Protein AF-0000000086498197 (afdb_homodimer)

Organism: NCBI:txid399045

Secondary structure (DSSP, 8-state):
---S-EEE-----TT--------S-------------S-------SS-----HHHHHHHHHH-TT--GGG--HHHHHHHHHHTT---EEE-S---------TT---S-GGGGGG-TTT-HHHHHHHHB-TTHHHHHTTSSPPEEEETTEEEEE-B-HHHHHHHHHHHHHH-----SSTT-TT--S--SS--SEEETTTTT-HHHHHHHIIIIIHHHHHHHSTT----S---SEEEEEEEETTS---EEEE--SSSEEEEEE-S-GGGEEE--EEETTTTEEE----TTEEEEEE-STT--EEEPPEEEEEEEEEEEEES--/---S-EEE-----TT--------S-------------S-------SS-----HHHHHHHHHH-TT--GGG--HHHHHHHHHHTT---EEE-S---------TT---S-GGGGGG-TTT-HHHHHHHHB-TTHHHHHTTSSPPEEEETTEEEEE-B-HHHHHHHHHHHHHH-----SSTT-TT--S--SS--SEEETTTTT-HHHHHHHIIIIIHHHHHHHSTT----S---SEEEEEEEETTS---EEEE--SSSEEEEEE-S-GGGEEE--EEETTTTEEE----TTEEEEEE-STT--EEEPPEEEEEEEEEEEEES--

Sequence (642 aa):
MNKTAVCPFLECSSSLKSNVVPFGSYSQQDTEFSRFRGIQIVFCATDAILLRTKVLQKMLANHPEITLFEMGNEYLCKALDNEGIFIFSTSLETFGHMIHSEDFKQGSTEGELYELVKNPFDWRQRYLHPEFELYLNGSKLIKEPCPDVYWFPLMTERYCKSIIREFETFGFWGNGSEEDPRNDGHEPVPTVDVYFTDMGLHETWMQFLRVILFEMVQKVYRGFSRGPPESAHTFLVRYQLGEQTYLRSHEDTAIYTINIAMNPNSDFTGAGLRFSKSECFIPETEMGWGLLHPSRLTHNHEAKPIRSGKRYVQVSFIDNEMNKTAVCPFLECSSSLKSNVVPFGSYSQQDTEFSRFRGIQIVFCATDAILLRTKVLQKMLANHPEITLFEMGNEYLCKALDNEGIFIFSTSLETFGHMIHSEDFKQGSTEGELYELVKNPFDWRQRYLHPEFELYLNGSKLIKEPCPDVYWFPLMTERYCKSIIREFETFGFWGNGSEEDPRNDGHEPVPTVDVYFTDMGLHETWMQFLRVILFEMVQKVYRGFSRGPPESAHTFLVRYQLGEQTYLRSHEDTAIYTINIAMNPNSDFTGAGLRFSKSECFIPETEMGWGLLHPSRLTHNHEAKPIRSGKRYVQVSFIDNE

Radius of gyration: 29.81 Å; Cα contacts (8 Å, |Δi|>4): 1070; chains: 2; bounding box: 70×78×70 Å

InterPro domains:
  IPR005123 Oxoglutarate/iron-dependent dioxygenase domain [PS51471] (228-320)
  IPR006620 Prolyl 4-hydroxylase, alpha subunit [SM00702] (147-319)
  IPR050757 Collagen-modifying Glycosyltransferase 25 [PTHR10730] (76-313)

pLDDT: mean 72.51, std 29.41, range [21.12, 98.75]

Structure (mmCIF, N/CA/C/O backbone):
data_AF-0000000086498197-model_v1
#
loop_
_entity.id
_entity.type
_entity.pdbx_description
1 polymer 'Fe2OG dioxygenase domain-containing protein'
#
loop_
_atom_site.group_PDB
_atom_site.id
_atom_site.type_symbol
_atom_site.label_atom_id
_atom_site.label_alt_id
_atom_site.label_comp_id
_atom_site.label_asym_id
_atom_site.label_entity_id
_atom_site.label_seq_id
_atom_site.pdbx_PDB_ins_code
_atom_site.Cartn_x
_atom_site.Cartn_y
_atom_site.Cartn_z
_atom_site.occupancy
_atom_site.B_iso_or_equiv
_atom_site.auth_seq_id
_atom_site.auth_comp_id
_atom_site.auth_asym_id
_atom_site.auth_atom_id
_atom_site.pdbx_PDB_model_num
ATOM 1 N N . MET A 1 1 ? -44.344 -29.484 0.205 1 21.41 1 MET A N 1
ATOM 2 C CA . MET A 1 1 ? -44.469 -28.031 0.257 1 21.41 1 MET A CA 1
ATOM 3 C C . MET A 1 1 ? -44.594 -27.438 -1.146 1 21.41 1 MET A C 1
ATOM 5 O O . MET A 1 1 ? -43.75 -27.688 -2.004 1 21.41 1 MET A O 1
ATOM 9 N N . ASN A 1 2 ? -45.75 -27.359 -1.763 1 25.36 2 ASN A N 1
ATOM 10 C CA . ASN A 1 2 ? -46.156 -27.125 -3.143 1 25.36 2 ASN A CA 1
ATOM 11 C C . ASN A 1 2 ? -45.688 -25.781 -3.662 1 25.36 2 ASN A C 1
ATOM 13 O O . ASN A 1 2 ? -46.5 -24.891 -3.936 1 25.36 2 ASN A O 1
ATOM 17 N N . LYS A 1 3 ? -44.656 -25.25 -3.062 1 29.03 3 LYS A N 1
ATOM 18 C CA . LYS A 1 3 ? -44.312 -23.875 -3.434 1 29.03 3 LYS A CA 1
ATOM 19 C C . LYS A 1 3 ? -43.75 -23.828 -4.848 1 29.03 3 LYS A C 1
ATOM 21 O O . LYS A 1 3 ? -43.031 -24.734 -5.27 1 29.03 3 LYS A O 1
ATOM 26 N N . THR A 1 4 ? -44.406 -23.266 -5.828 1 28.69 4 THR A N 1
ATOM 27 C CA . THR A 1 4 ? -44.219 -23.25 -7.277 1 28.69 4 THR A CA 1
ATOM 28 C C . THR A 1 4 ? -42.875 -22.656 -7.656 1 28.69 4 THR A C 1
ATOM 30 O O . THR A 1 4 ? -42.281 -23.047 -8.664 1 28.69 4 THR A O 1
ATOM 33 N N . ALA A 1 5 ? -42.469 -21.531 -7.164 1 27.14 5 ALA A N 1
ATOM 34 C CA . ALA A 1 5 ? -41.188 -20.938 -7.547 1 27.14 5 ALA A CA 1
ATOM 35 C C . ALA A 1 5 ? -40.312 -20.672 -6.32 1 27.14 5 ALA A C 1
ATOM 37 O O . ALA A 1 5 ? -40.812 -20.172 -5.301 1 27.14 5 ALA A O 1
ATOM 38 N N . VAL A 1 6 ? -39.5 -21.5 -5.867 1 29.98 6 VAL A N 1
ATOM 39 C CA . VAL A 1 6 ? -38.594 -21.297 -4.73 1 29.98 6 VAL A CA 1
ATOM 40 C C . VAL A 1 6 ? -37.281 -20.734 -5.223 1 29.98 6 VAL A C 1
ATOM 42 O O . VAL A 1 6 ? -36.719 -21.219 -6.223 1 29.98 6 VAL A O 1
ATOM 45 N N . CYS A 1 7 ? -37.031 -19.516 -4.977 1 29 7 CYS A N 1
ATOM 46 C CA . CYS A 1 7 ? -35.688 -19 -5.23 1 29 7 CYS A CA 1
ATOM 47 C C . CYS A 1 7 ? -34.719 -19.422 -4.125 1 29 7 CYS A C 1
ATOM 49 O O . CYS A 1 7 ? -34.969 -19.156 -2.949 1 29 7 CYS A O 1
ATOM 51 N N . PRO A 1 8 ? -34.031 -20.438 -4.305 1 28.23 8 PRO A N 1
ATOM 52 C CA . PRO A 1 8 ? -33.031 -20.734 -3.258 1 28.23 8 PRO A CA 1
ATOM 53 C C . PRO A 1 8 ? -32.188 -19.531 -2.879 1 28.23 8 PRO A C 1
ATOM 55 O O . PRO A 1 8 ? -31.969 -18.641 -3.707 1 28.23 8 PRO A O 1
ATOM 58 N N . PHE A 1 9 ? -32.375 -19.109 -1.652 1 28.23 9 PHE A N 1
ATOM 59 C CA . PHE A 1 9 ? -31.484 -18.094 -1.114 1 28.23 9 PHE A CA 1
ATOM 60 C C . PHE A 1 9 ? -30.031 -18.406 -1.457 1 28.23 9 PHE A C 1
ATOM 62 O O . PHE A 1 9 ? -29.484 -19.406 -0.992 1 28.23 9 PHE A O 1
ATOM 69 N N . LEU A 1 10 ? -29.766 -18.344 -2.676 1 26.89 10 LEU A N 1
ATOM 70 C CA . LEU A 1 10 ? -28.312 -18.453 -2.854 1 26.89 10 LEU A CA 1
ATOM 71 C C . LEU A 1 10 ? -27.609 -17.266 -2.201 1 26.89 10 LEU A C 1
ATOM 73 O O . LEU A 1 10 ? -28.125 -16.156 -2.193 1 26.89 10 LEU A O 1
ATOM 77 N N . GLU A 1 11 ? -26.875 -17.5 -1.087 1 26.73 11 GLU A N 1
ATOM 78 C CA . GLU A 1 11 ? -26.047 -16.516 -0.405 1 26.73 11 GLU A CA 1
ATOM 79 C C . GLU A 1 11 ? -25.375 -15.57 -1.402 1 26.73 11 GLU A C 1
ATOM 81 O O . GLU A 1 11 ? -24.625 -16.016 -2.275 1 26.73 11 GLU A O 1
ATOM 86 N N . CYS A 1 12 ? -26.156 -14.633 -1.937 1 26.31 12 CYS A N 1
ATOM 87 C CA . CYS A 1 12 ? -25.656 -13.531 -2.754 1 26.31 12 CYS A CA 1
ATOM 88 C C . CYS A 1 12 ? -24.562 -12.758 -2.025 1 26.31 12 CYS A C 1
ATOM 90 O O . CYS A 1 12 ? -24.734 -12.375 -0.869 1 26.31 12 CYS A O 1
ATOM 92 N N . SER A 1 13 ? -23.344 -12.969 -2.287 1 24.81 13 SER A N 1
ATOM 93 C CA . SER A 1 13 ? -22.25 -12.148 -1.78 1 24.81 13 SER A CA 1
ATOM 94 C C . SER A 1 13 ? -22.562 -10.664 -1.895 1 24.81 13 SER A C 1
ATOM 96 O O . SER A 1 13 ? -23.375 -10.266 -2.73 1 24.81 13 SER A O 1
ATOM 98 N N . SER A 1 14 ? -22.266 -9.789 -0.846 1 25.28 14 SER A N 1
ATOM 99 C CA . SER A 1 14 ? -22.531 -8.438 -0.355 1 25.28 14 SER A CA 1
ATOM 100 C C . SER A 1 14 ? -22.344 -7.402 -1.455 1 25.28 14 SER A C 1
ATOM 102 O O . SER A 1 14 ? -22.594 -6.215 -1.245 1 25.28 14 SER A O 1
ATOM 104 N N . SER A 1 15 ? -21.672 -7.629 -2.527 1 24.73 15 SER A N 1
ATOM 105 C CA . SER A 1 15 ? -21.453 -6.398 -3.281 1 24.73 15 SER A CA 1
ATOM 106 C C . SER A 1 15 ? -22.75 -5.902 -3.91 1 24.73 15 SER A C 1
ATOM 108 O O . SER A 1 15 ? -22.734 -4.988 -4.734 1 24.73 15 SER A O 1
ATOM 110 N N . LEU A 1 16 ? -23.781 -6.57 -3.748 1 26.02 16 LEU A N 1
ATOM 111 C CA . LEU A 1 16 ? -24.891 -6.066 -4.551 1 26.02 16 LEU A CA 1
ATOM 112 C C . LEU A 1 16 ? -25.5 -4.824 -3.914 1 26.02 16 LEU A C 1
ATOM 114 O O . LEU A 1 16 ? -25.969 -4.875 -2.775 1 26.02 16 LEU A O 1
ATOM 118 N N . LYS A 1 17 ? -24.844 -3.646 -4.184 1 24.97 17 LYS A N 1
ATOM 119 C CA . LYS A 1 17 ? -25.469 -2.367 -3.857 1 24.97 17 LYS A CA 1
ATOM 120 C C . LYS A 1 17 ? -26.969 -2.385 -4.176 1 24.97 17 LYS A C 1
ATOM 122 O O . LYS A 1 17 ? -27.359 -2.713 -5.297 1 24.97 17 LYS A O 1
ATOM 127 N N . SER A 1 18 ? -27.766 -2.682 -3.209 1 25.88 18 SER A N 1
ATOM 128 C CA . SER A 1 18 ? -29.219 -2.557 -3.258 1 25.88 18 SER A CA 1
ATOM 129 C C . SER A 1 18 ? -29.641 -1.169 -3.729 1 25.88 18 SER A C 1
ATOM 131 O O . SER A 1 18 ? -29.219 -0.16 -3.156 1 25.88 18 SER A O 1
ATOM 133 N N . ASN A 1 19 ? -29.562 -0.812 -4.891 1 25.47 19 ASN A N 1
ATOM 134 C CA . ASN A 1 19 ? -30.25 0.375 -5.375 1 25.47 19 ASN A CA 1
ATOM 135 C C . ASN A 1 19 ? -31.672 0.456 -4.824 1 25.47 19 ASN A C 1
ATOM 137 O O . ASN A 1 19 ? -32.594 -0.196 -5.34 1 25.47 19 ASN A O 1
ATOM 141 N N . VAL A 1 20 ? -31.844 0.572 -3.447 1 26.22 20 VAL A N 1
ATOM 142 C CA . VAL A 1 20 ? -33.156 0.887 -2.918 1 26.22 20 VAL A CA 1
ATOM 143 C C . VAL A 1 20 ? -33.594 2.27 -3.4 1 26.22 20 VAL A C 1
ATOM 145 O O . VAL A 1 20 ? -32.906 3.264 -3.158 1 26.22 20 VAL A O 1
ATOM 148 N N . VAL A 1 21 ? -34.188 2.471 -4.43 1 24.55 21 VAL A N 1
ATOM 149 C CA . VAL A 1 21 ? -34.906 3.672 -4.801 1 24.55 21 VAL A CA 1
ATOM 150 C C . VAL A 1 21 ? -35.906 4.031 -3.697 1 24.55 21 VAL A C 1
ATOM 152 O O . VAL A 1 21 ? -36.781 3.225 -3.344 1 24.55 21 VAL A O 1
ATOM 155 N N . PRO A 1 22 ? -35.562 4.973 -2.746 1 24.89 22 PRO A N 1
ATOM 156 C CA . PRO A 1 22 ? -36.562 5.477 -1.795 1 24.89 22 PRO A CA 1
ATOM 157 C C . PRO A 1 22 ? -37.75 6.121 -2.482 1 24.89 22 PRO A C 1
ATOM 159 O O . PRO A 1 22 ? -37.594 7.02 -3.312 1 24.89 22 PRO A O 1
ATOM 162 N N . PHE A 1 23 ? -38.812 5.531 -2.713 1 24.36 23 PHE A N 1
ATOM 163 C CA . PHE A 1 23 ? -40 6.297 -3.072 1 24.36 23 PHE A CA 1
ATOM 164 C C . PHE A 1 23 ? -40.281 7.375 -2.033 1 24.36 23 PHE A C 1
ATOM 166 O O . PHE A 1 23 ? -39.375 7.797 -1.307 1 24.36 23 PHE A O 1
ATOM 173 N N . GLY A 1 24 ? -41.625 7.465 -1.394 1 23.47 24 GLY A N 1
ATOM 174 C CA . GLY A 1 24 ? -42.344 8.461 -0.604 1 23.47 24 GLY A CA 1
ATOM 175 C C . GLY A 1 24 ? -41.656 8.789 0.703 1 23.47 24 GLY A C 1
ATOM 176 O O . GLY A 1 24 ? -40.656 8.156 1.065 1 23.47 24 GLY A O 1
ATOM 177 N N . SER A 1 25 ? -42.375 9.523 1.729 1 24.22 25 SER A N 1
ATOM 178 C CA . SER A 1 25 ? -42.281 10.25 2.99 1 24.22 25 SER A CA 1
ATOM 179 C C . SER A 1 25 ? -41.688 9.375 4.082 1 24.22 25 SER A C 1
ATOM 181 O O . SER A 1 25 ? -41.625 9.781 5.25 1 24.22 25 SER A O 1
ATOM 183 N N . TYR A 1 26 ? -41.594 7.988 4.043 1 22.5 26 TYR A N 1
ATOM 184 C CA . TYR A 1 26 ? -41.688 7.273 5.312 1 22.5 26 TYR A CA 1
ATOM 185 C C . TYR A 1 26 ? -40.469 7.57 6.18 1 22.5 26 TYR A C 1
ATOM 187 O O . TYR A 1 26 ? -39.344 7.676 5.672 1 22.5 26 TYR A O 1
ATOM 195 N N . SER A 1 27 ? -40.625 8.109 7.418 1 23.78 27 SER A N 1
ATOM 196 C CA . SER A 1 27 ? -40 8.516 8.672 1 23.78 27 SER A CA 1
ATOM 197 C C . SER A 1 27 ? -39.062 7.449 9.188 1 23.78 27 SER A C 1
ATOM 199 O O . SER A 1 27 ? -39.406 6.27 9.227 1 23.78 27 SER A O 1
ATOM 201 N N . GLN A 1 28 ? -37.875 7.523 9.016 1 23.03 28 GLN A N 1
ATOM 202 C CA . GLN A 1 28 ? -36.875 6.641 9.625 1 23.03 28 GLN A CA 1
ATOM 203 C C . GLN A 1 28 ? -37.125 6.484 11.125 1 23.03 28 GLN A C 1
ATOM 205 O O . GLN A 1 28 ? -36.625 7.273 11.922 1 23.03 28 GLN A O 1
ATOM 210 N N . GLN A 1 29 ? -38.375 6.395 11.641 1 22.7 29 GLN A N 1
ATOM 211 C CA . GLN A 1 29 ? -38.562 5.895 13 1 22.7 29 GLN A CA 1
ATOM 212 C C . GLN A 1 29 ? -37.625 4.719 13.281 1 22.7 29 GLN A C 1
ATOM 214 O O . GLN A 1 29 ? -37.156 4.066 12.359 1 22.7 29 GLN A O 1
ATOM 219 N N . ASP A 1 30 ? -37.344 4.242 14.562 1 25.16 30 ASP A N 1
ATOM 220 C CA . ASP A 1 30 ? -36.75 3.186 15.359 1 25.16 30 ASP A CA 1
ATOM 221 C C . ASP A 1 30 ? -36.969 1.815 14.727 1 25.16 30 ASP A C 1
ATOM 223 O O . ASP A 1 30 ? -36.844 0.786 15.391 1 25.16 30 ASP A O 1
ATOM 227 N N . THR A 1 31 ? -37.594 1.648 13.523 1 22.75 31 THR A N 1
ATOM 228 C CA . THR A 1 31 ? -38.219 0.362 13.234 1 22.75 31 THR A CA 1
ATOM 229 C C . THR A 1 31 ? -37.188 -0.754 13.227 1 22.75 31 THR A C 1
ATOM 231 O O . THR A 1 31 ? -36.094 -0.603 12.648 1 22.75 31 THR A O 1
ATOM 234 N N . GLU A 1 32 ? -37.188 -1.73 14.203 1 24 32 GLU A N 1
ATOM 235 C CA . GLU A 1 32 ? -36.781 -3.102 14.492 1 24 32 GLU A CA 1
ATOM 236 C C . GLU A 1 32 ? -36.812 -3.965 13.234 1 24 32 GLU A C 1
ATOM 238 O O . GLU A 1 32 ? -37.844 -4.055 12.562 1 24 32 GLU A O 1
ATOM 243 N N . PHE A 1 33 ? -35.875 -4.012 12.461 1 23.73 33 PHE A N 1
ATOM 244 C CA . PHE A 1 33 ? -35.812 -5.094 11.484 1 23.73 33 PHE A CA 1
ATOM 245 C C . PHE A 1 33 ? -36.219 -6.418 12.117 1 23.73 33 PHE A C 1
ATOM 247 O O . PHE A 1 33 ? -35.438 -7.031 12.852 1 23.73 33 PHE A O 1
ATOM 254 N N . SER A 1 34 ? -37.312 -6.504 12.727 1 23.31 34 SER A N 1
ATOM 255 C CA . SER A 1 34 ? -38.062 -7.727 13.023 1 23.31 34 SER A CA 1
ATOM 256 C C . SER A 1 34 ? -38 -8.695 11.852 1 23.31 34 SER A C 1
ATOM 258 O O . SER A 1 34 ? -37.812 -8.281 10.703 1 23.31 34 SER A O 1
ATOM 260 N N . ARG A 1 35 ? -38 -10.125 12.125 1 23.97 35 ARG A N 1
ATOM 261 C CA . ARG A 1 35 ? -38.094 -11.414 11.445 1 23.97 35 ARG A CA 1
ATOM 262 C C . ARG A 1 35 ? -39.188 -11.375 10.375 1 23.97 35 ARG A C 1
ATOM 264 O O . ARG A 1 35 ? -40.312 -11.844 10.594 1 23.97 35 ARG A O 1
ATOM 271 N N . PHE A 1 36 ? -39.406 -10.273 9.719 1 22.73 36 PHE A N 1
ATOM 272 C CA . PHE A 1 36 ? -40.625 -10.406 8.914 1 22.73 36 PHE A CA 1
ATOM 273 C C . PHE A 1 36 ? -40.469 -11.5 7.871 1 22.73 36 PHE A C 1
ATOM 275 O O . PHE A 1 36 ? -39.438 -11.562 7.176 1 22.73 36 PHE A O 1
ATOM 282 N N . ARG A 1 37 ? -41.094 -12.75 7.992 1 24.5 37 ARG A N 1
ATOM 283 C CA . ARG A 1 37 ? -41.438 -13.922 7.199 1 24.5 37 ARG A CA 1
ATOM 284 C C . ARG A 1 37 ? -41.844 -13.531 5.777 1 24.5 37 ARG A C 1
ATOM 286 O O . ARG A 1 37 ? -42.094 -14.398 4.941 1 24.5 37 ARG A O 1
ATOM 293 N N . GLY A 1 38 ? -42.25 -12.305 5.578 1 24.86 38 GLY A N 1
ATOM 294 C CA . GLY A 1 38 ? -43 -12.234 4.336 1 24.86 38 GLY A CA 1
ATOM 295 C C . GLY A 1 38 ? -42.125 -12.273 3.102 1 24.86 38 GLY A C 1
ATOM 296 O O . GLY A 1 38 ? -40.875 -12.227 3.205 1 24.86 38 GLY A O 1
ATOM 297 N N . ILE A 1 39 ? -42.781 -12.422 1.884 1 24.58 39 ILE A N 1
ATOM 298 C CA . ILE A 1 39 ? -42.438 -12.648 0.487 1 24.58 39 ILE A CA 1
ATOM 299 C C . ILE A 1 39 ? -41.562 -11.5 -0.015 1 24.58 39 ILE A C 1
ATOM 301 O O . ILE A 1 39 ? -41.969 -10.336 0.011 1 24.58 39 ILE A O 1
ATOM 305 N N . GLN A 1 40 ? -40.438 -11.336 0.573 1 27.3 40 GLN A N 1
ATOM 306 C CA . GLN A 1 40 ? -39.688 -10.211 0.025 1 27.3 40 GLN A CA 1
ATOM 307 C C . GLN A 1 40 ? -39.312 -10.445 -1.442 1 27.3 40 GLN A C 1
ATOM 309 O O . GLN A 1 40 ? -38.906 -11.547 -1.821 1 27.3 40 GLN A O 1
ATOM 314 N N . ILE A 1 41 ? -40.062 -9.766 -2.254 1 26.11 41 ILE A N 1
ATOM 315 C CA . ILE A 1 41 ? -39.844 -9.75 -3.695 1 26.11 41 ILE A CA 1
ATOM 316 C C . ILE A 1 41 ? -38.406 -9.32 -3.984 1 26.11 41 ILE A C 1
ATOM 318 O O . ILE A 1 41 ? -38 -8.211 -3.637 1 26.11 41 ILE A O 1
ATOM 322 N N . VAL A 1 42 ? -37.469 -10.188 -3.74 1 27.22 42 VAL A N 1
ATOM 323 C CA . VAL A 1 42 ? -36.062 -9.953 -4.008 1 27.22 42 VAL A CA 1
ATOM 324 C C . VAL A 1 42 ? -35.812 -9.844 -5.516 1 27.22 42 VAL A C 1
ATOM 326 O O . VAL A 1 42 ? -36.281 -10.703 -6.281 1 27.22 42 VAL A O 1
ATOM 329 N N . PHE A 1 43 ? -35.812 -8.672 -5.953 1 27.42 43 PHE A N 1
ATOM 330 C CA . PHE A 1 43 ? -35.438 -8.492 -7.355 1 27.42 43 PHE A CA 1
ATOM 331 C C . PHE A 1 43 ? -34.281 -9.383 -7.73 1 27.42 43 PHE A C 1
ATOM 333 O O . PHE A 1 43 ? -33.375 -9.609 -6.922 1 27.42 43 PHE A O 1
ATOM 340 N N . CYS A 1 44 ? -34.562 -10.336 -8.656 1 28.19 44 CYS A N 1
ATOM 341 C CA . CYS A 1 44 ? -33.844 -11.469 -9.219 1 28.19 44 CYS A CA 1
ATOM 342 C C . CYS A 1 44 ? -32.469 -11.039 -9.719 1 28.19 44 CYS A C 1
ATOM 344 O O . CYS A 1 44 ? -32.344 -10.562 -10.852 1 28.19 44 CYS A O 1
ATOM 346 N N . ALA A 1 45 ? -31.891 -10.188 -9.039 1 29.59 45 ALA A N 1
ATOM 347 C CA . ALA A 1 45 ? -30.531 -9.945 -9.531 1 29.59 45 ALA A CA 1
ATOM 348 C C . ALA A 1 45 ? -29.719 -11.242 -9.594 1 29.59 45 ALA A C 1
ATOM 350 O O . ALA A 1 45 ? -28.516 -11.219 -9.812 1 29.59 45 ALA A O 1
ATOM 351 N N . THR A 1 46 ? -30.297 -12.266 -9.078 1 30.16 46 THR A N 1
ATOM 352 C CA . THR A 1 46 ? -29.453 -13.453 -9.008 1 30.16 46 THR A CA 1
ATOM 353 C C . THR A 1 46 ? -29.406 -14.148 -10.367 1 30.16 46 THR A C 1
ATOM 355 O O . THR A 1 46 ? -30.312 -14 -11.188 1 30.16 46 THR A O 1
ATOM 358 N N . ASP A 1 47 ? -28.219 -14.594 -10.773 1 32.16 47 ASP A N 1
ATOM 359 C CA . ASP A 1 47 ? -27.875 -15.305 -12 1 32.16 47 ASP A CA 1
ATOM 360 C C . ASP A 1 47 ? -28.812 -16.484 -12.242 1 32.16 47 ASP A C 1
ATOM 362 O O . ASP A 1 47 ? -28.984 -16.922 -13.383 1 32.16 47 ASP A O 1
ATOM 366 N N . ALA A 1 48 ? -29.219 -17.281 -11.18 1 31.59 48 ALA A N 1
ATOM 367 C CA . ALA A 1 48 ? -29.969 -18.484 -11.508 1 31.59 48 ALA A CA 1
ATOM 368 C C . ALA A 1 48 ? -31.359 -18.453 -10.867 1 31.59 48 ALA A C 1
ATOM 370 O O . ALA A 1 48 ? -31.5 -18.109 -9.688 1 31.59 48 ALA A O 1
ATOM 371 N N . ILE A 1 49 ? -32.375 -18.234 -11.531 1 39.19 49 ILE A N 1
ATOM 372 C CA . ILE A 1 49 ? -33.781 -18.406 -11.117 1 39.19 49 ILE A CA 1
ATOM 373 C C . ILE A 1 49 ? -34.25 -19.797 -11.523 1 39.19 49 ILE A C 1
ATOM 375 O O . 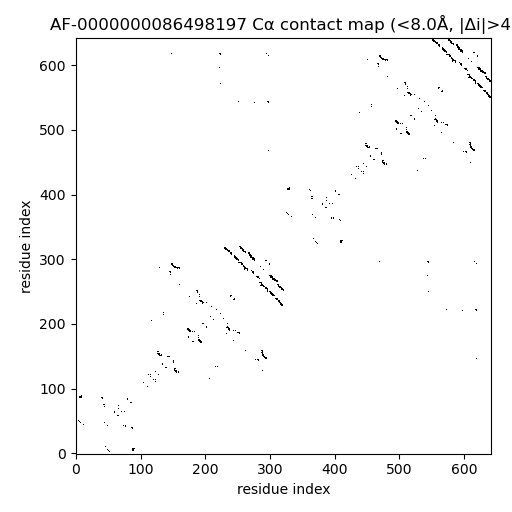ILE A 1 49 ? -34.062 -20.219 -12.672 1 39.19 49 ILE A O 1
ATOM 379 N N . LEU A 1 50 ? -34.375 -20.641 -10.539 1 34.12 50 LEU A N 1
ATOM 380 C CA . LEU A 1 50 ? -34.969 -21.922 -10.844 1 34.12 50 LEU A CA 1
ATOM 381 C C . LEU A 1 50 ? -36.469 -21.812 -11.008 1 34.12 50 LEU A C 1
ATOM 383 O O . LEU A 1 50 ? -37.188 -21.359 -10.086 1 34.12 50 LEU A O 1
ATOM 387 N N . LEU A 1 51 ? -36.875 -21.594 -12.258 1 39.09 51 LEU A N 1
ATOM 388 C CA . LEU A 1 51 ? -38.312 -21.562 -12.555 1 39.09 51 LEU A CA 1
ATOM 389 C C . LEU A 1 51 ? -38.812 -22.953 -12.961 1 39.09 51 LEU A C 1
ATOM 391 O O . LEU A 1 51 ? -38.094 -23.719 -13.578 1 39.09 51 LEU A O 1
ATOM 395 N N . ARG A 1 52 ? -39.812 -23.328 -12.383 1 36.28 52 ARG A N 1
ATOM 396 C CA . ARG A 1 52 ? -40.469 -24.516 -12.922 1 36.28 52 ARG A CA 1
ATOM 397 C C . ARG A 1 52 ? -40.719 -24.375 -14.414 1 36.28 52 ARG A C 1
ATOM 399 O O . ARG A 1 52 ? -41.062 -23.297 -14.891 1 36.28 52 ARG A O 1
ATOM 406 N N . THR A 1 53 ? -40.312 -25.391 -15.172 1 39.84 53 THR A N 1
ATOM 407 C CA . THR A 1 53 ? -40.438 -25.438 -16.625 1 39.84 53 THR A CA 1
ATOM 408 C C . THR A 1 53 ? -41.812 -24.953 -17.062 1 39.84 53 THR A C 1
ATOM 410 O O . THR A 1 53 ? -41.906 -24.188 -18.031 1 39.84 53 THR A O 1
ATOM 413 N N . LYS A 1 54 ? -42.844 -25.359 -16.266 1 43.84 54 LYS A N 1
ATOM 414 C CA . LYS A 1 54 ? -44.188 -25 -16.688 1 43.84 54 LYS A CA 1
ATOM 415 C C . LYS A 1 54 ? -44.406 -23.5 -16.578 1 43.84 54 LYS A C 1
ATOM 417 O O . LYS A 1 54 ? -45.125 -22.906 -17.406 1 43.84 54 LYS A O 1
ATOM 422 N N . VAL A 1 55 ? -43.812 -22.891 -15.609 1 46.47 55 VAL A N 1
ATOM 423 C CA . VAL A 1 55 ? -43.969 -21.453 -15.43 1 46.47 55 VAL A CA 1
ATOM 424 C C . VAL A 1 55 ? -43.156 -20.719 -16.5 1 46.47 55 VAL A C 1
ATOM 426 O O . VAL A 1 55 ? -43.656 -19.734 -17.078 1 46.47 55 VAL A O 1
ATOM 429 N N . LEU A 1 56 ? -41.969 -21.25 -16.812 1 46.06 56 LEU A N 1
ATOM 430 C CA . LEU A 1 56 ? -41.156 -20.672 -17.875 1 46.06 56 LEU A CA 1
ATOM 431 C C . LEU A 1 56 ? -41.875 -20.781 -19.219 1 46.06 56 LEU A C 1
ATOM 433 O O . LEU A 1 56 ? -41.875 -19.828 -20 1 46.06 56 LEU A O 1
ATOM 437 N N . GLN A 1 57 ? -42.344 -21.828 -19.422 1 47.25 57 GLN A N 1
ATOM 438 C CA . GLN A 1 57 ? -43.031 -22.047 -20.688 1 47.25 57 GLN A CA 1
ATOM 439 C C . GLN A 1 57 ? -44.219 -21.078 -20.812 1 47.25 57 GLN A C 1
ATOM 441 O O . GLN A 1 57 ? -44.469 -20.516 -21.875 1 47.25 57 GLN A O 1
ATOM 446 N N . LYS A 1 58 ? -44.969 -20.922 -19.719 1 51.22 58 LYS A N 1
ATOM 447 C CA . LYS A 1 58 ? -46.094 -20.016 -19.734 1 51.22 58 LYS A CA 1
ATOM 448 C C . LYS A 1 58 ? -45.656 -18.562 -19.922 1 51.22 58 LYS A C 1
ATOM 450 O O . LYS A 1 58 ? -46.281 -17.797 -20.656 1 51.22 58 LYS A O 1
ATOM 455 N N . MET A 1 59 ? -44.562 -18.281 -19.297 1 50.22 59 MET A N 1
ATOM 456 C CA . MET A 1 59 ? -44.031 -16.922 -19.406 1 50.22 59 MET A CA 1
ATOM 457 C C . MET A 1 59 ? -43.531 -16.656 -20.828 1 50.22 59 MET A C 1
ATOM 459 O O . MET A 1 59 ? -43.812 -15.586 -21.391 1 50.22 59 MET A O 1
ATOM 463 N N . LEU A 1 60 ? -42.781 -17.578 -21.375 1 50.34 60 LEU A N 1
ATOM 464 C CA . LEU A 1 60 ? -42.281 -17.422 -22.719 1 50.34 60 LEU A CA 1
ATOM 465 C C . LEU A 1 60 ? -43.406 -17.406 -23.734 1 50.34 60 LEU A C 1
ATOM 467 O O . LEU A 1 60 ? -43.312 -16.75 -24.781 1 50.34 60 LEU A O 1
ATOM 471 N N . ALA A 1 61 ? -44.375 -18.172 -23.406 1 55.75 61 ALA A N 1
ATOM 472 C CA . ALA A 1 61 ? -45.531 -18.172 -24.281 1 55.75 61 ALA A CA 1
ATOM 473 C C . ALA A 1 61 ? -46.25 -16.828 -24.234 1 55.75 61 ALA A C 1
ATOM 475 O O . ALA A 1 61 ? -46.75 -16.344 -25.266 1 55.75 61 ALA A O 1
ATOM 476 N N . ASN A 1 62 ? -46.312 -16.234 -23.031 1 57.69 62 ASN A N 1
ATOM 477 C CA . ASN A 1 62 ? -47.094 -15.008 -22.875 1 57.69 62 ASN A CA 1
ATOM 478 C C . ASN A 1 62 ? -46.25 -13.773 -23.172 1 57.69 62 ASN A C 1
ATOM 480 O O . ASN A 1 62 ? -46.781 -12.68 -23.359 1 57.69 62 ASN A O 1
ATOM 484 N N . HIS A 1 63 ? -44.906 -14.008 -23.062 1 47.44 63 HIS A N 1
ATOM 485 C CA . HIS A 1 63 ? -44 -12.891 -23.344 1 47.44 63 HIS A CA 1
ATOM 486 C C . HIS A 1 63 ? -42.906 -13.297 -24.328 1 47.44 63 HIS A C 1
ATOM 488 O O . HIS A 1 63 ? -41.75 -13.484 -23.922 1 47.44 63 HIS A O 1
ATOM 494 N N . PRO A 1 64 ? -43.219 -13.633 -25.609 1 50.03 64 PRO A N 1
ATOM 495 C CA . PRO A 1 64 ? -42.312 -14.125 -26.641 1 50.03 64 PRO A CA 1
ATOM 496 C C . PRO A 1 64 ? -41.156 -13.164 -26.906 1 50.03 64 PRO A C 1
ATOM 498 O O . PRO A 1 64 ? -40.156 -13.562 -27.516 1 50.03 64 PRO A O 1
ATOM 501 N N . GLU A 1 65 ? -41.406 -11.977 -26.547 1 48.22 65 GLU A N 1
ATOM 502 C CA . GLU A 1 65 ? -40.375 -10.977 -26.844 1 48.22 65 GLU A CA 1
ATOM 503 C C . GLU A 1 65 ? -39.156 -11.133 -25.922 1 48.22 65 GLU A C 1
ATOM 505 O O . GLU A 1 65 ? -38.094 -10.562 -26.188 1 48.22 65 GLU A O 1
ATOM 510 N N . ILE A 1 66 ? -39.312 -11.805 -24.859 1 43.78 66 ILE A N 1
ATOM 511 C CA . ILE A 1 66 ? -38.188 -12.023 -23.969 1 43.78 66 ILE A CA 1
ATOM 512 C C . ILE A 1 66 ? -37.25 -13.039 -24.594 1 43.78 66 ILE A C 1
ATOM 514 O O . ILE A 1 66 ? -37.625 -14.188 -24.844 1 43.78 66 ILE A O 1
ATOM 518 N N . THR A 1 67 ? -36.375 -12.617 -25.578 1 38.22 67 THR A N 1
ATOM 519 C CA . THR A 1 67 ? -35.344 -13.516 -26.094 1 38.22 67 THR A CA 1
ATOM 520 C C . THR A 1 67 ? -34.344 -13.859 -25 1 38.22 67 THR A C 1
ATOM 522 O O . THR A 1 67 ? -34.188 -13.133 -24.016 1 38.22 67 THR A O 1
ATOM 525 N N . LEU A 1 68 ? -33.906 -15.109 -24.922 1 35.69 68 LEU A N 1
ATOM 526 C CA . LEU A 1 68 ? -32.906 -15.586 -23.984 1 35.69 68 LEU A CA 1
ATOM 527 C C . LEU A 1 68 ? -31.812 -14.531 -23.766 1 35.69 68 LEU A C 1
ATOM 529 O O . LEU A 1 68 ? -31.266 -14.43 -22.672 1 35.69 68 LEU A O 1
ATOM 533 N N . PHE A 1 69 ? -31.438 -13.867 -24.781 1 35.75 69 PHE A N 1
ATOM 534 C CA . PHE A 1 69 ? -30.359 -12.906 -24.641 1 35.75 69 PHE A CA 1
ATOM 535 C C . PHE A 1 69 ? -30.812 -11.703 -23.812 1 35.75 69 PHE A C 1
ATOM 537 O O . PHE A 1 69 ? -30 -11.102 -23.094 1 35.75 69 PHE A O 1
ATOM 544 N N . GLU A 1 70 ? -31.969 -11.25 -23.969 1 35.84 70 GLU A N 1
ATOM 545 C CA . GLU A 1 70 ? -32.5 -10.07 -23.297 1 35.84 70 GLU A CA 1
ATOM 546 C C . GLU A 1 70 ? -33 -10.398 -21.891 1 35.84 70 GLU A C 1
ATOM 548 O O . GLU A 1 70 ? -33.656 -9.57 -21.25 1 35.84 70 GLU A O 1
ATOM 553 N N . MET A 1 71 ? -32.906 -11.648 -21.547 1 35.88 71 MET A N 1
ATOM 554 C CA . MET A 1 71 ? -33.375 -12.062 -20.219 1 35.88 71 MET A CA 1
ATOM 555 C C . MET A 1 71 ? -32.562 -11.352 -19.125 1 35.88 71 MET A C 1
ATOM 557 O O . MET A 1 71 ? -31.797 -11.984 -18.422 1 35.88 71 MET A O 1
ATOM 561 N N . GLY A 1 72 ? -31.969 -10.281 -19.594 1 37.25 72 GLY A N 1
ATOM 562 C CA . GLY A 1 72 ? -31.422 -9.562 -18.453 1 37.25 72 GLY A CA 1
ATOM 563 C C . GLY A 1 72 ? -32.406 -9.406 -17.312 1 37.25 72 GLY A C 1
ATOM 564 O O . GLY A 1 72 ? -33.625 -9.586 -17.5 1 37.25 72 GLY A O 1
ATOM 565 N N . ASN A 1 73 ? -31.922 -9.32 -16.125 1 41.94 73 ASN A N 1
ATOM 566 C CA . ASN A 1 73 ? -32.594 -9.43 -14.844 1 41.94 73 ASN A CA 1
ATOM 567 C C . ASN A 1 73 ? -33.875 -8.57 -14.797 1 41.94 73 ASN A C 1
ATOM 569 O O . ASN A 1 73 ? -34.906 -9.016 -14.336 1 41.94 73 ASN A O 1
ATOM 573 N N . GLU A 1 74 ? -33.719 -7.469 -15.406 1 42.16 74 GLU A N 1
ATOM 574 C CA . GLU A 1 74 ? -34.844 -6.566 -15.156 1 42.16 74 GLU A CA 1
ATOM 575 C C . GLU A 1 74 ? -36.094 -7.004 -15.922 1 42.16 74 GLU A C 1
ATOM 577 O O . GLU A 1 74 ? -37.188 -6.926 -15.398 1 42.16 74 GLU A O 1
ATOM 582 N N . TYR A 1 75 ? -35.844 -7.555 -17.109 1 44.97 75 TYR A N 1
ATOM 583 C CA . TYR A 1 75 ? -37.031 -7.879 -17.906 1 44.97 75 TYR A CA 1
ATOM 584 C C . TYR A 1 75 ? -37.719 -9.141 -17.406 1 44.97 75 TYR A C 1
ATOM 586 O O . TYR A 1 75 ? -38.938 -9.227 -17.391 1 44.97 75 TYR A O 1
ATOM 594 N N . LEU A 1 76 ? -36.906 -10.07 -16.984 1 47.59 76 LEU A N 1
ATOM 595 C CA . LEU A 1 76 ? -37.5 -11.297 -16.422 1 47.59 76 LEU A CA 1
ATOM 596 C C . LEU A 1 76 ? -38.25 -11 -15.133 1 47.59 76 LEU A C 1
ATOM 598 O O . LEU A 1 76 ? -39.344 -11.523 -14.914 1 47.59 76 LEU A O 1
ATOM 602 N N . CYS A 1 77 ? -37.562 -10.125 -14.406 1 46.69 77 CYS A N 1
ATOM 603 C CA . CYS A 1 77 ? -38.188 -9.773 -13.148 1 46.69 77 CYS A CA 1
ATOM 604 C C . CYS A 1 77 ? -39.531 -9.078 -13.391 1 46.69 77 CYS A C 1
ATOM 606 O O . CYS A 1 77 ? -40.531 -9.359 -12.711 1 46.69 77 CYS A O 1
ATOM 608 N N . LYS A 1 78 ? -39.438 -8.227 -14.344 1 50.81 78 LYS A N 1
ATOM 609 C CA . LYS A 1 78 ? -40.688 -7.539 -14.688 1 50.81 78 LYS A CA 1
ATOM 610 C C . LYS A 1 78 ? -41.719 -8.516 -15.25 1 50.81 78 LYS A C 1
ATOM 612 O O . LYS A 1 78 ? -42.906 -8.414 -14.938 1 50.81 78 LYS A O 1
ATOM 617 N N . ALA A 1 79 ? -41.219 -9.469 -15.977 1 49.97 79 ALA A N 1
ATOM 618 C CA . ALA A 1 79 ? -42.125 -10.445 -16.578 1 49.97 79 ALA A CA 1
ATOM 619 C C . ALA A 1 79 ? -42.688 -11.375 -15.523 1 49.97 79 ALA A C 1
ATOM 621 O O . ALA A 1 79 ? -43.875 -11.711 -15.562 1 49.97 79 ALA A O 1
ATOM 622 N N . LEU A 1 80 ? -41.875 -11.719 -14.625 1 50.91 80 LEU A N 1
ATOM 623 C CA . LEU A 1 80 ? -42.344 -12.578 -13.539 1 50.91 80 LEU A CA 1
ATOM 624 C C . LEU A 1 80 ? -43.344 -11.844 -12.648 1 50.91 80 LEU A C 1
ATOM 626 O O . LEU A 1 80 ? -44.344 -12.422 -12.227 1 50.91 80 LEU A O 1
ATOM 630 N N . ASP A 1 81 ? -42.938 -10.578 -12.453 1 50 81 ASP A N 1
ATOM 631 C CA . ASP A 1 81 ? -43.844 -9.742 -11.656 1 50 81 ASP A CA 1
ATOM 632 C C . ASP A 1 81 ? -45.188 -9.586 -12.336 1 50 81 ASP A C 1
ATOM 634 O O . ASP A 1 81 ? -46.25 -9.633 -11.68 1 50 81 ASP A O 1
ATOM 638 N N . ASN A 1 82 ? -45.062 -9.438 -13.586 1 54.59 82 ASN A N 1
ATOM 639 C CA . ASN A 1 82 ? -46.312 -9.273 -14.344 1 54.59 82 ASN A CA 1
ATOM 640 C C . ASN A 1 82 ? -47.156 -10.555 -14.336 1 54.59 82 ASN A C 1
ATOM 642 O O . ASN A 1 82 ? -48.375 -10.508 -14.445 1 54.59 82 ASN A O 1
ATOM 646 N N . GLU A 1 83 ? -46.344 -11.703 -14.172 1 49.84 83 GLU A N 1
ATOM 647 C CA . GLU A 1 83 ? -47.062 -12.969 -14.172 1 49.84 83 GLU A CA 1
ATOM 648 C C . GLU A 1 83 ? -47.406 -13.406 -12.75 1 49.84 83 GLU A C 1
ATOM 650 O O . GLU A 1 83 ? -48 -14.477 -12.547 1 49.84 83 GLU A O 1
ATOM 655 N N . GLY A 1 84 ? -47.062 -12.609 -11.711 1 46.56 84 GLY A N 1
ATOM 656 C CA . GLY A 1 84 ? -47.438 -12.859 -10.328 1 46.56 84 GLY A CA 1
ATOM 657 C C . GLY A 1 84 ? -46.562 -13.93 -9.672 1 46.56 84 GLY A C 1
ATOM 658 O O . GLY A 1 84 ? -47 -14.586 -8.727 1 46.56 84 GLY A O 1
ATOM 659 N N . ILE A 1 85 ? -45.656 -14.359 -10.352 1 40.44 85 ILE A N 1
ATOM 660 C CA . ILE A 1 85 ? -44.812 -15.414 -9.789 1 40.44 85 ILE A CA 1
ATOM 661 C C . ILE A 1 85 ? -43.844 -14.812 -8.773 1 40.44 85 ILE A C 1
ATOM 663 O O . ILE A 1 85 ? -43.062 -13.914 -9.102 1 40.44 85 ILE A O 1
ATOM 667 N N . PHE A 1 86 ? -44.031 -15.109 -7.527 1 37.75 86 PHE A N 1
ATOM 668 C CA . PHE A 1 86 ? -43.25 -14.672 -6.387 1 37.75 86 PHE A CA 1
ATOM 669 C C . PHE A 1 86 ? -42.031 -15.578 -6.199 1 37.75 86 PHE A C 1
ATOM 671 O O . PHE A 1 86 ? -42.156 -16.797 -6.297 1 37.75 86 PHE A O 1
ATOM 678 N N . ILE A 1 87 ? -40.812 -15.062 -6.328 1 36.78 87 ILE A N 1
ATOM 679 C CA . ILE A 1 87 ? -39.562 -15.812 -6.07 1 36.78 87 ILE A CA 1
ATOM 680 C C . ILE A 1 87 ? -39.25 -15.797 -4.578 1 36.78 87 ILE A C 1
ATOM 682 O O . ILE A 1 87 ? -39.281 -14.734 -3.943 1 36.78 87 ILE A O 1
ATOM 686 N N . PHE A 1 88 ? -39.375 -16.953 -3.857 1 32.34 88 PHE A N 1
ATOM 687 C CA . PHE A 1 88 ? -39.125 -17.109 -2.432 1 32.34 88 PHE A CA 1
ATOM 688 C C . PHE A 1 88 ? -37.688 -17.562 -2.184 1 32.34 88 PHE A C 1
ATOM 690 O O . PHE A 1 88 ? -37.125 -18.359 -2.941 1 32.34 88 PHE A O 1
ATOM 697 N N . SER A 1 89 ? -36.75 -16.656 -1.424 1 31.45 89 SER A N 1
ATOM 698 C CA . SER A 1 89 ? -35.406 -17.062 -0.988 1 31.45 89 SER A CA 1
ATOM 699 C C . SER A 1 89 ? -35.469 -17.719 0.389 1 31.45 89 SER A C 1
ATOM 701 O O . SER A 1 89 ? -36.125 -17.219 1.294 1 31.45 89 SER A O 1
ATOM 703 N N . THR A 1 90 ? -35.5 -19.031 0.589 1 28.73 90 THR A N 1
ATOM 704 C CA . THR A 1 90 ? -35.469 -19.641 1.915 1 28.73 90 THR A CA 1
ATOM 705 C C . THR A 1 90 ? -34.031 -19.922 2.348 1 28.73 90 THR A C 1
ATOM 707 O O . THR A 1 90 ? -33.219 -20.391 1.546 1 28.73 90 THR A O 1
ATOM 710 N N . SER A 1 91 ? -33.438 -19.266 3.482 1 28.42 91 SER A N 1
ATOM 711 C CA . SER A 1 91 ? -32.156 -19.469 4.148 1 28.42 91 SER A CA 1
ATOM 712 C C . SER A 1 91 ? -32.125 -20.812 4.875 1 28.42 91 SER A C 1
ATOM 714 O O . SER A 1 91 ? -31.125 -21.141 5.516 1 28.42 91 SER A O 1
ATOM 716 N N . LEU A 1 92 ? -33.125 -21.453 5.289 1 26.8 92 LEU A N 1
ATOM 717 C CA . LEU A 1 92 ? -33 -22.516 6.285 1 26.8 92 LEU A CA 1
ATOM 718 C C . LEU A 1 92 ? -32.094 -23.609 5.785 1 26.8 92 LEU A C 1
ATOM 720 O O . LEU A 1 92 ? -31.234 -24.109 6.535 1 26.8 92 LEU A O 1
ATOM 724 N N . GLU A 1 93 ? -32.625 -24.656 5.203 1 25.92 93 GLU A N 1
ATOM 725 C CA . GLU A 1 93 ? -32.062 -26 5.027 1 25.92 93 GLU A CA 1
ATOM 726 C C . GLU A 1 93 ? -30.953 -25.984 3.982 1 25.92 93 GLU A C 1
ATOM 728 O O . GLU A 1 93 ? -31.141 -25.469 2.877 1 25.92 93 GLU A O 1
ATOM 733 N N . THR A 1 94 ? -29.672 -25.922 4.594 1 27.67 94 THR A N 1
ATOM 734 C CA . THR A 1 94 ? -28.516 -26.156 3.74 1 27.67 94 THR A CA 1
ATOM 735 C C . THR A 1 94 ? -28.703 -27.438 2.936 1 27.67 94 THR A C 1
ATOM 737 O O . THR A 1 94 ? -28.812 -28.531 3.506 1 27.67 94 THR A O 1
ATOM 740 N N . PHE A 1 95 ? -29.516 -27.594 2.057 1 25.69 95 PHE A N 1
ATOM 741 C CA . PHE A 1 95 ? -29.656 -28.781 1.238 1 25.69 95 PHE A CA 1
ATOM 742 C C . PHE A 1 95 ? -28.312 -29.234 0.692 1 25.69 95 PHE A C 1
ATOM 744 O O . PHE A 1 95 ? -27.375 -28.438 0.615 1 25.69 95 PHE A O 1
ATOM 751 N N . GLY A 1 96 ? -28.109 -30.734 0.511 1 24.64 96 GLY A N 1
ATOM 752 C CA . GLY A 1 96 ? -27.031 -31.531 -0.05 1 24.64 96 GLY A CA 1
ATOM 753 C C . GLY A 1 96 ? -26.297 -30.828 -1.184 1 24.64 96 GLY A C 1
ATOM 754 O O . GLY A 1 96 ? -26.797 -29.859 -1.742 1 24.64 96 GLY A O 1
ATOM 755 N N . HIS A 1 97 ? -24.984 -30.766 -0.952 1 26.86 97 HIS A N 1
ATOM 756 C CA . HIS A 1 97 ? -24.109 -30.234 -1.992 1 26.86 97 HIS A CA 1
ATOM 757 C C . HIS A 1 97 ? -24.328 -30.953 -3.316 1 26.86 97 HIS A C 1
ATOM 759 O O . HIS A 1 97 ? -24.234 -32.188 -3.377 1 26.86 97 HIS A O 1
ATOM 765 N N . MET A 1 98 ? -25.359 -30.734 -3.945 1 25 98 MET A N 1
ATOM 766 C CA . MET A 1 98 ? -25.594 -31.344 -5.254 1 25 98 MET A CA 1
ATOM 767 C C . MET A 1 98 ? -24.375 -31.156 -6.156 1 25 98 MET A C 1
ATOM 769 O O . MET A 1 98 ? -23.859 -30.047 -6.285 1 25 98 MET A O 1
ATOM 773 N N . ILE A 1 99 ? -23.469 -32.25 -6.164 1 28.22 99 ILE A N 1
ATOM 774 C CA . ILE A 1 99 ? -22.422 -32.406 -7.18 1 28.22 99 ILE A CA 1
ATOM 775 C C . ILE A 1 99 ? -23.016 -32.125 -8.562 1 28.22 99 ILE A C 1
ATOM 777 O O . ILE A 1 99 ? -24 -32.75 -8.969 1 28.22 99 ILE A O 1
ATOM 781 N N . HIS A 1 100 ? -23.109 -30.984 -8.875 1 29.16 100 HIS A N 1
ATOM 782 C CA . HIS A 1 100 ? -23.594 -30.703 -10.227 1 29.16 100 HIS A CA 1
ATOM 783 C C . HIS A 1 100 ? -22.797 -31.469 -11.266 1 29.16 100 HIS A C 1
ATOM 785 O O . HIS A 1 100 ? -21.641 -31.141 -11.547 1 29.16 100 HIS A O 1
ATOM 791 N N . SER A 1 101 ? -22.969 -32.812 -11.359 1 28.78 101 SER A N 1
ATOM 792 C CA . SER A 1 101 ? -22.359 -33.75 -12.312 1 28.78 101 SER A CA 1
ATOM 793 C C . SER A 1 101 ? -22.484 -33.219 -13.742 1 28.78 101 SER A C 1
ATOM 795 O O . SER A 1 101 ? -21.828 -33.75 -14.648 1 28.78 101 SER A O 1
ATOM 797 N N . GLU A 1 102 ? -23.578 -32.562 -13.984 1 30.7 102 GLU A N 1
ATOM 798 C CA . GLU A 1 102 ? -23.844 -32.469 -15.414 1 30.7 102 GLU A CA 1
ATOM 799 C C . GLU A 1 102 ? -22.781 -31.656 -16.125 1 30.7 102 GLU A C 1
ATOM 801 O O . GLU A 1 102 ? -22.609 -31.75 -17.344 1 30.7 102 GLU A O 1
ATOM 806 N N . ASP A 1 103 ? -22.5 -30.594 -15.492 1 32.16 103 ASP A N 1
ATOM 807 C CA . ASP A 1 103 ? -21.625 -29.781 -16.328 1 32.16 103 ASP A CA 1
ATOM 808 C C . ASP A 1 103 ? -20.203 -30.328 -16.328 1 32.16 103 ASP A C 1
ATOM 810 O O . ASP A 1 103 ? -19.234 -29.578 -16.391 1 32.16 103 ASP A O 1
ATOM 814 N N . PHE A 1 104 ? -20.062 -31.578 -15.828 1 32.19 104 PHE A N 1
ATOM 815 C CA . PHE A 1 104 ? -18.781 -32.219 -16.031 1 32.19 104 PHE A CA 1
ATOM 816 C C . PHE A 1 104 ? -18.375 -32.219 -17.5 1 32.19 104 PHE A C 1
ATOM 818 O O . PHE A 1 104 ? -19 -32.875 -18.312 1 32.19 104 PHE A O 1
ATOM 825 N N . LYS A 1 105 ? -18 -31.172 -17.938 1 34.56 105 LYS A N 1
ATOM 826 C CA . LYS A 1 105 ? -17.297 -31.359 -19.203 1 34.56 105 LYS A CA 1
ATOM 827 C C . LYS A 1 105 ? -16.453 -32.625 -19.188 1 34.56 105 LYS A C 1
ATOM 829 O O . LYS A 1 105 ? -15.68 -32.844 -18.266 1 34.56 105 LYS A O 1
ATOM 834 N N . GLN A 1 106 ? -16.766 -33.688 -19.719 1 33.31 106 GLN A N 1
ATOM 835 C CA . GLN A 1 106 ? -16.109 -34.969 -20 1 33.31 106 GLN A CA 1
ATOM 836 C C . GLN A 1 106 ? -14.594 -34.812 -20.016 1 33.31 106 GLN A C 1
ATOM 838 O O . GLN A 1 106 ? -13.867 -35.719 -19.594 1 33.31 106 GLN A O 1
ATOM 843 N N . GLY A 1 107 ? -14.055 -34.219 -21.062 1 34.72 107 GLY A N 1
ATOM 844 C CA . GLY A 1 107 ? -12.766 -34.688 -21.547 1 34.72 107 GLY A CA 1
ATOM 845 C C . GLY A 1 107 ? -11.664 -34.594 -20.516 1 34.72 107 GLY A C 1
ATOM 846 O O . GLY A 1 107 ? -11.203 -35.594 -19.969 1 34.72 107 GLY A O 1
ATOM 847 N N . SER A 1 108 ? -10.695 -33.531 -20.547 1 40.28 108 SER A N 1
ATOM 848 C CA . SER A 1 108 ? -9.297 -33.5 -20.125 1 40.28 108 SER A CA 1
ATOM 849 C C . SER A 1 108 ? -9.18 -33.375 -18.609 1 40.28 108 SER A C 1
ATOM 851 O O . SER A 1 108 ? -10.086 -32.875 -17.953 1 40.28 108 SER A O 1
ATOM 853 N N . THR A 1 109 ? -8.492 -34.312 -17.781 1 46.62 109 THR A N 1
ATOM 854 C CA . THR A 1 109 ? -7.875 -34.281 -16.453 1 46.62 109 THR A CA 1
ATOM 855 C C . THR A 1 109 ? -7.809 -32.844 -15.945 1 46.62 109 THR A C 1
ATOM 857 O O . THR A 1 109 ? -7.852 -32.594 -14.734 1 46.62 109 THR A O 1
ATOM 860 N N . GLU A 1 110 ? -7.891 -31.891 -16.844 1 62.44 110 GLU A N 1
ATOM 861 C CA . GLU A 1 110 ? -7.691 -30.469 -16.547 1 62.44 110 GLU A CA 1
ATOM 862 C C . GLU A 1 110 ? -9 -29.797 -16.141 1 62.44 110 GLU A C 1
ATOM 864 O O . GLU A 1 110 ? -9 -28.688 -15.594 1 62.44 110 GLU A O 1
ATOM 869 N N . GLY A 1 111 ? -10.148 -30.562 -16.062 1 72.56 111 GLY A N 1
ATOM 870 C CA . GLY A 1 111 ? -11.438 -29.984 -15.711 1 72.56 111 GLY A CA 1
ATOM 871 C C . GLY A 1 111 ? -11.586 -29.719 -14.227 1 72.56 111 GLY A C 1
ATOM 872 O O . GLY A 1 111 ? -12.281 -28.766 -13.828 1 72.56 111 GLY A O 1
ATOM 873 N N . GLU A 1 112 ? -10.891 -30.531 -13.469 1 85.5 112 GLU A N 1
ATOM 874 C CA . GLU A 1 112 ? -10.992 -30.406 -12.016 1 85.5 112 GLU A CA 1
ATOM 875 C C . GLU A 1 112 ? -10.43 -29.062 -11.539 1 85.5 112 GLU A C 1
ATOM 877 O O . GLU A 1 112 ? -10.797 -28.578 -10.477 1 85.5 112 GLU A O 1
ATOM 882 N N . LEU A 1 113 ? -9.633 -28.516 -12.305 1 89.75 113 LEU A N 1
ATOM 883 C CA . LEU A 1 113 ? -9.016 -27.219 -12.008 1 89.75 113 LEU A CA 1
ATOM 884 C C . LEU A 1 113 ? -10.086 -26.141 -11.844 1 89.75 113 LEU A C 1
ATOM 886 O O . LEU A 1 113 ? -9.922 -25.234 -11.031 1 89.75 113 LEU A O 1
ATOM 890 N N . TYR A 1 114 ? -11.203 -26.344 -12.438 1 88.38 114 TYR A N 1
ATOM 891 C CA . TYR A 1 114 ? -12.242 -25.328 -12.531 1 88.38 114 TYR A CA 1
ATOM 892 C C . TYR A 1 114 ? -13.305 -25.547 -11.461 1 88.38 114 TYR A C 1
ATOM 894 O O . TYR A 1 114 ? -14.242 -24.75 -11.344 1 88.38 114 TYR A O 1
ATOM 902 N N . GLU A 1 115 ? -13.156 -26.531 -10.68 1 87.75 115 GLU A N 1
ATOM 903 C CA . GLU A 1 115 ? -14.305 -27.016 -9.914 1 87.75 115 GLU A CA 1
ATOM 904 C C . GLU A 1 115 ? -14.172 -26.672 -8.438 1 87.75 115 GLU A C 1
ATOM 906 O O . GLU A 1 115 ? -14.75 -27.344 -7.578 1 87.75 115 GLU A O 1
ATOM 911 N N . LEU A 1 116 ? -13.438 -25.672 -8.172 1 88.94 116 LEU A N 1
ATOM 912 C CA . LEU A 1 116 ? -13.273 -25.312 -6.762 1 88.94 116 LEU A CA 1
ATOM 913 C C . LEU A 1 116 ? -14.617 -24.969 -6.129 1 88.94 116 LEU A C 1
ATOM 915 O O . LEU A 1 116 ? -14.875 -25.328 -4.977 1 88.94 116 LEU A O 1
ATOM 919 N N . VAL A 1 117 ? -15.469 -24.297 -6.836 1 84.44 117 VAL A N 1
ATOM 920 C CA . VAL A 1 117 ? -16.75 -23.844 -6.305 1 84.44 117 VAL A CA 1
ATOM 921 C C . VAL A 1 117 ? -17.688 -25.031 -6.102 1 84.44 117 VAL A C 1
ATOM 923 O O . VAL A 1 117 ? -18.328 -25.156 -5.055 1 84.44 117 VAL A O 1
ATOM 926 N N . LYS A 1 118 ? -17.656 -25.938 -6.992 1 84.19 118 LYS A N 1
ATOM 927 C CA . LYS A 1 118 ? -18.578 -27.062 -6.988 1 84.19 118 LYS A CA 1
ATOM 928 C C . LYS A 1 118 ? -18.062 -28.188 -6.09 1 84.19 118 LYS A C 1
ATOM 930 O O . LYS A 1 118 ? -18.844 -28.859 -5.422 1 84.19 118 LYS A O 1
ATOM 935 N N . ASN A 1 119 ? -16.781 -28.344 -6.105 1 88.44 119 ASN A N 1
ATOM 936 C CA . ASN A 1 119 ? -16.156 -29.438 -5.375 1 88.44 119 ASN A CA 1
ATOM 937 C C . ASN A 1 119 ? -14.961 -28.969 -4.562 1 88.44 119 ASN A C 1
ATOM 939 O O . ASN A 1 119 ? -13.828 -29.406 -4.805 1 88.44 119 ASN A O 1
ATOM 943 N N . PRO A 1 120 ? -15.266 -28.234 -3.482 1 90.25 120 PRO A N 1
ATOM 944 C CA . PRO A 1 120 ? -14.164 -27.594 -2.758 1 90.25 120 PRO A CA 1
ATOM 945 C C . PRO A 1 120 ? -13.258 -28.609 -2.047 1 90.25 120 PRO A C 1
ATOM 947 O O . PRO A 1 120 ? -12.039 -28.422 -1.999 1 90.25 120 PRO A O 1
ATOM 950 N N . PHE A 1 121 ? -13.805 -29.656 -1.524 1 90.31 121 PHE A N 1
ATOM 951 C CA . PHE A 1 121 ? -13.008 -30.609 -0.77 1 90.31 121 PHE A CA 1
ATOM 952 C C . PHE A 1 121 ? -12.031 -31.344 -1.686 1 90.31 121 PHE A C 1
ATOM 954 O O . PHE A 1 121 ? -10.828 -31.391 -1.408 1 90.31 121 PHE A O 1
ATOM 961 N N . ASP A 1 122 ? -12.508 -31.891 -2.756 1 91.62 122 ASP A N 1
ATOM 962 C CA . ASP A 1 122 ? -11.664 -32.625 -3.693 1 91.62 122 ASP A CA 1
ATOM 963 C C . ASP A 1 122 ? -10.625 -31.703 -4.332 1 91.62 122 ASP A C 1
ATOM 965 O O . ASP A 1 122 ? -9.484 -32.125 -4.555 1 91.62 122 ASP A O 1
ATOM 969 N N . TRP A 1 123 ? -11.078 -30.516 -4.629 1 94.62 123 TRP A N 1
ATOM 970 C CA . TRP A 1 123 ? -10.164 -29.547 -5.234 1 94.62 123 TRP A CA 1
ATOM 971 C C . TRP A 1 123 ? -8.992 -29.25 -4.305 1 94.62 123 TRP A C 1
ATOM 973 O O . TRP A 1 123 ? -7.832 -29.266 -4.73 1 94.62 123 TRP A O 1
ATOM 983 N N . ARG A 1 124 ? -9.273 -29.094 -3.059 1 94.88 124 ARG A N 1
ATOM 984 C CA . ARG A 1 124 ? -8.242 -28.781 -2.07 1 94.88 124 ARG A CA 1
ATOM 985 C C . ARG A 1 124 ? -7.27 -29.953 -1.916 1 94.88 124 ARG A C 1
ATOM 987 O O . ARG A 1 124 ? -6.055 -29.75 -1.841 1 94.88 124 ARG A O 1
ATOM 994 N N . GLN A 1 125 ? -7.77 -31.094 -1.91 1 94.38 125 GLN A N 1
ATOM 995 C CA . GLN A 1 125 ? -6.922 -32.281 -1.748 1 94.38 125 GLN A CA 1
ATOM 996 C C . GLN A 1 125 ? -5.973 -32.438 -2.932 1 94.38 125 GLN A C 1
ATOM 998 O O . GLN A 1 125 ? -4.828 -32.875 -2.762 1 94.38 125 GLN A O 1
ATOM 1003 N N . ARG A 1 126 ? -6.469 -32.031 -4.012 1 95.62 126 ARG A N 1
ATOM 1004 C CA . ARG A 1 126 ? -5.719 -32.25 -5.238 1 95.62 126 ARG A CA 1
ATOM 1005 C C . ARG A 1 126 ? -4.73 -31.141 -5.504 1 95.62 126 ARG A C 1
ATOM 1007 O O . ARG A 1 126 ? -3.621 -31.375 -5.988 1 95.62 126 ARG A O 1
ATOM 1014 N N . TYR A 1 127 ? -5.172 -29.844 -5.145 1 97.69 127 TYR A N 1
ATOM 1015 C CA . TYR A 1 127 ? -4.43 -28.734 -5.73 1 97.69 127 TYR A CA 1
ATOM 1016 C C . TYR A 1 127 ? -3.838 -27.844 -4.645 1 97.69 127 TYR A C 1
ATOM 1018 O O . TYR A 1 127 ? -2.951 -27.031 -4.918 1 97.69 127 TYR A O 1
ATOM 1026 N N . LEU A 1 128 ? -4.277 -27.984 -3.449 1 98.12 128 LEU A N 1
ATOM 1027 C CA . LEU A 1 128 ? -3.68 -27.25 -2.35 1 98.12 128 LEU A CA 1
ATOM 1028 C C . LEU A 1 128 ? -2.492 -28 -1.761 1 98.12 128 LEU A C 1
ATOM 1030 O O . LEU A 1 128 ? -2.555 -29.203 -1.569 1 98.12 128 LEU A O 1
ATOM 1034 N N . HIS A 1 129 ? -1.427 -27.25 -1.525 1 98.56 129 HIS A N 1
ATOM 1035 C CA . HIS A 1 129 ? -0.245 -27.875 -0.946 1 98.56 129 HIS A CA 1
ATOM 1036 C C . HIS A 1 129 ? -0.578 -28.562 0.371 1 98.56 129 HIS A C 1
ATOM 1038 O O . HIS A 1 129 ? -1.258 -28 1.225 1 98.56 129 HIS A O 1
ATOM 1044 N N . PRO A 1 130 ? -0.061 -29.734 0.616 1 97.25 130 PRO A N 1
ATOM 1045 C CA . PRO A 1 130 ? -0.443 -30.5 1.805 1 97.25 130 PRO A CA 1
ATOM 1046 C C . PRO A 1 130 ? 0.022 -29.844 3.104 1 97.25 130 PRO A C 1
ATOM 1048 O O . PRO A 1 130 ? -0.576 -30.062 4.16 1 97.25 130 PRO A O 1
ATOM 1051 N N . GLU A 1 131 ? 0.968 -29 3.035 1 97.81 131 GLU A N 1
ATOM 1052 C CA . GLU A 1 131 ? 1.491 -28.391 4.254 1 97.81 131 GLU A CA 1
ATOM 1053 C C . GLU A 1 131 ? 0.891 -27 4.477 1 97.81 131 GLU A C 1
ATOM 1055 O O . GLU A 1 131 ? 1.198 -26.344 5.469 1 97.81 131 GLU A O 1
ATOM 1060 N N . PHE A 1 132 ? 0.041 -26.562 3.639 1 98.38 132 PHE A N 1
ATOM 1061 C CA . PHE A 1 132 ? -0.507 -25.219 3.742 1 98.38 132 PHE A CA 1
ATOM 1062 C C . PHE A 1 132 ? -1.113 -24.984 5.121 1 98.38 132 PHE A C 1
ATOM 1064 O O . PHE A 1 132 ? -0.827 -23.969 5.77 1 98.38 132 PHE A O 1
ATOM 1071 N N . GLU A 1 133 ? -1.888 -25.953 5.555 1 96.56 133 GLU A N 1
ATOM 1072 C CA . GLU A 1 133 ? -2.602 -25.812 6.82 1 96.56 133 GLU A CA 1
ATOM 1073 C C . GLU A 1 133 ? -1.633 -25.734 7.996 1 96.56 133 GLU A C 1
ATOM 1075 O O . GLU A 1 133 ? -1.914 -25.078 9 1 96.56 133 GLU A O 1
ATOM 1080 N N . LEU A 1 134 ? -0.489 -26.359 7.859 1 97.88 134 LEU A N 1
ATOM 1081 C CA . LEU A 1 134 ? 0.5 -26.328 8.93 1 97.88 134 LEU A CA 1
ATOM 1082 C C . LEU A 1 134 ? 1.073 -24.922 9.109 1 97.88 134 LEU A C 1
ATOM 1084 O O . LEU A 1 134 ? 1.402 -24.516 10.227 1 97.88 134 LEU A O 1
ATOM 1088 N N . TYR A 1 135 ? 1.15 -24.219 8.047 1 98 135 TYR A N 1
ATOM 1089 C CA . TYR A 1 135 ? 1.624 -22.844 8.117 1 98 135 TYR A CA 1
ATOM 1090 C C . TYR A 1 135 ? 0.513 -21.906 8.578 1 98 135 TYR A C 1
ATOM 1092 O O . TYR A 1 135 ? 0.757 -20.969 9.352 1 98 135 TYR A O 1
ATOM 1100 N N . LEU A 1 136 ? -0.647 -22.219 8.188 1 97.06 136 LEU A N 1
ATOM 1101 C CA . LEU A 1 136 ? -1.79 -21.391 8.539 1 97.06 136 LEU A CA 1
ATOM 1102 C C . LEU A 1 136 ? -2.096 -21.484 10.031 1 97.06 136 LEU A C 1
ATOM 1104 O O . LEU A 1 136 ? -2.355 -20.453 10.68 1 97.06 136 LEU A O 1
ATOM 1108 N N . ASN A 1 137 ? -1.98 -22.625 10.594 1 95.94 137 ASN A N 1
ATOM 1109 C CA . ASN A 1 137 ? -2.379 -22.797 11.984 1 95.94 137 ASN A CA 1
ATOM 1110 C C . ASN A 1 137 ? -1.214 -22.547 12.938 1 95.94 137 ASN A C 1
ATOM 1112 O O . ASN A 1 137 ? -1.371 -22.641 14.156 1 95.94 137 ASN A O 1
ATOM 1116 N N . GLY A 1 138 ? -0.043 -22.359 12.445 1 96.12 138 GLY A N 1
ATOM 1117 C CA . GLY A 1 138 ? 1.069 -21.953 13.289 1 96.12 138 GLY A CA 1
ATOM 1118 C C . GLY A 1 138 ? 1.978 -23.109 13.68 1 96.12 138 GLY A C 1
ATOM 1119 O O . GLY A 1 138 ? 2.967 -22.922 14.383 1 96.12 138 GLY A O 1
ATOM 1120 N N . SER A 1 139 ? 1.658 -24.281 13.148 1 97.06 139 SER A N 1
ATOM 1121 C CA . SER A 1 139 ? 2.518 -25.422 13.422 1 97.06 139 SER A CA 1
ATOM 1122 C C . SER A 1 139 ? 3.885 -25.25 12.766 1 97.06 139 SER A C 1
ATOM 1124 O O . SER A 1 139 ? 4.887 -25.766 13.281 1 97.06 139 SER A O 1
ATOM 1126 N N . LYS A 1 140 ? 3.877 -24.656 11.656 1 97.81 140 LYS A N 1
ATOM 1127 C CA . LYS A 1 140 ? 5.121 -24.266 10.992 1 97.81 140 LYS A CA 1
ATOM 1128 C C . LYS A 1 140 ? 5.23 -22.75 10.859 1 97.81 140 LYS A C 1
ATOM 1130 O O . LYS A 1 140 ? 4.219 -22.062 10.727 1 97.81 140 LYS A O 1
ATOM 1135 N N . LEU A 1 141 ? 6.43 -22.312 10.883 1 97.69 141 LEU A N 1
ATOM 1136 C CA . LEU A 1 141 ? 6.668 -20.875 10.82 1 97.69 141 LEU A CA 1
ATOM 1137 C C . LEU A 1 141 ? 6.719 -20.391 9.375 1 97.69 141 LEU A C 1
ATOM 1139 O O . LEU A 1 141 ? 7.344 -21.031 8.523 1 97.69 141 LEU A O 1
ATOM 1143 N N . ILE A 1 142 ? 6.004 -19.359 9.141 1 98.12 142 ILE A N 1
ATOM 1144 C CA . ILE A 1 142 ? 6.047 -18.719 7.828 1 98.12 142 ILE A CA 1
ATOM 1145 C C . ILE A 1 142 ? 7.324 -17.891 7.691 1 98.12 142 ILE A C 1
ATOM 1147 O O . ILE A 1 142 ? 7.637 -17.078 8.555 1 98.12 142 ILE A O 1
ATOM 1151 N N . LYS A 1 143 ? 8.047 -18.125 6.652 1 97.75 143 LYS A N 1
ATOM 1152 C CA . LYS A 1 143 ? 9.289 -17.391 6.426 1 97.75 143 LYS A CA 1
ATOM 1153 C C . LYS A 1 143 ? 9.016 -16.016 5.824 1 97.75 143 LYS A C 1
ATOM 1155 O O . LYS A 1 143 ? 8.078 -15.852 5.039 1 97.75 143 LYS A O 1
ATOM 1160 N N . GLU A 1 144 ? 9.797 -15.039 6.184 1 97.94 144 GLU A N 1
ATOM 1161 C CA . GLU A 1 144 ? 9.781 -13.664 5.68 1 97.94 144 GLU A CA 1
ATOM 1162 C C . GLU A 1 144 ? 11.133 -13.281 5.086 1 97.94 144 GLU A C 1
ATOM 1164 O O . GLU A 1 144 ? 11.891 -12.508 5.684 1 97.94 144 GLU A O 1
ATOM 1169 N N . PRO A 1 145 ? 11.438 -13.719 3.881 1 98.19 145 PRO A N 1
ATOM 1170 C CA . PRO A 1 145 ? 12.773 -13.531 3.307 1 98.19 145 PRO A CA 1
ATOM 1171 C C . PRO A 1 145 ? 13.133 -12.062 3.107 1 98.19 145 PRO A C 1
ATOM 1173 O O . PRO A 1 145 ? 14.312 -11.711 3.076 1 98.19 145 PRO A O 1
ATOM 1176 N N . CYS A 1 146 ? 12.219 -11.203 2.879 1 98.06 146 CYS A N 1
ATOM 1177 C CA . CYS A 1 146 ? 12.344 -9.75 2.818 1 98.06 146 CYS A CA 1
ATOM 1178 C C . CYS A 1 146 ? 11.281 -9.078 3.688 1 98.06 146 CYS A C 1
ATOM 1180 O O . CYS A 1 146 ? 10.273 -9.695 4.035 1 98.06 146 CYS A O 1
ATOM 1182 N N . PRO A 1 147 ? 11.508 -7.828 4.066 1 97.12 147 PRO A N 1
ATOM 1183 C CA . PRO A 1 147 ? 10.523 -7.168 4.934 1 97.12 147 PRO A CA 1
ATOM 1184 C C . PRO A 1 147 ? 9.109 -7.215 4.363 1 97.12 147 PRO A C 1
ATOM 1186 O O . PRO A 1 147 ? 8.867 -6.707 3.268 1 97.12 147 PRO A O 1
ATOM 1189 N N . ASP A 1 148 ? 8.242 -7.875 5.113 1 97.81 148 ASP A N 1
ATOM 1190 C CA . ASP A 1 148 ? 6.812 -7.953 4.828 1 97.81 148 ASP A CA 1
ATOM 1191 C C . ASP A 1 148 ? 6.543 -8.812 3.592 1 97.81 148 ASP A C 1
ATOM 1193 O O . ASP A 1 148 ? 5.48 -8.703 2.977 1 97.81 148 ASP A O 1
ATOM 1197 N N . VAL A 1 149 ? 7.582 -9.57 3.129 1 98.62 149 VAL A N 1
ATOM 1198 C CA . VAL A 1 149 ? 7.414 -10.555 2.062 1 98.62 149 VAL A CA 1
ATOM 1199 C C . VAL A 1 149 ? 7.367 -11.961 2.656 1 98.62 149 VAL A C 1
ATOM 1201 O O . VAL A 1 149 ? 8.359 -12.438 3.209 1 98.62 149 VAL A O 1
ATOM 1204 N N . TYR A 1 150 ? 6.227 -12.625 2.467 1 98.75 150 TYR A N 1
ATOM 1205 C CA . TYR A 1 150 ? 6.035 -13.906 3.141 1 98.75 150 TYR A CA 1
ATOM 1206 C C . TYR A 1 150 ? 6.039 -15.055 2.143 1 98.75 150 TYR A C 1
ATOM 1208 O O . TYR A 1 150 ? 5.469 -14.945 1.054 1 98.75 150 TYR A O 1
ATOM 1216 N N . TRP A 1 151 ? 6.715 -16.094 2.494 1 98.75 151 TRP A N 1
ATOM 1217 C CA . TRP A 1 151 ? 6.977 -17.266 1.652 1 98.75 151 TRP A CA 1
ATOM 1218 C C . TRP A 1 151 ? 6.402 -18.531 2.279 1 98.75 151 TRP A C 1
ATOM 1220 O O . TRP A 1 151 ? 6.754 -18.891 3.406 1 98.75 151 TRP A O 1
ATOM 1230 N N . PHE A 1 152 ? 5.492 -19.234 1.573 1 98.69 152 PHE A N 1
ATOM 1231 C CA . PHE A 1 152 ? 4.844 -20.406 2.129 1 98.69 152 PHE A CA 1
ATOM 1232 C C . PHE A 1 152 ? 4.332 -21.312 1.018 1 98.69 152 PHE A C 1
ATOM 1234 O O . PHE A 1 152 ? 4.117 -20.875 -0.11 1 98.69 152 PHE A O 1
ATOM 1241 N N . PRO A 1 153 ? 4.176 -22.641 1.349 1 98.69 153 PRO A N 1
ATOM 1242 C CA . PRO A 1 153 ? 3.605 -23.547 0.348 1 98.69 153 PRO A CA 1
ATOM 1243 C C . PRO A 1 153 ? 2.133 -23.266 0.066 1 98.69 153 PRO A C 1
ATOM 1245 O O . PRO A 1 153 ? 1.363 -23 0.993 1 98.69 153 PRO A O 1
ATOM 1248 N N . LEU A 1 154 ? 1.736 -23.281 -1.195 1 98.69 154 LEU A N 1
ATOM 1249 C CA . LEU A 1 154 ? 0.379 -22.875 -1.545 1 98.69 154 LEU A CA 1
ATOM 1250 C C . LEU A 1 154 ? -0.272 -23.906 -2.469 1 98.69 154 LEU A C 1
ATOM 1252 O O . LEU A 1 154 ? -1.302 -24.484 -2.125 1 98.69 154 LEU A O 1
ATOM 1256 N N . MET A 1 155 ? 0.361 -24.219 -3.572 1 98.69 155 MET A N 1
ATOM 1257 C CA . MET A 1 155 ? -0.229 -25.125 -4.555 1 98.69 155 MET A CA 1
ATOM 1258 C C . MET A 1 155 ? 0.618 -26.391 -4.711 1 98.69 155 MET A C 1
ATOM 1260 O O . MET A 1 155 ? 1.819 -26.375 -4.438 1 98.69 155 MET A O 1
ATOM 1264 N N . THR A 1 156 ? -0.025 -27.453 -5.195 1 98.56 156 THR A N 1
ATOM 1265 C CA . THR A 1 156 ? 0.675 -28.703 -5.473 1 98.56 156 THR A CA 1
ATOM 1266 C C . THR A 1 156 ? 1.397 -28.625 -6.816 1 98.56 156 THR A C 1
ATOM 1268 O O . THR A 1 156 ? 1.111 -27.75 -7.633 1 98.56 156 THR A O 1
ATOM 1271 N N . GLU A 1 157 ? 2.277 -29.641 -6.988 1 98 157 GLU A N 1
ATOM 1272 C CA . GLU A 1 157 ? 2.91 -29.797 -8.297 1 98 157 GLU A CA 1
ATOM 1273 C C . GLU A 1 157 ? 1.872 -30.047 -9.383 1 98 157 GLU A C 1
ATOM 1275 O O . GLU A 1 157 ? 2.014 -29.578 -10.508 1 98 157 GLU A O 1
ATOM 1280 N N . ARG A 1 158 ? 0.874 -30.797 -9.016 1 97.12 158 ARG A N 1
ATOM 1281 C CA . ARG A 1 158 ? -0.194 -31.109 -9.961 1 97.12 158 ARG A CA 1
ATOM 1282 C C . ARG A 1 158 ? -0.876 -29.844 -10.461 1 97.12 158 ARG A C 1
ATOM 1284 O O . ARG A 1 158 ? -1.137 -29.703 -11.664 1 97.12 158 ARG A O 1
ATOM 1291 N N . TYR A 1 159 ? -1.192 -28.984 -9.57 1 98 159 TYR A N 1
ATOM 1292 C CA . TYR A 1 159 ? -1.782 -27.703 -9.953 1 98 159 TYR A CA 1
ATOM 1293 C C . TYR A 1 159 ? -0.898 -26.984 -10.961 1 98 159 TYR A C 1
ATOM 1295 O O . TYR A 1 159 ? -1.37 -26.562 -12.016 1 98 159 TYR A O 1
ATOM 1303 N N . CYS A 1 160 ? 0.368 -26.844 -10.625 1 98.62 160 CYS A N 1
ATOM 1304 C CA . CYS A 1 160 ? 1.313 -26.109 -11.445 1 98.62 160 CYS A CA 1
ATOM 1305 C C . CYS A 1 160 ? 1.409 -26.688 -12.844 1 98.62 160 CYS A C 1
ATOM 1307 O O . CYS A 1 160 ? 1.27 -25.984 -13.836 1 98.62 160 CYS A O 1
ATOM 1309 N N . LYS A 1 161 ? 1.558 -27.953 -12.906 1 97.69 161 LYS A N 1
ATOM 1310 C CA . LYS A 1 161 ? 1.699 -28.625 -14.195 1 97.69 161 LYS A CA 1
ATOM 1311 C C . LYS A 1 161 ? 0.42 -28.516 -15.016 1 97.69 161 LYS A C 1
ATOM 1313 O O . LYS A 1 161 ? 0.474 -28.344 -16.234 1 97.69 161 LYS A O 1
ATOM 1318 N N . SER A 1 162 ? -0.685 -28.641 -14.344 1 96.62 162 SER A N 1
ATOM 1319 C CA . SER A 1 162 ? -1.963 -28.531 -15.039 1 96.62 162 SER A CA 1
ATOM 1320 C C . SER A 1 162 ? -2.145 -27.141 -15.641 1 96.62 162 SER A C 1
ATOM 1322 O O . SER A 1 162 ? -2.58 -27 -16.781 1 96.62 162 SER A O 1
ATOM 1324 N N . ILE A 1 163 ? -1.863 -26.094 -14.891 1 97.62 163 ILE A N 1
ATOM 1325 C CA . ILE A 1 163 ? -1.996 -24.719 -15.359 1 97.62 163 ILE A CA 1
ATOM 1326 C C . ILE A 1 163 ? -1.07 -24.5 -16.547 1 97.62 163 ILE A C 1
ATOM 1328 O O . ILE A 1 163 ? -1.502 -24 -17.594 1 97.62 163 ILE A O 1
ATOM 1332 N N . ILE A 1 164 ? 0.197 -24.891 -16.406 1 97.5 164 ILE A N 1
ATOM 1333 C CA . ILE A 1 164 ? 1.161 -24.688 -17.484 1 97.5 164 ILE A CA 1
ATOM 1334 C C . ILE A 1 164 ? 0.683 -25.391 -18.75 1 97.5 164 ILE A C 1
ATOM 1336 O O . ILE A 1 164 ? 0.697 -24.812 -19.828 1 97.5 164 ILE A O 1
ATOM 1340 N N . ARG A 1 165 ? 0.243 -26.594 -18.609 1 95.75 165 ARG A N 1
ATOM 1341 C CA . ARG A 1 165 ? -0.212 -27.375 -19.75 1 95.75 165 ARG A CA 1
ATOM 1342 C C . ARG A 1 165 ? -1.395 -26.703 -20.438 1 95.75 165 ARG A C 1
ATOM 1344 O O . ARG A 1 165 ? -1.396 -26.516 -21.656 1 95.75 165 ARG A O 1
ATOM 1351 N N . GLU A 1 166 ? -2.346 -26.328 -19.688 1 93.88 166 GLU A N 1
ATOM 1352 C CA . GLU A 1 166 ? -3.543 -25.703 -20.234 1 93.88 166 GLU A CA 1
ATOM 1353 C C . GLU A 1 166 ? -3.207 -24.375 -20.922 1 93.88 166 GLU A C 1
ATOM 1355 O O . GLU A 1 166 ? -3.729 -24.094 -22 1 93.88 166 GLU A O 1
ATOM 1360 N N . PHE A 1 167 ? -2.357 -23.656 -20.344 1 94.81 167 PHE A N 1
ATOM 1361 C CA . PHE A 1 167 ? -2.051 -22.328 -20.859 1 94.81 167 PHE A CA 1
ATOM 1362 C C . PHE A 1 167 ? -1.159 -22.422 -22.094 1 94.81 167 PHE A C 1
ATOM 1364 O O . PHE A 1 167 ? -1.315 -21.641 -23.031 1 94.81 167 PHE A O 1
ATOM 1371 N N . GLU A 1 168 ? -0.276 -23.344 -22.109 1 94.44 168 GLU A N 1
ATOM 1372 C CA . GLU A 1 168 ? 0.548 -23.562 -23.297 1 94.44 168 GLU A CA 1
ATOM 1373 C C . GLU A 1 168 ? -0.287 -24.078 -24.453 1 94.44 168 GLU A C 1
ATOM 1375 O O . GLU A 1 168 ? -0.029 -23.734 -25.609 1 94.44 168 GLU A O 1
ATOM 1380 N N . THR A 1 169 ? -1.243 -24.859 -24.172 1 90.69 169 THR A N 1
ATOM 1381 C CA . THR A 1 169 ? -2.121 -25.391 -25.203 1 90.69 169 THR A CA 1
ATOM 1382 C C . THR A 1 169 ? -2.994 -24.297 -25.797 1 90.69 169 THR A C 1
ATOM 1384 O O . THR A 1 169 ? -3.297 -24.312 -26.984 1 90.69 169 THR A O 1
ATOM 1387 N N . PHE A 1 170 ? -3.504 -23.422 -24.953 1 85.56 170 PHE A N 1
ATOM 1388 C CA . PHE A 1 170 ? -4.262 -22.266 -25.438 1 85.56 170 PHE A CA 1
ATOM 1389 C C . PHE A 1 170 ? -3.498 -21.547 -26.531 1 85.56 170 PHE A C 1
ATOM 1391 O O . PHE A 1 170 ? -4.062 -21.219 -27.578 1 85.56 170 PHE A O 1
ATOM 1398 N N . GLY A 1 171 ? -2.197 -21.234 -26.297 1 78.19 171 GLY A N 1
ATOM 1399 C CA . GLY A 1 171 ? -1.277 -20.828 -27.344 1 78.19 171 GLY A CA 1
ATOM 1400 C C . GLY A 1 171 ? -1.315 -19.328 -27.625 1 78.19 171 GLY A C 1
ATOM 1401 O O . GLY A 1 171 ? -0.497 -18.812 -28.391 1 78.19 171 GLY A O 1
ATOM 1402 N N . PHE A 1 172 ? -2.258 -18.594 -27.094 1 82.44 172 PHE A N 1
ATOM 1403 C CA . PHE A 1 172 ? -2.295 -17.156 -27.328 1 82.44 172 PHE A CA 1
ATOM 1404 C C . PHE A 1 172 ? -1.731 -16.391 -26.125 1 82.44 172 PHE A C 1
ATOM 1406 O O . PHE A 1 172 ? -2.422 -16.203 -25.125 1 82.44 172 PHE A O 1
ATOM 1413 N N . TRP A 1 173 ? -0.454 -16 -26.281 1 89.19 173 TRP A N 1
ATOM 1414 C CA . TRP A 1 173 ? 0.263 -15.281 -25.234 1 89.19 173 TRP A CA 1
ATOM 1415 C C . TRP A 1 173 ? 0.423 -13.812 -25.609 1 89.19 173 TRP A C 1
ATOM 1417 O O . TRP A 1 173 ? 0.631 -13.477 -26.766 1 89.19 173 TRP A O 1
ATOM 1427 N N . GLY A 1 174 ? 0.277 -12.992 -24.578 1 84 174 GLY A N 1
ATOM 1428 C CA . GLY A 1 174 ? 0.68 -11.609 -24.797 1 84 174 GLY A CA 1
ATOM 1429 C C . GLY A 1 174 ? 2.129 -11.477 -25.219 1 84 174 GLY A C 1
ATOM 1430 O O . GLY A 1 174 ? 2.93 -12.391 -25.016 1 84 174 GLY A O 1
ATOM 1431 N N . ASN A 1 175 ? 2.477 -10.305 -25.734 1 79.88 175 ASN A N 1
ATOM 1432 C CA . ASN A 1 175 ? 3.803 -10.211 -26.344 1 79.88 175 ASN A CA 1
ATOM 1433 C C . ASN A 1 175 ? 4.746 -9.367 -25.484 1 79.88 175 ASN A C 1
ATOM 1435 O O . ASN A 1 175 ? 5.848 -9.031 -25.922 1 79.88 175 ASN A O 1
ATOM 1439 N N . GLY A 1 176 ? 4.32 -8.977 -24.344 1 76.75 176 GLY A N 1
ATOM 1440 C CA . GLY A 1 176 ? 5.207 -8.266 -23.438 1 76.75 176 GLY A CA 1
ATOM 1441 C C . GLY A 1 176 ? 5.492 -6.844 -23.875 1 76.75 176 GLY A C 1
ATOM 1442 O O . GLY A 1 176 ? 6.492 -6.25 -23.453 1 76.75 176 GLY A O 1
ATOM 1443 N N . SER A 1 177 ? 4.688 -6.414 -24.781 1 77.12 177 SER A N 1
ATOM 1444 C CA . SER A 1 177 ? 4.887 -5.055 -25.266 1 77.12 177 SER A CA 1
ATOM 1445 C C . SER A 1 177 ? 3.746 -4.141 -24.844 1 77.12 177 SER A C 1
ATOM 1447 O O . SER A 1 177 ? 2.676 -4.613 -24.453 1 77.12 177 SER A O 1
ATOM 1449 N N . GLU A 1 178 ? 4.062 -2.879 -24.797 1 73.62 178 GLU A N 1
ATOM 1450 C CA . GLU A 1 178 ? 3.057 -1.883 -24.453 1 73.62 178 GLU A CA 1
ATOM 1451 C C . GLU A 1 178 ? 1.895 -1.893 -25.438 1 73.62 178 GLU A C 1
ATOM 1453 O O . GLU A 1 178 ? 0.789 -1.46 -25.109 1 73.62 178 GLU A O 1
ATOM 1458 N N . GLU A 1 179 ? 2.07 -2.473 -26.578 1 70.25 179 GLU A N 1
ATOM 1459 C CA . GLU A 1 179 ? 1.072 -2.473 -27.641 1 70.25 179 GLU A CA 1
ATOM 1460 C C . GLU A 1 179 ? 0.177 -3.707 -27.562 1 70.25 179 GLU A C 1
ATOM 1462 O O . GLU A 1 179 ? -0.714 -3.891 -28.391 1 70.25 179 GLU A O 1
ATOM 1467 N N . ASP A 1 180 ? 0.441 -4.445 -26.609 1 71.88 180 ASP A N 1
ATOM 1468 C CA . ASP A 1 180 ? -0.427 -5.602 -26.422 1 71.88 180 ASP A CA 1
ATOM 1469 C C . ASP A 1 180 ? -1.883 -5.176 -26.266 1 71.88 180 ASP A C 1
ATOM 1471 O O . ASP A 1 180 ? -2.211 -4.402 -25.359 1 71.88 180 ASP A O 1
ATOM 1475 N N . PRO A 1 181 ? -2.799 -5.535 -27.172 1 68.19 181 PRO A N 1
ATOM 1476 C CA . PRO A 1 181 ? -4.199 -5.105 -27.141 1 68.19 181 PRO A CA 1
ATOM 1477 C C . PRO A 1 181 ? -4.914 -5.535 -25.859 1 68.19 181 PRO A C 1
ATOM 1479 O O . PRO A 1 181 ? -5.977 -4.992 -25.531 1 68.19 181 PRO A O 1
ATOM 1482 N N . ARG A 1 182 ? -4.305 -6.438 -25.25 1 66.56 182 ARG A N 1
ATOM 1483 C CA . ARG A 1 182 ? -4.941 -6.934 -24.031 1 66.56 182 ARG A CA 1
ATOM 1484 C C . ARG A 1 182 ? -4.652 -6.016 -22.859 1 66.56 182 ARG A C 1
ATOM 1486 O O . ARG A 1 182 ? -5.324 -6.09 -21.828 1 66.56 182 ARG A O 1
ATOM 1493 N N . ASN A 1 183 ? -3.588 -5.203 -23.109 1 65.38 183 ASN A N 1
ATOM 1494 C CA . ASN A 1 183 ? -3.164 -4.328 -22.031 1 65.38 183 ASN A CA 1
ATOM 1495 C C . ASN A 1 183 ? -4.18 -3.221 -21.766 1 65.38 183 ASN A C 1
ATOM 1497 O O . ASN A 1 183 ? -4.477 -2.42 -22.656 1 65.38 183 ASN A O 1
ATOM 1501 N N . ASP A 1 184 ? -4.887 -3.242 -20.688 1 63.66 184 ASP A N 1
ATOM 1502 C CA . ASP A 1 184 ? -5.848 -2.211 -20.312 1 63.66 184 ASP A CA 1
ATOM 1503 C C . ASP A 1 184 ? -5.215 -1.182 -19.375 1 63.66 184 ASP A C 1
ATOM 1505 O O . ASP A 1 184 ? -5.922 -0.377 -18.766 1 63.66 184 ASP A O 1
ATOM 1509 N N . GLY A 1 185 ? -3.881 -1.207 -19.266 1 63.84 185 GLY A N 1
ATOM 1510 C CA . GLY A 1 185 ? -3.189 -0.211 -18.453 1 63.84 185 GLY A CA 1
ATOM 1511 C C . GLY A 1 185 ? -3.035 -0.618 -17 1 63.84 185 GLY A C 1
ATOM 1512 O O . GLY A 1 185 ? -2.43 0.108 -16.219 1 63.84 185 GLY A O 1
ATOM 1513 N N . HIS A 1 186 ? -3.4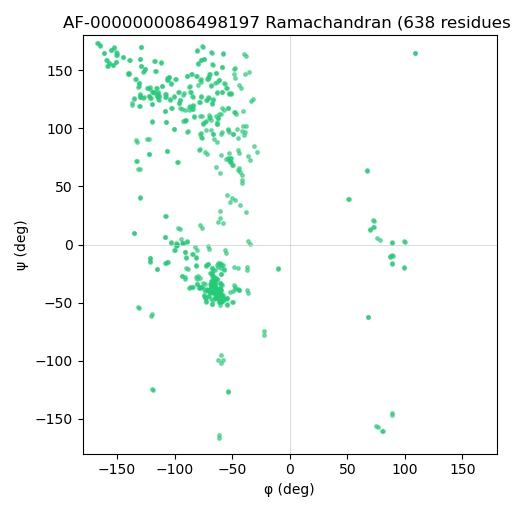84 -1.764 -16.672 1 65.06 186 HIS A N 1
ATOM 1514 C CA . HIS A 1 186 ? -3.436 -2.154 -15.273 1 65.06 186 HIS A CA 1
ATOM 1515 C C . HIS A 1 186 ? -2.051 -2.672 -14.891 1 65.06 186 HIS A C 1
ATOM 1517 O O . HIS A 1 186 ? -1.67 -2.635 -13.719 1 65.06 186 HIS A O 1
ATOM 1523 N N . GLU A 1 187 ? -1.412 -3.203 -15.922 1 69.56 187 GLU A N 1
ATOM 1524 C CA . GLU A 1 187 ? -0.05 -3.66 -15.664 1 69.56 187 GLU A CA 1
ATOM 1525 C C . GLU A 1 187 ? 0.957 -2.529 -15.852 1 69.56 187 GLU A C 1
ATOM 1527 O O . GLU A 1 187 ? 1.098 -1.993 -16.953 1 69.56 187 GLU A O 1
ATOM 1532 N N . PRO A 1 188 ? 1.609 -2.266 -14.75 1 71.12 188 PRO A N 1
ATOM 1533 C CA . PRO A 1 188 ? 2.58 -1.178 -14.891 1 71.12 188 PRO A CA 1
ATOM 1534 C C . PRO A 1 188 ? 3.639 -1.472 -15.953 1 71.12 188 PRO A C 1
ATOM 1536 O O . PRO A 1 188 ? 4.133 -0.552 -16.609 1 71.12 188 PRO A O 1
ATOM 1539 N N . VAL A 1 189 ? 3.975 -2.803 -16.031 1 78.25 189 VAL A N 1
ATOM 1540 C CA . VAL A 1 189 ? 4.945 -3.238 -17.031 1 78.25 189 VAL A CA 1
ATOM 1541 C C . VAL A 1 189 ? 4.406 -4.453 -17.781 1 78.25 189 VAL A C 1
ATOM 1543 O O . VAL A 1 189 ? 3.881 -5.387 -17.156 1 78.25 189 VAL A O 1
ATOM 1546 N N . PRO A 1 190 ? 4.586 -4.367 -19.109 1 84.56 190 PRO A N 1
ATOM 1547 C CA . PRO A 1 190 ? 4.043 -5.477 -19.891 1 84.56 190 PRO A CA 1
ATOM 1548 C C . PRO A 1 190 ? 4.824 -6.773 -19.688 1 84.56 190 PRO A C 1
ATOM 1550 O O . PRO A 1 190 ? 6.047 -6.746 -19.547 1 84.56 190 PRO A O 1
ATOM 1553 N N . THR A 1 191 ? 4.078 -7.848 -19.703 1 90.62 191 THR A N 1
ATOM 1554 C CA . THR A 1 191 ? 4.652 -9.188 -19.594 1 90.62 191 THR A CA 1
ATOM 1555 C C . THR A 1 191 ? 4.129 -10.094 -20.703 1 90.62 191 THR A C 1
ATOM 1557 O O . THR A 1 191 ? 3.096 -9.805 -21.312 1 90.62 191 THR A O 1
ATOM 1560 N N . VAL A 1 192 ? 4.93 -11.133 -21.078 1 93.44 192 VAL A N 1
ATOM 1561 C CA . VAL A 1 192 ? 4.41 -12.242 -21.875 1 93.44 192 VAL A CA 1
ATOM 1562 C C . VAL A 1 192 ? 3.566 -13.156 -21 1 93.44 192 VAL A C 1
ATOM 1564 O O . VAL A 1 192 ? 4.102 -13.898 -20.172 1 93.44 192 VAL A O 1
ATOM 1567 N N . ASP A 1 193 ? 2.236 -13.016 -21.188 1 93.88 193 ASP A N 1
ATOM 1568 C CA . ASP A 1 193 ? 1.381 -13.68 -20.219 1 93.88 193 ASP A CA 1
ATOM 1569 C C . ASP A 1 193 ? 0.047 -14.086 -20.844 1 93.88 193 ASP A C 1
ATOM 1571 O O . ASP A 1 193 ? -0.21 -13.797 -22.016 1 93.88 193 ASP A O 1
ATOM 1575 N N . VAL A 1 194 ? -0.679 -14.938 -20.156 1 93.12 194 VAL A N 1
ATOM 1576 C CA . VAL A 1 194 ? -2.072 -15.289 -20.422 1 93.12 194 VAL A CA 1
ATOM 1577 C C . VAL A 1 194 ? -2.908 -15.039 -19.172 1 93.12 194 VAL A C 1
ATOM 1579 O O . VAL A 1 194 ? -2.52 -15.43 -18.062 1 93.12 194 VAL A O 1
ATOM 1582 N N . TYR A 1 195 ? -4.035 -14.438 -19.344 1 92.56 195 TYR A N 1
ATOM 1583 C CA . TYR A 1 195 ? -4.895 -14.094 -18.219 1 92.56 195 TYR A CA 1
ATOM 1584 C C . TYR A 1 195 ? -5.785 -15.266 -17.844 1 92.56 195 TYR A C 1
ATOM 1586 O O . TYR A 1 195 ? -6.25 -16.016 -18.703 1 92.56 195 TYR A O 1
ATOM 1594 N N . PHE A 1 196 ? -6.047 -15.344 -16.547 1 94.81 196 PHE A N 1
ATOM 1595 C CA . PHE A 1 196 ? -6.965 -16.359 -16.047 1 94.81 196 PHE A CA 1
ATOM 1596 C C . PHE A 1 196 ? -8.367 -16.125 -16.594 1 94.81 196 PHE A C 1
ATOM 1598 O O . PHE A 1 196 ? -9.133 -17.078 -16.766 1 94.81 196 PHE A O 1
ATOM 1605 N N . THR A 1 197 ? -8.742 -14.914 -16.875 1 91.38 197 THR A N 1
ATOM 1606 C CA . THR A 1 197 ? -10.031 -14.609 -17.484 1 91.38 197 THR A CA 1
ATOM 1607 C C . THR A 1 197 ? -10.156 -15.266 -18.859 1 91.38 197 THR A C 1
ATOM 1609 O O . THR A 1 197 ? -11.219 -15.773 -19.219 1 91.38 197 THR A O 1
ATOM 1612 N N . ASP A 1 198 ? -9.094 -15.289 -19.625 1 89.81 198 ASP A N 1
ATOM 1613 C CA . ASP A 1 198 ? -9.109 -15.891 -20.953 1 89.81 198 ASP A CA 1
ATOM 1614 C C . ASP A 1 198 ? -9.289 -17.406 -20.875 1 89.81 198 ASP A C 1
ATOM 1616 O O . ASP A 1 198 ? -9.797 -18.031 -21.797 1 89.81 198 ASP A O 1
ATOM 1620 N N . MET A 1 199 ? -8.914 -17.969 -19.75 1 93 199 MET A N 1
ATOM 1621 C CA . MET A 1 199 ? -8.922 -19.422 -19.594 1 93 199 MET A CA 1
ATOM 1622 C C . MET A 1 199 ? -10.18 -19.875 -18.859 1 93 199 MET A C 1
ATOM 1624 O O . MET A 1 199 ? -10.344 -21.062 -18.578 1 93 199 MET A O 1
ATOM 1628 N N . GLY A 1 200 ? -11.031 -18.906 -18.469 1 91.5 200 GLY A N 1
ATOM 1629 C CA . GLY A 1 200 ? -12.234 -19.234 -17.719 1 91.5 200 GLY A CA 1
ATOM 1630 C C . GLY A 1 200 ? -11.961 -19.641 -16.281 1 91.5 200 GLY A C 1
ATOM 1631 O O . GLY A 1 200 ? -12.773 -20.328 -15.664 1 91.5 200 GLY A O 1
ATOM 1632 N N . LEU A 1 201 ? -10.844 -19.25 -15.797 1 95.19 201 LEU A N 1
ATOM 1633 C CA . LEU A 1 201 ? -10.43 -19.672 -14.461 1 95.19 201 LEU A CA 1
ATOM 1634 C C . LEU A 1 201 ? -10.625 -18.547 -13.453 1 95.19 201 LEU A C 1
ATOM 1636 O O . LEU A 1 201 ? -10.367 -18.719 -12.258 1 95.19 201 LEU A O 1
ATOM 1640 N N . HIS A 1 202 ? -11.117 -17.453 -13.891 1 93.88 202 HIS A N 1
ATOM 1641 C CA . HIS A 1 202 ? -11.211 -16.266 -13.047 1 93.88 202 HIS A CA 1
ATOM 1642 C C . HIS A 1 202 ? -12.078 -16.531 -11.812 1 93.88 202 HIS A C 1
ATOM 1644 O O . HIS A 1 202 ? -11.664 -16.25 -10.688 1 93.88 202 HIS A O 1
ATOM 1650 N N . GLU A 1 203 ? -13.211 -17.094 -12.008 1 91.44 203 GLU A N 1
ATOM 1651 C CA . GLU A 1 203 ? -14.133 -17.312 -10.891 1 91.44 203 GLU A CA 1
ATOM 1652 C C . GLU A 1 203 ? -13.555 -18.312 -9.891 1 91.44 203 GLU A C 1
ATOM 1654 O O . GLU A 1 203 ? -13.695 -18.141 -8.68 1 91.44 203 GLU A O 1
ATOM 1659 N N . THR A 1 204 ? -12.984 -19.312 -10.43 1 94.75 204 THR A N 1
ATOM 1660 C CA . THR A 1 204 ? -12.344 -20.297 -9.57 1 94.75 204 THR A CA 1
ATOM 1661 C C . THR A 1 204 ? -11.234 -19.656 -8.742 1 94.75 204 THR A C 1
ATOM 1663 O O . THR A 1 204 ? -11.14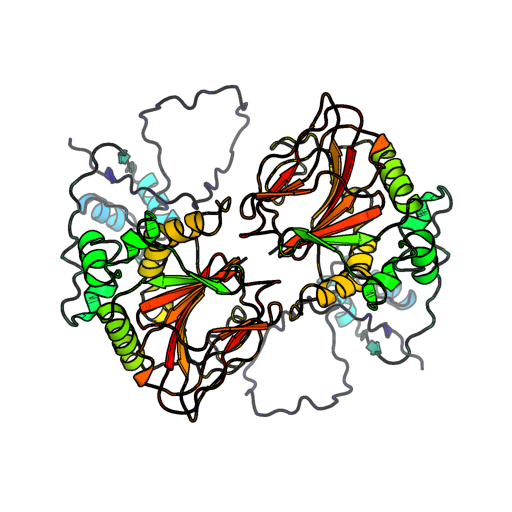1 -19.891 -7.535 1 94.75 204 THR A O 1
ATOM 1666 N N . TRP A 1 205 ? -10.508 -18.844 -9.336 1 96.94 205 TRP A N 1
ATOM 1667 C CA . TRP A 1 205 ? -9.406 -18.188 -8.633 1 96.94 205 TRP A CA 1
ATOM 1668 C C . TRP A 1 205 ? -9.93 -17.188 -7.602 1 96.94 205 TRP A C 1
ATOM 1670 O O . TRP A 1 205 ? -9.391 -17.094 -6.496 1 96.94 205 TRP A O 1
ATOM 1680 N N . MET A 1 206 ? -10.961 -16.484 -7.953 1 95.62 206 MET A N 1
ATOM 1681 C CA . MET A 1 206 ? -11.57 -15.57 -6.992 1 95.62 206 MET A CA 1
ATOM 1682 C C . MET A 1 206 ? -12.023 -16.312 -5.738 1 95.62 206 MET A C 1
ATOM 1684 O O . MET A 1 206 ? -11.82 -15.836 -4.621 1 95.62 206 MET A O 1
ATOM 1688 N N . GLN A 1 207 ? -12.602 -17.406 -6.02 1 94.56 207 GLN A N 1
ATOM 1689 C CA . GLN A 1 207 ? -13.008 -18.219 -4.879 1 94.56 207 GLN A CA 1
ATOM 1690 C C . GLN A 1 207 ? -11.805 -18.656 -4.055 1 94.56 207 GLN A C 1
ATOM 1692 O O . GLN A 1 207 ? -11.844 -18.641 -2.824 1 94.56 207 GLN A O 1
ATOM 1697 N N . PHE A 1 208 ? -10.805 -19.031 -4.727 1 97.62 208 PHE A N 1
ATOM 1698 C CA . PHE A 1 208 ? -9.57 -19.422 -4.051 1 97.62 208 PHE A CA 1
ATOM 1699 C C . PHE A 1 208 ? -9.062 -18.281 -3.176 1 97.62 208 PHE A C 1
ATOM 1701 O O . PHE A 1 208 ? -8.703 -18.5 -2.016 1 97.62 208 PHE A O 1
ATOM 1708 N N . LEU A 1 209 ? -9.023 -17.109 -3.678 1 97.69 209 LEU A N 1
ATOM 1709 C CA . LEU A 1 209 ? -8.562 -15.945 -2.926 1 97.69 209 LEU A CA 1
ATOM 1710 C C . LEU A 1 209 ? -9.422 -15.727 -1.687 1 97.69 209 LEU A C 1
ATOM 1712 O O . LEU A 1 209 ? -8.891 -15.469 -0.6 1 97.69 209 LEU A O 1
ATOM 1716 N N . ARG A 1 210 ? -10.633 -15.914 -1.793 1 95.19 210 ARG A N 1
ATOM 1717 C CA . ARG A 1 210 ? -11.586 -15.555 -0.746 1 95.19 210 ARG A CA 1
ATOM 1718 C C . ARG A 1 210 ? -11.586 -16.594 0.373 1 95.19 210 ARG A C 1
ATOM 1720 O O . ARG A 1 210 ? -11.633 -16.234 1.553 1 95.19 210 ARG A O 1
ATOM 1727 N N . VAL A 1 211 ? -11.43 -17.828 0.038 1 94.5 211 VAL A N 1
ATOM 1728 C CA . VAL A 1 211 ? -11.703 -18.844 1.05 1 94.5 211 VAL A CA 1
ATOM 1729 C C . VAL A 1 211 ? -10.398 -19.484 1.521 1 94.5 211 VAL A C 1
ATOM 1731 O O . VAL A 1 211 ? -10.359 -20.141 2.559 1 94.5 211 VAL A O 1
ATOM 1734 N N . ILE A 1 212 ? -9.367 -19.266 0.754 1 96.44 212 ILE A N 1
ATOM 1735 C CA . ILE A 1 212 ? -8.133 -19.953 1.137 1 96.44 212 ILE A CA 1
ATOM 1736 C C . ILE A 1 212 ? -7.043 -18.906 1.414 1 96.44 212 ILE A C 1
ATOM 1738 O O . ILE A 1 212 ? -6.598 -18.766 2.555 1 96.44 212 ILE A O 1
ATOM 1742 N N . LEU A 1 213 ? -6.691 -18.125 0.421 1 97.81 213 LEU A N 1
ATOM 1743 C CA . LEU A 1 213 ? -5.539 -17.234 0.56 1 97.81 213 LEU A CA 1
ATOM 1744 C C . LEU A 1 213 ? -5.809 -16.141 1.593 1 97.81 213 LEU A C 1
ATOM 1746 O O . LEU A 1 213 ? -4.902 -15.727 2.316 1 97.81 213 LEU A O 1
ATOM 1750 N N . PHE A 1 214 ? -7.039 -15.695 1.657 1 96.94 214 PHE A N 1
ATOM 1751 C CA . PHE A 1 214 ? -7.375 -14.57 2.514 1 96.94 214 PHE A CA 1
ATOM 1752 C C . PHE A 1 214 ? -7.066 -14.883 3.973 1 96.94 214 PHE A C 1
ATOM 1754 O O . PHE A 1 214 ? -6.648 -14 4.727 1 96.94 214 PHE A O 1
ATOM 1761 N N . GLU A 1 215 ? -7.203 -16.078 4.402 1 95.75 215 GLU A N 1
ATOM 1762 C CA . GLU A 1 215 ? -6.863 -16.469 5.77 1 95.75 215 GLU A CA 1
ATOM 1763 C C . GLU A 1 215 ? -5.375 -16.266 6.043 1 95.75 215 GLU A C 1
ATOM 1765 O O . GLU A 1 215 ? -4.992 -15.828 7.129 1 95.75 215 GLU A O 1
ATOM 1770 N N . MET A 1 216 ? -4.602 -16.609 5.09 1 97.88 216 MET A N 1
ATOM 1771 C CA . MET A 1 216 ? -3.16 -16.422 5.238 1 97.88 216 MET A CA 1
ATOM 1772 C C . MET A 1 216 ? -2.816 -14.93 5.289 1 97.88 216 MET A C 1
ATOM 1774 O O . MET A 1 216 ? -1.977 -14.508 6.082 1 97.88 216 MET A O 1
ATOM 1778 N N . VAL A 1 217 ? -3.494 -14.156 4.445 1 97.38 217 VAL A N 1
ATOM 1779 C CA . VAL A 1 217 ? -3.271 -12.711 4.406 1 97.38 217 VAL A CA 1
ATOM 1780 C C . VAL A 1 217 ? -3.572 -12.102 5.773 1 97.38 217 VAL A C 1
ATOM 1782 O O . VAL A 1 217 ? -2.781 -11.312 6.293 1 97.38 217 VAL A O 1
ATOM 1785 N N . GLN A 1 218 ? -4.625 -12.508 6.375 1 94.56 218 GLN A N 1
ATOM 1786 C CA . GLN A 1 218 ? -5.016 -11.984 7.68 1 94.56 218 GLN A CA 1
ATOM 1787 C C . GLN A 1 218 ? -4.027 -12.406 8.758 1 94.56 218 GLN A C 1
ATOM 1789 O O . GLN A 1 218 ? -3.791 -11.672 9.719 1 94.56 218 GLN A O 1
ATOM 1794 N N . LYS A 1 219 ? -3.498 -13.516 8.531 1 95.94 219 LYS A N 1
ATOM 1795 C CA . LYS A 1 219 ? -2.547 -14.023 9.516 1 95.94 219 LYS A CA 1
ATOM 1796 C C . LYS A 1 219 ? -1.25 -13.219 9.5 1 95.94 219 LYS A C 1
ATOM 1798 O O . LYS A 1 219 ? -0.735 -12.828 10.547 1 95.94 219 LYS A O 1
ATOM 1803 N N . VAL A 1 220 ? -0.749 -12.93 8.312 1 97.31 220 VAL A N 1
ATOM 1804 C CA . VAL A 1 220 ? 0.599 -12.367 8.242 1 97.31 220 VAL A CA 1
ATOM 1805 C C . VAL A 1 220 ? 0.531 -10.844 8.281 1 97.31 220 VAL A C 1
ATOM 1807 O O . VAL A 1 220 ? 1.49 -10.188 8.695 1 97.31 220 VAL A O 1
ATOM 1810 N N . TYR A 1 221 ? -0.533 -10.312 7.816 1 96.62 221 TYR A N 1
ATOM 1811 C CA . TYR A 1 221 ? -0.748 -8.875 7.906 1 96.62 221 TYR A CA 1
ATOM 1812 C C . TYR A 1 221 ? -1.803 -8.547 8.961 1 96.62 221 TYR A C 1
ATOM 1814 O O . TYR A 1 221 ? -2.902 -8.094 8.625 1 96.62 221 TYR A O 1
ATOM 1822 N N . ARG A 1 222 ? -1.339 -8.555 10.156 1 92.31 222 ARG A N 1
ATOM 1823 C CA . ARG A 1 222 ? -2.236 -8.406 11.297 1 92.31 222 ARG A CA 1
ATOM 1824 C C . ARG A 1 222 ? -2.924 -7.047 11.281 1 92.31 222 ARG A C 1
ATOM 1826 O O . ARG A 1 222 ? -2.27 -6.02 11.094 1 92.31 222 ARG A O 1
ATOM 1833 N N . GLY A 1 223 ? -4.195 -7.109 11.445 1 89.56 223 GLY A N 1
ATOM 1834 C CA . GLY A 1 223 ? -4.992 -5.891 11.477 1 89.56 223 GLY A CA 1
ATOM 1835 C C . GLY A 1 223 ? -5.672 -5.582 10.156 1 89.56 223 GLY A C 1
ATOM 1836 O O . GLY A 1 223 ? -6.613 -4.789 10.109 1 89.56 223 GLY A O 1
ATOM 1837 N N . PHE A 1 224 ? -5.113 -6.203 9.133 1 90.62 224 PHE A N 1
ATOM 1838 C CA . PHE A 1 224 ? -5.746 -6.016 7.832 1 90.62 224 PHE A CA 1
ATOM 1839 C C . PHE A 1 224 ? -7.066 -6.773 7.754 1 90.62 224 PHE A C 1
ATOM 1841 O O . PHE A 1 224 ? -7.113 -7.973 8.023 1 90.62 224 PHE A O 1
ATOM 1848 N N . SER A 1 225 ? -8.148 -6.004 7.426 1 80.31 225 SER A N 1
ATOM 1849 C CA . SER A 1 225 ? -9.43 -6.695 7.434 1 80.31 225 SER A CA 1
ATOM 1850 C C . SER A 1 225 ? -10.258 -6.344 6.203 1 80.31 225 SER A C 1
ATOM 1852 O O . SER A 1 225 ? -11.414 -6.75 6.09 1 80.31 225 SER A O 1
ATOM 1854 N N . ARG A 1 226 ? -9.617 -5.691 5.316 1 82.06 226 ARG A N 1
ATOM 1855 C CA . ARG A 1 226 ? -10.367 -5.375 4.102 1 82.06 226 ARG A CA 1
ATOM 1856 C C . ARG A 1 226 ? -10.695 -6.641 3.32 1 82.06 226 ARG A C 1
ATOM 1858 O O . ARG A 1 226 ? -9.805 -7.434 3.004 1 82.06 226 ARG A O 1
ATOM 1865 N N . GLY A 1 227 ? -12 -6.781 3.066 1 81.06 227 GLY A N 1
ATOM 1866 C CA . GLY A 1 227 ? -12.453 -7.934 2.309 1 81.06 227 GLY A CA 1
ATOM 1867 C C . GLY A 1 227 ? -13.891 -7.809 1.832 1 81.06 227 GLY A C 1
ATOM 1868 O O . GLY A 1 227 ? -14.594 -6.867 2.211 1 81.06 227 GLY A O 1
ATOM 1869 N N . PRO A 1 228 ? -14.312 -8.828 0.987 1 91.06 228 PRO A N 1
ATOM 1870 C CA . PRO A 1 228 ? -13.578 -9.945 0.375 1 91.06 228 PRO A CA 1
ATOM 1871 C C . PRO A 1 228 ? -12.602 -9.484 -0.708 1 91.06 228 PRO A C 1
ATOM 1873 O O . PRO A 1 228 ? -12.867 -8.492 -1.397 1 91.06 228 PRO A O 1
ATOM 1876 N N . PRO A 1 229 ? -11.492 -10.242 -0.772 1 94.75 229 PRO A N 1
ATOM 1877 C CA . PRO A 1 229 ? -10.508 -9.852 -1.779 1 94.75 229 PRO A CA 1
ATOM 1878 C C . PRO A 1 229 ? -11.031 -9.977 -3.207 1 94.75 229 PRO A C 1
ATOM 1880 O O . PRO A 1 229 ? -11.836 -10.867 -3.496 1 94.75 229 PRO A O 1
ATOM 1883 N N . GLU A 1 230 ? -10.555 -9.102 -4.02 1 91.69 230 GLU A N 1
ATOM 1884 C CA . GLU A 1 230 ? -10.867 -9.102 -5.445 1 91.69 230 GLU A CA 1
ATOM 1885 C C . GLU A 1 230 ? -9.609 -8.922 -6.289 1 91.69 230 GLU A C 1
ATOM 1887 O O . GLU A 1 230 ? -8.664 -8.242 -5.871 1 91.69 230 GLU A O 1
ATOM 1892 N N . SER A 1 231 ? -9.633 -9.633 -7.387 1 91.44 231 SER A N 1
ATOM 1893 C CA . SER A 1 231 ? -8.539 -9.453 -8.336 1 91.44 231 SER A CA 1
ATOM 1894 C C . SER A 1 231 ? -9.055 -9.398 -9.773 1 91.44 231 SER A C 1
ATOM 1896 O O . SER A 1 231 ? -9.727 -10.32 -10.234 1 91.44 231 SER A O 1
ATOM 1898 N N . ALA A 1 232 ? -8.766 -8.297 -10.438 1 80 232 ALA A N 1
ATOM 1899 C CA . ALA A 1 232 ? -9.094 -8.211 -11.859 1 80 232 ALA A CA 1
ATOM 1900 C C . ALA A 1 232 ? -7.93 -8.711 -12.719 1 80 232 ALA A C 1
ATOM 1902 O O . ALA A 1 232 ? -8.109 -9.008 -13.898 1 80 232 ALA A O 1
ATOM 1903 N N . HIS A 1 233 ? -6.809 -8.891 -12.086 1 87.5 233 HIS A N 1
ATOM 1904 C CA . HIS A 1 233 ? -5.613 -9.164 -12.875 1 87.5 233 HIS A CA 1
ATOM 1905 C C . HIS A 1 233 ? -4.832 -10.344 -12.305 1 87.5 233 HIS A C 1
ATOM 1907 O O . HIS A 1 233 ? -4.004 -10.172 -11.414 1 87.5 233 HIS A O 1
ATOM 1913 N N . THR A 1 234 ? -5.164 -11.523 -12.734 1 94.75 234 THR A N 1
ATOM 1914 C CA . THR A 1 234 ? -4.391 -12.734 -12.5 1 94.75 234 THR A CA 1
ATOM 1915 C C . THR A 1 234 ? -3.926 -13.352 -13.812 1 94.75 234 THR A C 1
ATOM 1917 O O . THR A 1 234 ? -4.719 -13.508 -14.75 1 94.75 234 THR A O 1
ATOM 1920 N N . PHE A 1 235 ? -2.623 -13.664 -13.852 1 94.94 235 PHE A N 1
ATOM 1921 C CA . PHE A 1 235 ? -2.08 -14.133 -15.125 1 94.94 235 PHE A CA 1
ATOM 1922 C C . PHE A 1 235 ? -0.873 -15.031 -14.898 1 94.94 235 PHE A C 1
ATOM 1924 O O . PHE A 1 235 ? -0.285 -15.031 -13.812 1 94.94 235 PHE A O 1
ATOM 1931 N N . LEU A 1 236 ? -0.647 -15.883 -15.859 1 96.94 236 LEU A N 1
ATOM 1932 C CA . LEU A 1 236 ? 0.573 -16.672 -15.914 1 96.94 236 LEU A CA 1
ATOM 1933 C C . LEU A 1 236 ? 1.615 -16.016 -16.812 1 96.94 236 LEU A C 1
ATOM 1935 O O . LEU A 1 236 ? 1.367 -15.789 -18 1 96.94 236 LEU A O 1
ATOM 1939 N N . VAL A 1 237 ? 2.77 -15.734 -16.234 1 96.75 237 VAL A N 1
ATOM 1940 C CA . VAL A 1 237 ? 3.869 -15.117 -16.969 1 96.75 237 VAL A CA 1
ATOM 1941 C C . VAL A 1 237 ? 4.879 -16.188 -17.391 1 96.75 237 VAL A C 1
ATOM 1943 O O . VAL A 1 237 ? 5.172 -17.109 -16.625 1 96.75 237 VAL A O 1
ATOM 1946 N N . ARG A 1 238 ? 5.387 -15.969 -18.594 1 96.94 238 ARG A N 1
ATOM 1947 C CA . ARG A 1 238 ? 6.449 -16.844 -19.078 1 96.94 238 ARG A CA 1
ATOM 1948 C C . ARG A 1 238 ? 7.703 -16.047 -19.422 1 96.94 238 ARG A C 1
ATOM 1950 O O . ARG A 1 238 ? 7.641 -15.055 -20.156 1 96.94 238 ARG A O 1
ATOM 1957 N N . TYR A 1 239 ? 8.836 -16.453 -18.875 1 97 239 TYR A N 1
ATOM 1958 C CA . TYR A 1 239 ? 10.156 -15.953 -19.234 1 97 239 TYR A CA 1
ATOM 1959 C C . TYR A 1 239 ? 10.938 -17 -20.031 1 97 239 TYR A C 1
ATOM 1961 O O . TYR A 1 239 ? 11.102 -18.125 -19.562 1 97 239 TYR A O 1
ATOM 1969 N N . GLN A 1 240 ? 11.453 -16.578 -21.125 1 95.69 240 GLN A N 1
ATOM 1970 C CA . GLN A 1 240 ? 12.273 -17.484 -21.938 1 95.69 240 GLN A CA 1
ATOM 1971 C C . GLN A 1 240 ? 13.195 -16.703 -22.859 1 95.69 240 GLN A C 1
ATOM 1973 O O . GLN A 1 240 ? 12.891 -15.562 -23.25 1 95.69 240 GLN A O 1
ATOM 1978 N N . LEU A 1 241 ? 14.297 -17.375 -23.188 1 94.94 241 LEU A N 1
ATOM 1979 C CA . LEU A 1 241 ? 15.227 -16.734 -24.109 1 94.94 241 LEU A CA 1
ATOM 1980 C C . LEU A 1 241 ? 14.562 -16.469 -25.453 1 94.94 241 LEU A C 1
ATOM 1982 O O . LEU A 1 241 ? 13.797 -17.297 -25.953 1 94.94 241 LEU A O 1
ATOM 1986 N N . GLY A 1 242 ? 14.914 -15.289 -26.031 1 92.69 242 GLY A N 1
ATOM 1987 C CA . GLY A 1 242 ? 14.312 -14.922 -27.312 1 92.69 242 GLY A CA 1
ATOM 1988 C C . GLY A 1 242 ? 13.008 -14.164 -27.156 1 92.69 242 GLY A C 1
ATOM 1989 O O . GLY A 1 242 ? 12.477 -13.633 -28.141 1 92.69 242 GLY A O 1
ATOM 1990 N N . GLU A 1 243 ? 12.438 -14.203 -26.062 1 92.94 243 GLU A N 1
ATOM 1991 C CA . GLU A 1 243 ? 11.242 -13.438 -25.703 1 92.94 243 GLU A CA 1
ATOM 1992 C C . GLU A 1 243 ? 11.516 -12.492 -24.531 1 92.94 243 GLU A C 1
ATOM 1994 O O . GLU A 1 243 ? 12.414 -11.648 -24.609 1 92.94 243 GLU A O 1
ATOM 1999 N N . GLN A 1 244 ? 10.766 -12.578 -23.5 1 94.38 244 GLN A N 1
ATOM 2000 C CA . GLN A 1 244 ? 11.008 -11.781 -22.297 1 94.38 244 GLN A CA 1
ATOM 2001 C C . GLN A 1 244 ? 11.797 -12.578 -21.266 1 94.38 244 GLN A C 1
ATOM 2003 O O . GLN A 1 244 ? 11.445 -13.719 -20.938 1 94.38 244 GLN A O 1
ATOM 2008 N N . THR A 1 245 ? 12.883 -11.961 -20.703 1 96.38 245 THR A N 1
ATOM 2009 C CA . THR A 1 245 ? 13.766 -12.719 -19.812 1 96.38 245 THR A CA 1
ATOM 2010 C C . THR A 1 245 ? 13.828 -12.07 -18.438 1 96.38 245 THR A C 1
ATOM 2012 O O . THR A 1 245 ? 14.383 -12.648 -17.5 1 96.38 245 THR A O 1
ATOM 2015 N N . TYR A 1 246 ? 13.297 -10.852 -18.328 1 96.19 246 TYR A N 1
ATOM 2016 C CA . TYR A 1 246 ? 13.328 -10.094 -17.078 1 96.19 246 TYR A CA 1
ATOM 2017 C C . TYR A 1 246 ? 12.156 -9.125 -17 1 96.19 246 TYR A C 1
ATOM 2019 O O . TYR A 1 246 ? 11.391 -8.984 -17.953 1 96.19 246 TYR A O 1
ATOM 2027 N N . LEU A 1 247 ? 11.953 -8.578 -15.93 1 95.69 247 LEU A N 1
ATOM 2028 C CA . LEU A 1 247 ? 11 -7.492 -15.75 1 95.69 247 LEU A CA 1
ATOM 2029 C C . LEU A 1 247 ? 11.641 -6.324 -15.008 1 95.69 247 LEU A C 1
ATOM 2031 O O . LEU A 1 247 ? 12.164 -6.504 -13.906 1 95.69 247 LEU A O 1
ATOM 2035 N N . ARG A 1 248 ? 11.578 -5.188 -15.523 1 93.69 248 ARG A N 1
ATOM 2036 C CA . ARG A 1 248 ? 12.188 -3.998 -14.938 1 93.69 248 ARG A CA 1
ATOM 2037 C C . ARG A 1 248 ? 11.5 -3.613 -13.633 1 93.69 248 ARG A C 1
ATOM 2039 O O . ARG A 1 248 ? 10.383 -4.051 -13.359 1 93.69 248 ARG A O 1
ATOM 2046 N N . SER A 1 249 ? 12.188 -2.768 -12.914 1 94.19 249 SER A N 1
ATOM 2047 C CA . SER A 1 249 ? 11.68 -2.305 -11.625 1 94.19 249 SER A CA 1
ATOM 2048 C C . SER A 1 249 ? 10.328 -1.616 -11.781 1 94.19 249 SER A C 1
ATOM 2050 O O . SER A 1 249 ? 10.141 -0.806 -12.695 1 94.19 249 SER A O 1
ATOM 2052 N N . HIS A 1 250 ? 9.352 -2.049 -10.906 1 93.44 250 HIS A N 1
ATOM 2053 C CA . HIS A 1 250 ? 7.996 -1.513 -10.969 1 93.44 250 HIS A CA 1
ATOM 2054 C C . HIS A 1 250 ? 7.242 -1.768 -9.672 1 93.44 250 HIS A C 1
ATOM 2056 O O . HIS A 1 250 ? 7.711 -2.516 -8.812 1 93.44 250 HIS A O 1
ATOM 2062 N N . GLU A 1 251 ? 6.156 -1.062 -9.531 1 92 251 GLU A N 1
ATOM 2063 C CA . GLU A 1 251 ? 5.16 -1.377 -8.516 1 92 251 GLU A CA 1
ATOM 2064 C C . GLU A 1 251 ? 3.926 -2.027 -9.125 1 92 251 GLU A C 1
ATOM 2066 O O . GLU A 1 251 ? 3.551 -1.71 -10.258 1 92 251 GLU A O 1
ATOM 2071 N N . ASP A 1 252 ? 3.418 -2.92 -8.383 1 91.31 252 ASP A N 1
ATOM 2072 C CA . ASP A 1 252 ? 2.168 -3.523 -8.836 1 91.31 252 ASP A CA 1
ATOM 2073 C C . ASP A 1 252 ? 0.979 -2.613 -8.531 1 91.31 252 ASP A C 1
ATOM 2075 O O . ASP A 1 252 ? 1.049 -1.77 -7.637 1 91.31 252 ASP A O 1
ATOM 2079 N N . THR A 1 253 ? -0.08 -2.777 -9.273 1 88.06 253 THR A N 1
ATOM 2080 C CA . THR A 1 253 ? -1.279 -1.969 -9.078 1 88.06 253 THR A CA 1
ATOM 2081 C C . THR A 1 253 ? -2.307 -2.713 -8.234 1 88.06 253 THR A C 1
ATOM 2083 O O . THR A 1 253 ? -3.354 -3.125 -8.734 1 88.06 253 THR A O 1
ATOM 2086 N N . ALA A 1 254 ? -2.049 -2.863 -6.984 1 92.44 254 ALA A N 1
ATOM 2087 C CA . ALA A 1 254 ? -2.896 -3.562 -6.02 1 92.44 254 ALA A CA 1
ATOM 2088 C C . ALA A 1 254 ? -2.48 -3.236 -4.586 1 92.44 254 ALA A C 1
ATOM 2090 O O . ALA A 1 254 ? -1.516 -2.502 -4.367 1 92.44 254 ALA A O 1
ATOM 2091 N N . ILE A 1 255 ? -3.303 -3.67 -3.66 1 93.81 255 ILE A N 1
ATOM 2092 C CA . ILE A 1 255 ? -2.9 -3.543 -2.264 1 93.81 255 ILE A CA 1
ATOM 2093 C C . ILE A 1 255 ? -1.803 -4.559 -1.948 1 93.81 255 ILE A C 1
ATOM 2095 O O . ILE A 1 255 ? -0.781 -4.211 -1.351 1 93.81 255 ILE A O 1
ATOM 2099 N N . TYR A 1 256 ? -2.01 -5.773 -2.375 1 96.38 256 TYR A N 1
ATOM 2100 C CA . TYR A 1 256 ? -0.986 -6.801 -2.221 1 96.38 256 TYR A CA 1
ATOM 2101 C C . TYR A 1 256 ? -0.992 -7.758 -3.408 1 96.38 256 TYR A C 1
ATOM 2103 O O . TYR A 1 256 ? -1.945 -7.781 -4.188 1 96.38 256 TYR A O 1
ATOM 2111 N N . THR A 1 257 ? 0.119 -8.477 -3.576 1 96.94 257 THR A N 1
ATOM 2112 C CA . THR A 1 257 ? 0.351 -9.352 -4.715 1 96.94 257 THR A CA 1
ATOM 2113 C C . THR A 1 257 ? 0.831 -10.727 -4.246 1 96.94 257 THR A C 1
ATOM 2115 O O . THR A 1 257 ? 1.639 -10.828 -3.322 1 96.94 257 THR A O 1
ATOM 2118 N N . ILE A 1 258 ? 0.319 -11.758 -4.875 1 98.44 258 ILE A N 1
ATOM 2119 C CA . ILE A 1 258 ? 0.861 -13.094 -4.672 1 98.44 258 ILE A CA 1
ATOM 2120 C C . ILE A 1 258 ? 1.505 -13.594 -5.961 1 98.44 258 ILE A C 1
ATOM 2122 O O . ILE A 1 258 ? 0.917 -13.484 -7.039 1 98.44 258 ILE A O 1
ATOM 2126 N N . ASN A 1 259 ? 2.738 -14.039 -5.879 1 98.19 259 ASN A N 1
ATOM 2127 C CA . ASN A 1 259 ? 3.471 -14.742 -6.926 1 98.19 259 ASN A CA 1
ATOM 2128 C C . ASN A 1 259 ? 3.641 -16.219 -6.594 1 98.19 259 ASN A C 1
ATOM 2130 O O . ASN A 1 259 ? 4.141 -16.578 -5.52 1 98.19 259 ASN A O 1
ATOM 2134 N N . ILE A 1 260 ? 3.246 -17.031 -7.5 1 98.75 260 ILE A N 1
ATOM 2135 C CA . ILE A 1 260 ? 3.414 -18.469 -7.301 1 98.75 260 ILE A CA 1
ATOM 2136 C C . ILE A 1 260 ? 4.414 -19.016 -8.312 1 98.75 260 ILE A C 1
ATOM 2138 O O . ILE A 1 260 ? 4.242 -18.844 -9.523 1 98.75 260 ILE A O 1
ATOM 2142 N N . ALA A 1 261 ? 5.492 -19.688 -7.785 1 98.75 261 ALA A N 1
ATOM 2143 C CA . ALA A 1 261 ? 6.422 -20.375 -8.68 1 98.75 261 ALA A CA 1
ATOM 2144 C C . ALA A 1 261 ? 5.766 -21.594 -9.312 1 98.75 261 ALA A C 1
ATOM 2146 O O . ALA A 1 261 ? 5.352 -22.531 -8.617 1 98.75 261 ALA A O 1
ATOM 2147 N N . MET A 1 262 ? 5.82 -21.625 -10.633 1 98.69 262 MET A N 1
ATOM 2148 C CA . MET A 1 262 ? 4.969 -22.625 -11.289 1 98.69 262 MET A CA 1
ATOM 2149 C C . MET A 1 262 ? 5.797 -23.781 -11.812 1 98.69 262 MET A C 1
ATOM 2151 O O . MET A 1 262 ? 5.246 -24.828 -12.172 1 98.69 262 MET A O 1
ATOM 2155 N N . ASN A 1 263 ? 7.129 -23.688 -11.93 1 98.44 263 ASN A N 1
ATOM 2156 C CA . ASN A 1 263 ? 7.98 -24.812 -12.328 1 98.44 263 ASN A CA 1
ATOM 2157 C C . ASN A 1 263 ? 9.266 -24.859 -11.508 1 98.44 263 ASN A C 1
ATOM 2159 O O . ASN A 1 263 ? 9.633 -23.875 -10.867 1 98.44 263 ASN A O 1
ATOM 2163 N N . PRO A 1 264 ? 9.898 -26.016 -11.461 1 98.12 264 PRO A N 1
ATOM 2164 C CA . PRO A 1 264 ? 11.062 -26.172 -10.578 1 98.12 264 PRO A CA 1
ATOM 2165 C C . PRO A 1 264 ? 12.266 -25.344 -11.023 1 98.12 264 PRO A C 1
ATOM 2167 O O . PRO A 1 264 ? 12.406 -25.047 -12.219 1 98.12 264 PRO A O 1
ATOM 2170 N N . ASN A 1 265 ? 13.07 -25.062 -10.062 1 97.06 265 ASN A N 1
ATOM 2171 C CA . ASN A 1 265 ? 14.266 -24.266 -10.32 1 97.06 265 ASN A CA 1
ATOM 2172 C C . ASN A 1 265 ? 15.211 -24.984 -11.281 1 97.06 265 ASN A C 1
ATOM 2174 O O . ASN A 1 265 ? 16.078 -24.344 -11.891 1 97.06 265 ASN A O 1
ATOM 2178 N N . SER A 1 266 ? 15.07 -26.25 -11.461 1 97.38 266 SER A N 1
ATOM 2179 C CA . SER A 1 266 ? 15.914 -27 -12.383 1 97.38 266 SER A CA 1
ATOM 2180 C C . SER A 1 266 ? 15.602 -26.672 -13.836 1 97.38 266 SER A C 1
ATOM 2182 O O . SER A 1 266 ? 16.375 -26.984 -14.734 1 97.38 266 SER A O 1
ATOM 2184 N N . ASP A 1 267 ? 14.484 -26.078 -14.086 1 97.75 267 ASP A N 1
ATOM 2185 C CA . ASP A 1 267 ? 14.023 -25.844 -15.445 1 97.75 267 ASP A CA 1
ATOM 2186 C C . ASP A 1 267 ? 14.688 -24.609 -16.047 1 97.75 267 ASP A C 1
ATOM 2188 O O . ASP A 1 267 ? 14.562 -24.344 -17.234 1 97.75 267 ASP A O 1
ATOM 2192 N N . PHE A 1 268 ? 15.367 -23.828 -15.281 1 97.75 268 PHE A N 1
ATOM 2193 C CA . PHE A 1 268 ? 15.977 -22.594 -15.75 1 97.75 268 PHE A CA 1
ATOM 2194 C C . PHE A 1 268 ? 17.156 -22.203 -14.875 1 97.75 268 PHE A C 1
ATOM 2196 O O . PHE A 1 268 ? 17.375 -22.812 -13.82 1 97.75 268 PHE A O 1
ATOM 2203 N N . THR A 1 269 ? 17.969 -21.219 -15.352 1 97.56 269 THR A N 1
ATOM 2204 C CA . THR A 1 269 ? 19.016 -20.609 -14.547 1 97.56 269 THR A CA 1
ATOM 2205 C C . THR A 1 269 ? 18.859 -19.078 -14.531 1 97.56 269 THR A C 1
ATOM 2207 O O . THR A 1 269 ? 18.25 -18.516 -15.43 1 97.56 269 THR A O 1
ATOM 2210 N N . GLY A 1 270 ? 19.344 -18.469 -13.383 1 97.06 270 GLY A N 1
ATOM 2211 C CA . GLY A 1 270 ? 19.141 -17.047 -13.18 1 97.06 270 GLY A CA 1
ATOM 2212 C C . GLY A 1 270 ? 17.844 -16.719 -12.477 1 97.06 270 GLY A C 1
ATOM 2213 O O . GLY A 1 270 ? 17.453 -17.406 -11.531 1 97.06 270 GLY A O 1
ATOM 2214 N N . ALA A 1 271 ? 17.25 -15.531 -12.852 1 96.5 271 ALA A N 1
ATOM 2215 C CA . ALA A 1 271 ? 15.953 -15.07 -12.352 1 96.5 271 ALA A CA 1
ATOM 2216 C C . ALA A 1 271 ? 16.078 -14.523 -10.93 1 96.5 271 ALA A C 1
ATOM 2218 O O . ALA A 1 271 ? 17.109 -13.945 -10.57 1 96.5 271 ALA A O 1
ATOM 2219 N N . GLY A 1 272 ? 15.055 -14.508 -10.211 1 97 272 GLY A N 1
ATOM 2220 C CA . GLY A 1 272 ? 15 -13.945 -8.867 1 97 272 GLY A CA 1
ATOM 2221 C C . GLY A 1 272 ? 14.211 -12.656 -8.781 1 97 272 GLY A C 1
ATOM 2222 O O . GLY A 1 272 ? 13.898 -12.047 -9.812 1 97 272 GLY A O 1
ATOM 2223 N N . LEU A 1 273 ? 13.898 -12.336 -7.551 1 97.56 273 LEU A N 1
ATOM 2224 C CA . LEU A 1 273 ? 13.109 -11.148 -7.254 1 97.56 273 LEU A CA 1
ATOM 2225 C C . LEU A 1 273 ? 13.875 -10.195 -6.344 1 97.56 273 LEU A C 1
ATOM 2227 O O . LEU A 1 273 ? 14.367 -10.602 -5.289 1 97.56 273 LEU A O 1
ATOM 2231 N N . ARG A 1 274 ? 13.992 -8.93 -6.812 1 97.69 274 ARG A N 1
ATOM 2232 C CA . ARG A 1 274 ? 14.695 -7.93 -6.023 1 97.69 274 ARG A CA 1
ATOM 2233 C C . ARG A 1 274 ? 13.758 -6.797 -5.617 1 97.69 274 ARG A C 1
ATOM 2235 O O . ARG A 1 274 ? 13.039 -6.246 -6.453 1 97.69 274 ARG A O 1
ATOM 2242 N N . PHE A 1 275 ? 13.781 -6.477 -4.348 1 97.31 275 PHE A N 1
ATOM 2243 C CA . PHE A 1 275 ? 13.047 -5.328 -3.836 1 97.31 275 PHE A CA 1
ATOM 2244 C C . PHE A 1 275 ? 13.977 -4.137 -3.639 1 97.31 275 PHE A C 1
ATOM 2246 O O . PHE A 1 275 ? 14.969 -4.23 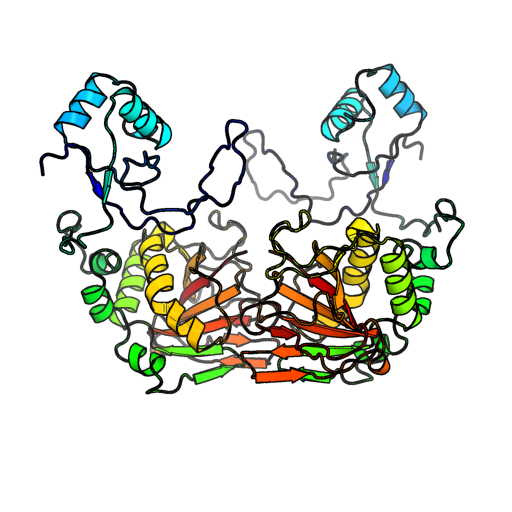-2.908 1 97.31 275 PHE A O 1
ATOM 2253 N N . SER A 1 276 ? 13.625 -3.02 -4.199 1 94.12 276 SER A N 1
ATOM 2254 C CA . SER A 1 276 ? 14.531 -1.88 -4.328 1 94.12 276 SER A CA 1
ATOM 2255 C C . SER A 1 276 ? 14.758 -1.198 -2.982 1 94.12 276 SER A C 1
ATOM 2257 O O . SER A 1 276 ? 15.898 -0.958 -2.588 1 94.12 276 SER A O 1
ATOM 2259 N N . LYS A 1 277 ? 13.703 -0.91 -2.26 1 94.69 277 LYS A N 1
ATOM 2260 C CA . LYS A 1 277 ? 13.828 -0.122 -1.038 1 94.69 277 LYS A CA 1
ATOM 2261 C C . LYS A 1 277 ? 14.648 -0.865 0.013 1 94.69 277 LYS A C 1
ATOM 2263 O O . LYS A 1 277 ? 15.555 -0.292 0.617 1 94.69 277 LYS A O 1
ATOM 2268 N N . SER A 1 278 ? 14.336 -2.15 0.19 1 95.5 278 SER A N 1
ATOM 2269 C CA . SER A 1 278 ? 15.008 -2.934 1.22 1 95.5 278 SER A CA 1
ATOM 2270 C C . SER A 1 278 ? 16.328 -3.494 0.709 1 95.5 278 SER A C 1
ATOM 2272 O O . SER A 1 278 ? 17.109 -4.066 1.479 1 95.5 278 SER A O 1
ATOM 2274 N N . GLU A 1 279 ? 16.625 -3.355 -0.589 1 95.69 279 GLU A N 1
ATOM 2275 C CA . GLU A 1 279 ? 17.797 -3.967 -1.229 1 95.69 279 GLU A CA 1
ATOM 2276 C C . GLU A 1 279 ? 17.875 -5.457 -0.918 1 95.69 279 GLU A C 1
ATOM 2278 O O . GLU A 1 279 ? 18.953 -5.984 -0.636 1 95.69 279 GLU A O 1
ATOM 2283 N N . CYS A 1 280 ? 16.734 -6.039 -0.916 1 97.69 280 CYS A N 1
ATOM 2284 C CA . CYS A 1 280 ? 16.609 -7.457 -0.601 1 97.69 280 CYS A CA 1
ATOM 2285 C C . CYS A 1 280 ? 16.391 -8.281 -1.867 1 97.69 280 CYS A C 1
ATOM 2287 O O . CYS A 1 280 ? 15.656 -7.871 -2.764 1 97.69 280 CYS A O 1
ATOM 2289 N N . PHE A 1 281 ? 17.062 -9.438 -1.942 1 98 281 PHE A N 1
ATOM 2290 C CA . PHE A 1 281 ? 17.016 -10.289 -3.125 1 98 281 PHE A CA 1
ATOM 2291 C C . PHE A 1 281 ? 16.609 -11.711 -2.756 1 98 281 PHE A C 1
ATOM 2293 O O . PHE A 1 281 ? 17.156 -12.297 -1.823 1 98 281 PHE A O 1
ATOM 2300 N N . ILE A 1 282 ? 15.57 -12.203 -3.459 1 98 282 ILE A N 1
ATOM 2301 C CA . ILE A 1 282 ? 15.125 -13.586 -3.344 1 98 282 ILE A CA 1
ATOM 2302 C C . ILE A 1 282 ? 15.5 -14.359 -4.605 1 98 282 ILE A C 1
ATOM 2304 O O . ILE A 1 282 ? 14.844 -14.227 -5.641 1 98 282 ILE A O 1
ATOM 2308 N N . PRO A 1 283 ? 16.469 -15.188 -4.582 1 94.56 283 PRO A N 1
ATOM 2309 C CA . PRO A 1 283 ? 17 -15.82 -5.793 1 94.56 283 PRO A CA 1
ATOM 2310 C C . PRO A 1 283 ? 16.078 -16.906 -6.344 1 94.56 283 PRO A C 1
ATOM 2312 O O . PRO A 1 283 ? 15.961 -17.062 -7.562 1 94.56 283 PRO A O 1
ATOM 2315 N N . GLU A 1 284 ? 15.531 -17.766 -5.426 1 88.19 284 GLU A N 1
ATOM 2316 C CA . GLU A 1 284 ? 14.75 -18.906 -5.875 1 88.19 284 GLU A CA 1
ATOM 2317 C C . GLU A 1 284 ? 13.531 -19.125 -4.98 1 88.19 284 GLU A C 1
ATOM 2319 O O . GLU A 1 284 ? 13.531 -18.75 -3.812 1 88.19 284 GLU A O 1
ATOM 2324 N N . THR A 1 285 ? 12.508 -19.594 -5.629 1 93.25 285 THR A N 1
ATOM 2325 C CA . THR A 1 285 ? 11.32 -20.062 -4.914 1 93.25 285 THR A CA 1
ATOM 2326 C C . THR A 1 285 ? 10.945 -21.469 -5.348 1 93.25 285 THR A C 1
ATOM 2328 O O . THR A 1 285 ? 11.242 -21.875 -6.477 1 93.25 285 THR A O 1
ATOM 2331 N N . GLU A 1 286 ? 10.383 -22.234 -4.457 1 97.06 286 GLU A N 1
ATOM 2332 C CA . GLU A 1 286 ? 9.992 -23.609 -4.734 1 97.06 286 GLU A CA 1
ATOM 2333 C C . GLU A 1 286 ? 8.695 -23.672 -5.543 1 97.06 286 GLU A C 1
ATOM 2335 O O . GLU A 1 286 ? 7.785 -22.875 -5.316 1 97.06 286 GLU A O 1
ATOM 2340 N N . MET A 1 287 ? 8.703 -24.703 -6.496 1 98.5 287 MET A N 1
ATOM 2341 C CA . MET A 1 287 ? 7.484 -24.891 -7.273 1 98.5 287 MET A CA 1
ATOM 2342 C C . MET A 1 287 ? 6.273 -25.031 -6.359 1 98.5 287 MET A C 1
ATOM 2344 O O . MET A 1 287 ? 6.305 -25.812 -5.395 1 98.5 287 MET A O 1
ATOM 2348 N N . GLY A 1 288 ? 5.242 -24.281 -6.625 1 98.75 288 GLY A N 1
ATOM 2349 C CA . GLY A 1 288 ? 4.012 -24.328 -5.855 1 98.75 288 GLY A CA 1
ATOM 2350 C C . GLY A 1 288 ? 4.004 -23.391 -4.668 1 98.75 288 GLY A C 1
ATOM 2351 O O . GLY A 1 288 ? 2.961 -23.172 -4.051 1 98.75 288 GLY A O 1
ATOM 2352 N N . TRP A 1 289 ? 5.141 -22.797 -4.363 1 98.75 289 TRP A N 1
ATOM 2353 C CA . TRP A 1 289 ? 5.211 -21.875 -3.232 1 98.75 289 TRP A CA 1
ATOM 2354 C C . TRP A 1 289 ? 4.891 -20.453 -3.672 1 98.75 289 TRP A C 1
ATOM 2356 O O . TRP A 1 289 ? 5.16 -20.078 -4.812 1 98.75 289 TRP A O 1
ATOM 2366 N N . GLY A 1 290 ? 4.215 -19.734 -2.73 1 98.44 290 GLY A N 1
ATOM 2367 C CA . GLY A 1 290 ? 3.82 -18.359 -2.986 1 98.44 290 GLY A CA 1
ATOM 2368 C C . GLY A 1 290 ? 4.664 -17.344 -2.238 1 98.44 290 GLY A C 1
ATOM 2369 O O . GLY A 1 290 ? 5.102 -17.594 -1.113 1 98.44 290 GLY A O 1
ATOM 2370 N N . LEU A 1 291 ? 4.926 -16.25 -2.857 1 98.69 291 LEU A N 1
ATOM 2371 C CA . LEU A 1 291 ? 5.453 -15.047 -2.232 1 98.69 291 LEU A CA 1
ATOM 2372 C C . LEU A 1 291 ? 4.383 -13.961 -2.158 1 98.69 291 LEU A C 1
ATOM 2374 O O . LEU A 1 291 ? 3.902 -13.484 -3.189 1 98.69 291 LEU A O 1
ATOM 2378 N N . LEU A 1 292 ? 4.02 -13.625 -0.954 1 98.69 292 LEU A N 1
ATOM 2379 C CA . LEU A 1 292 ? 3.012 -12.609 -0.673 1 98.69 292 LEU A CA 1
ATOM 2380 C C . LEU A 1 292 ? 3.66 -11.312 -0.201 1 98.69 292 LEU A C 1
ATOM 2382 O O . LEU A 1 292 ? 4.441 -11.312 0.752 1 98.69 292 LEU A O 1
ATOM 2386 N N . HIS A 1 293 ? 3.363 -10.188 -0.881 1 98.31 293 HIS A N 1
ATOM 2387 C CA . HIS A 1 293 ? 4.008 -8.938 -0.499 1 98.31 293 HIS A CA 1
ATOM 2388 C C . HIS A 1 293 ? 3.111 -7.738 -0.808 1 98.31 293 HIS A C 1
ATOM 2390 O O . HIS A 1 293 ? 2.24 -7.82 -1.676 1 98.31 293 HIS A O 1
ATOM 2396 N N . PRO A 1 294 ? 3.34 -6.598 -0.104 1 96.88 294 PRO A N 1
ATOM 2397 C CA . PRO A 1 294 ? 2.656 -5.371 -0.525 1 96.88 294 PRO A CA 1
ATOM 2398 C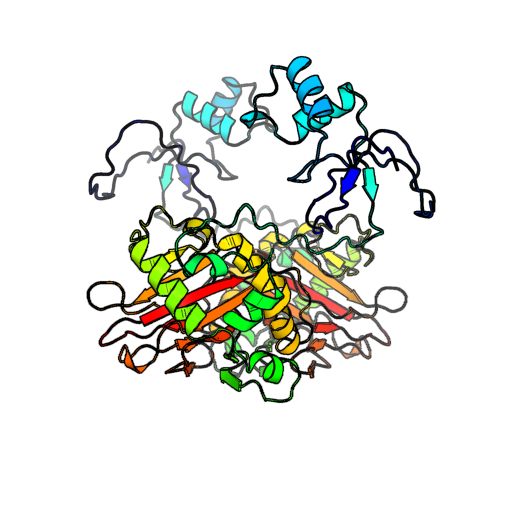 C . PRO A 1 294 ? 2.979 -4.98 -1.966 1 96.88 294 PRO A C 1
ATOM 2400 O O . PRO A 1 294 ? 4.078 -5.262 -2.453 1 96.88 294 PRO A O 1
ATOM 2403 N N . SER A 1 295 ? 2.066 -4.285 -2.625 1 93.62 295 SER A N 1
ATOM 2404 C CA . SER A 1 295 ? 2.207 -4.035 -4.055 1 93.62 295 SER A CA 1
ATOM 2405 C C . SER A 1 295 ? 2.895 -2.697 -4.316 1 93.62 295 SER A C 1
ATOM 2407 O O . SER A 1 295 ? 3.527 -2.512 -5.359 1 93.62 295 SER A O 1
ATOM 2409 N N . ARG A 1 296 ? 2.715 -1.801 -3.322 1 91.38 296 ARG A N 1
ATOM 2410 C CA . ARG A 1 296 ? 3.076 -0.436 -3.689 1 91.38 296 ARG A CA 1
ATOM 2411 C C . ARG A 1 296 ? 4.012 0.181 -2.654 1 91.38 296 ARG A C 1
ATOM 2413 O O . ARG A 1 296 ? 4.305 -0.437 -1.629 1 91.38 296 ARG A O 1
ATOM 2420 N N . LEU A 1 297 ? 4.543 1.28 -2.965 1 94 297 LEU A N 1
ATOM 2421 C CA . LEU A 1 297 ? 5.246 2.256 -2.139 1 94 297 LEU A CA 1
ATOM 2422 C C . LEU A 1 297 ? 6.57 1.689 -1.637 1 94 297 LEU A C 1
ATOM 2424 O O . LEU A 1 297 ? 7.641 2.168 -2.021 1 94 297 LEU A O 1
ATOM 2428 N N . THR A 1 298 ? 6.465 0.578 -0.827 1 96.75 298 THR A N 1
ATOM 2429 C CA . THR A 1 298 ? 7.664 0.066 -0.173 1 96.75 298 THR A CA 1
ATOM 2430 C C . THR A 1 298 ? 8.219 -1.139 -0.927 1 96.75 298 THR A C 1
ATOM 2432 O O . THR A 1 298 ? 9.305 -1.633 -0.607 1 96.75 298 THR A O 1
ATOM 2435 N N . HIS A 1 299 ? 7.508 -1.553 -1.917 1 96.94 299 HIS A N 1
ATOM 2436 C CA . HIS A 1 299 ? 7.871 -2.838 -2.5 1 96.94 299 HIS A CA 1
ATOM 2437 C C . HIS A 1 299 ? 7.992 -2.74 -4.016 1 96.94 299 HIS A C 1
ATOM 2439 O O . HIS A 1 299 ? 7.52 -3.619 -4.738 1 96.94 299 HIS A O 1
ATOM 2445 N N . ASN A 1 300 ? 8.586 -1.631 -4.395 1 95.5 300 ASN A N 1
ATOM 2446 C CA . ASN A 1 300 ? 9.094 -1.646 -5.762 1 95.5 300 ASN A CA 1
ATOM 2447 C C . ASN A 1 300 ? 10.047 -2.82 -5.992 1 95.5 300 ASN A C 1
ATOM 2449 O O . ASN A 1 300 ? 10.875 -3.129 -5.141 1 95.5 300 ASN A O 1
ATOM 2453 N N . HIS A 1 301 ? 9.812 -3.506 -7.176 1 97.06 301 HIS A N 1
ATOM 2454 C CA . HIS A 1 301 ? 10.578 -4.738 -7.344 1 97.06 301 HIS A CA 1
ATOM 2455 C C . HIS A 1 301 ? 10.844 -5.023 -8.82 1 97.06 301 HIS A C 1
ATOM 2457 O O . HIS A 1 301 ? 10.242 -4.395 -9.695 1 97.06 301 HIS A O 1
ATOM 2463 N N . GLU A 1 302 ? 11.797 -5.883 -9.031 1 96.69 302 GLU A N 1
ATOM 2464 C CA . GLU A 1 302 ? 12.172 -6.316 -10.375 1 96.69 302 GLU A CA 1
ATOM 2465 C C . GLU A 1 302 ? 12.469 -7.809 -10.406 1 96.69 302 GLU A C 1
ATOM 2467 O O . GLU A 1 302 ? 12.859 -8.391 -9.391 1 96.69 302 GLU A O 1
ATOM 2472 N N . ALA A 1 303 ? 12.148 -8.398 -11.562 1 97.19 303 ALA A N 1
ATOM 2473 C CA . ALA A 1 303 ? 12.586 -9.766 -11.828 1 97.19 303 ALA A CA 1
ATOM 2474 C C . ALA A 1 303 ? 13.883 -9.781 -12.633 1 97.19 303 ALA A C 1
ATOM 2476 O O . ALA A 1 303 ? 13.945 -9.219 -13.734 1 97.19 303 ALA A O 1
ATOM 2477 N N . LYS A 1 304 ? 14.883 -10.445 -12.102 1 97.69 304 LYS A N 1
ATOM 2478 C CA . LYS A 1 304 ? 16.172 -10.531 -12.789 1 97.69 304 LYS A CA 1
ATOM 2479 C C . LYS A 1 304 ? 16.094 -11.5 -13.969 1 97.69 304 LYS A C 1
ATOM 2481 O O . LYS A 1 304 ? 15.234 -12.383 -14 1 97.69 304 LYS A O 1
ATOM 2486 N N . PRO A 1 305 ? 16.984 -11.383 -14.875 1 97.5 305 PRO A N 1
ATOM 2487 C CA . PRO A 1 305 ? 16.891 -12.172 -16.109 1 97.5 305 PRO A CA 1
ATOM 2488 C C . PRO A 1 305 ? 17.188 -13.656 -15.875 1 97.5 305 PRO A C 1
ATOM 2490 O O . PRO A 1 305 ? 18.062 -14 -15.078 1 97.5 305 PRO A O 1
ATOM 2493 N N . ILE A 1 306 ? 16.422 -14.445 -16.609 1 97.62 306 ILE A N 1
ATOM 2494 C CA . ILE A 1 306 ? 16.844 -15.836 -16.719 1 97.62 306 ILE A CA 1
ATOM 2495 C C . ILE A 1 306 ? 18 -15.945 -17.703 1 97.62 306 ILE A C 1
ATOM 2497 O O . ILE A 1 306 ? 18.172 -15.086 -18.578 1 97.62 306 ILE A O 1
ATOM 2501 N N . ARG A 1 307 ? 18.75 -17.031 -17.578 1 97.38 307 ARG A N 1
ATOM 2502 C CA . ARG A 1 307 ? 19.906 -17.234 -18.438 1 97.38 307 ARG A CA 1
ATOM 2503 C C . ARG A 1 307 ? 19.719 -18.453 -19.328 1 97.38 307 ARG A C 1
ATOM 2505 O O . ARG A 1 307 ? 20.406 -18.609 -20.344 1 97.38 307 ARG A O 1
ATOM 2512 N N . SER A 1 308 ? 18.875 -19.297 -18.953 1 97.56 308 SER A N 1
ATOM 2513 C CA . SER A 1 308 ? 18.516 -20.469 -19.75 1 97.56 308 SER A CA 1
ATOM 2514 C C . SER A 1 308 ? 17.172 -21.031 -19.328 1 97.56 308 SER A C 1
ATOM 2516 O O . SER A 1 308 ? 16.656 -20.703 -18.25 1 97.56 308 SER A O 1
ATOM 2518 N N . GLY A 1 309 ? 16.547 -21.797 -20.25 1 97.69 309 GLY A N 1
ATOM 2519 C CA . GLY A 1 309 ? 15.312 -22.5 -19.922 1 97.69 309 GLY A CA 1
ATOM 2520 C C . GLY A 1 309 ? 14.086 -21.609 -20 1 97.69 309 GLY A C 1
ATOM 2521 O O . GLY A 1 309 ? 14.07 -20.625 -20.734 1 97.69 309 GLY A O 1
ATOM 2522 N N . LYS A 1 310 ? 13.047 -22.141 -19.297 1 97.38 310 LYS A N 1
ATOM 2523 C CA . LYS A 1 310 ? 11.758 -21.453 -19.219 1 97.38 310 LYS A CA 1
ATOM 2524 C C . LYS A 1 310 ? 11.273 -21.344 -17.781 1 97.38 310 LYS A C 1
ATOM 2526 O O . LYS A 1 310 ? 11.32 -22.328 -17.031 1 97.38 310 LYS A O 1
ATOM 2531 N N . ARG A 1 311 ? 10.922 -20.109 -17.422 1 98.06 311 ARG A N 1
ATOM 2532 C CA . ARG A 1 311 ? 10.367 -19.859 -16.094 1 98.06 311 ARG A CA 1
ATOM 2533 C C . ARG A 1 311 ? 8.914 -19.406 -16.172 1 98.06 311 ARG A C 1
ATOM 2535 O O . ARG A 1 311 ? 8.578 -18.531 -16.984 1 98.06 311 ARG A O 1
ATOM 2542 N N . TYR A 1 312 ? 8.055 -20.062 -15.359 1 98.44 312 TYR A N 1
ATOM 2543 C CA . TYR A 1 312 ? 6.648 -19.688 -15.273 1 98.44 312 TYR A CA 1
ATOM 2544 C C . TYR A 1 312 ? 6.305 -19.172 -13.875 1 98.44 312 TYR A C 1
ATOM 2546 O O . TYR A 1 312 ? 6.719 -19.75 -12.875 1 98.44 312 TYR A O 1
ATOM 2554 N N . VAL A 1 313 ? 5.566 -18.062 -13.812 1 98.38 313 VAL A N 1
ATOM 2555 C CA . VAL A 1 313 ? 5.102 -17.5 -12.555 1 98.38 313 VAL A CA 1
ATOM 2556 C C . VAL A 1 313 ? 3.635 -17.094 -12.68 1 98.38 313 VAL A C 1
ATOM 2558 O O . VAL A 1 313 ? 3.254 -16.391 -13.625 1 98.38 313 VAL A O 1
ATOM 2561 N N . GLN A 1 314 ? 2.791 -17.578 -11.789 1 98.44 314 GLN A N 1
ATOM 2562 C CA . GLN A 1 314 ? 1.438 -17.047 -11.68 1 98.44 314 GLN A CA 1
ATOM 2563 C C . GLN A 1 314 ? 1.408 -15.805 -10.789 1 98.44 314 GLN A C 1
ATOM 2565 O O . GLN A 1 314 ? 1.918 -15.828 -9.672 1 98.44 314 GLN A O 1
ATOM 2570 N N . VAL A 1 315 ? 0.845 -14.766 -11.305 1 97.44 315 VAL A N 1
ATOM 2571 C CA . VAL A 1 315 ? 0.792 -13.5 -10.578 1 97.44 315 VAL A CA 1
ATOM 2572 C C . VAL A 1 315 ? -0.662 -13.07 -10.398 1 97.44 315 VAL A C 1
ATOM 2574 O O . VAL A 1 315 ? -1.456 -13.133 -11.344 1 97.44 315 VAL A O 1
ATOM 2577 N N . SER A 1 316 ? -0.973 -12.641 -9.203 1 97 316 SER A N 1
ATOM 2578 C CA . SER A 1 316 ? -2.295 -12.086 -8.945 1 97 316 SER A CA 1
ATOM 2579 C C . SER A 1 316 ? -2.199 -10.758 -8.211 1 97 316 SER A C 1
ATOM 2581 O O . SER A 1 316 ? -1.626 -10.68 -7.121 1 97 316 SER A O 1
ATOM 2583 N N . PHE A 1 317 ? -2.711 -9.711 -8.852 1 95.5 317 PHE A N 1
ATOM 2584 C CA . PHE A 1 317 ? -2.887 -8.414 -8.203 1 95.5 317 PHE A CA 1
ATOM 2585 C C . PHE A 1 317 ? -4.199 -8.375 -7.426 1 95.5 317 PHE A C 1
ATOM 2587 O O . PHE A 1 317 ? -5.277 -8.469 -8.016 1 95.5 317 PHE A O 1
ATOM 2594 N N . ILE A 1 318 ? -4.109 -8.156 -6.086 1 96.06 318 ILE A N 1
ATOM 2595 C CA . ILE A 1 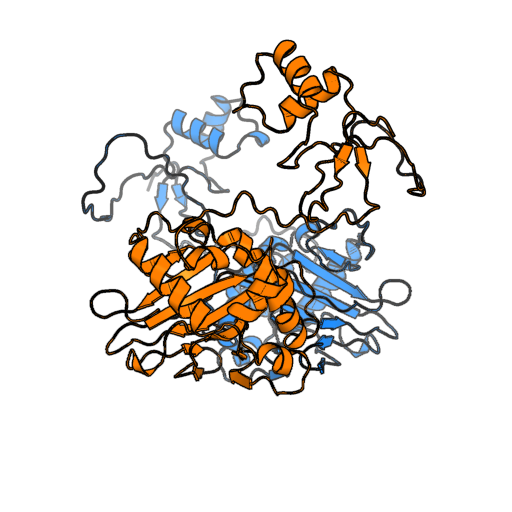318 ? -5.316 -8.32 -5.285 1 96.06 318 ILE A CA 1
ATOM 2596 C C . ILE A 1 318 ? -5.727 -6.98 -4.684 1 96.06 318 ILE A C 1
ATOM 2598 O O . ILE A 1 318 ? -4.906 -6.289 -4.074 1 96.06 318 ILE A O 1
ATOM 2602 N N . ASP A 1 319 ? -7.031 -6.621 -4.918 1 89.75 319 ASP A N 1
ATOM 2603 C CA . ASP A 1 319 ? -7.676 -5.387 -4.473 1 89.75 319 ASP A CA 1
ATOM 2604 C C . ASP A 1 319 ? -7.082 -4.176 -5.188 1 89.75 319 ASP A C 1
ATOM 2606 O O . ASP A 1 319 ? -6.594 -3.246 -4.539 1 89.75 319 ASP A O 1
ATOM 2610 N N . ASN A 1 320 ? -7.34 -4.262 -6.531 1 74.25 320 ASN A N 1
ATOM 2611 C CA . ASN A 1 320 ? -6.879 -3.207 -7.426 1 74.25 320 ASN A CA 1
ATOM 2612 C C . ASN A 1 320 ? -7.711 -1.936 -7.273 1 74.25 320 ASN A C 1
ATOM 2614 O O . ASN A 1 320 ? -8.938 -1.997 -7.215 1 74.25 320 ASN A O 1
ATOM 2618 N N . GLU A 1 321 ? -7.18 -0.9 -6.625 1 57.38 321 GLU A N 1
ATOM 2619 C CA . GLU A 1 321 ? -7.957 0.335 -6.547 1 57.38 321 GLU A CA 1
ATOM 2620 C C . GLU A 1 321 ? -7.656 1.251 -7.73 1 57.38 321 GLU A C 1
ATOM 2622 O O . GLU A 1 321 ? -6.566 1.195 -8.305 1 57.38 321 GLU A O 1
ATOM 2627 N N . MET B 1 1 ? 4.02 40.438 -33.188 1 21.12 1 MET B N 1
ATOM 2628 C CA . MET B 1 1 ? 3.373 39.219 -33.625 1 21.12 1 MET B CA 1
ATOM 2629 C C . MET B 1 1 ? 1.885 39.219 -33.312 1 21.12 1 MET B C 1
ATOM 2631 O O . MET B 1 1 ? 1.503 39.406 -32.156 1 21.12 1 MET B O 1
ATOM 2635 N N . ASN B 1 2 ? 1.002 39.75 -34.125 1 24.8 2 ASN B N 1
ATOM 2636 C CA . ASN B 1 2 ? -0.403 40.125 -34.031 1 24.8 2 ASN B CA 1
ATOM 2637 C C . ASN B 1 2 ? -1.298 38.938 -33.719 1 24.8 2 ASN B C 1
ATOM 2639 O O . ASN B 1 2 ? -2.055 38.469 -34.562 1 24.8 2 ASN B O 1
ATOM 2643 N N . LYS B 1 3 ? -0.777 37.969 -33.031 1 28.83 3 LYS B N 1
ATOM 2644 C CA . LYS B 1 3 ? -1.553 36.75 -32.844 1 28.83 3 LYS B CA 1
ATOM 2645 C C . LYS B 1 3 ? -2.76 37 -31.953 1 28.83 3 LYS B C 1
ATOM 2647 O O . LYS B 1 3 ? -2.666 37.719 -30.969 1 28.83 3 LYS B O 1
ATOM 2652 N N . THR B 1 4 ? -3.945 37.031 -32.438 1 28.41 4 THR B N 1
ATOM 2653 C CA . THR B 1 4 ? -5.227 37.438 -31.875 1 28.41 4 THR B CA 1
ATOM 2654 C C . THR B 1 4 ? -5.59 36.594 -30.656 1 28.41 4 THR B C 1
ATOM 2656 O O . THR B 1 4 ? -6.242 37.094 -29.734 1 28.41 4 THR B O 1
ATOM 2659 N N . ALA B 1 5 ? -5.57 35.312 -30.734 1 27.05 5 ALA B N 1
ATOM 2660 C CA . ALA B 1 5 ? -5.938 34.5 -29.578 1 27.05 5 ALA B CA 1
ATOM 2661 C C . ALA B 1 5 ? -4.805 33.562 -29.172 1 27.05 5 ALA B C 1
ATOM 2663 O O . ALA B 1 5 ? -4.16 32.969 -30.031 1 27.05 5 ALA B O 1
ATOM 2664 N N . VAL B 1 6 ? -3.92 33.875 -28.328 1 29.59 6 VAL B N 1
ATOM 2665 C CA . VAL B 1 6 ? -2.848 33 -27.875 1 29.59 6 VAL B CA 1
ATOM 2666 C C . VAL B 1 6 ? -3.307 32.219 -26.641 1 29.59 6 VAL B C 1
ATOM 2668 O O . VAL B 1 6 ? -3.93 32.781 -25.734 1 29.59 6 VAL B O 1
ATOM 2671 N N . CYS B 1 7 ? -3.551 31 -26.797 1 28.62 7 CYS B N 1
ATOM 2672 C CA . CYS B 1 7 ? -3.783 30.188 -25.625 1 28.62 7 CYS B CA 1
ATOM 2673 C C . CYS B 1 7 ? -2.469 29.844 -24.922 1 28.62 7 CYS B C 1
ATOM 2675 O O . CYS B 1 7 ? -1.545 29.328 -25.547 1 28.62 7 CYS B O 1
ATOM 2677 N N . PRO B 1 8 ? -2.123 30.562 -23.969 1 27.91 8 PRO B N 1
ATOM 2678 C CA . PRO B 1 8 ? -0.905 30.141 -23.266 1 27.91 8 PRO B CA 1
ATOM 2679 C C . PRO B 1 8 ? -0.908 28.656 -22.922 1 27.91 8 PRO B C 1
ATOM 2681 O O . PRO B 1 8 ? -1.975 28.078 -22.719 1 27.91 8 PRO B O 1
ATOM 2684 N N . PHE B 1 9 ? -0 27.984 -23.562 1 27.83 9 PHE B N 1
ATOM 2685 C CA . PHE B 1 9 ? 0.233 26.609 -23.156 1 27.83 9 PHE B CA 1
ATOM 2686 C C . PHE B 1 9 ? 0.305 26.484 -21.641 1 27.83 9 PHE B C 1
ATOM 2688 O O . PHE B 1 9 ? 1.221 27.031 -21.016 1 27.83 9 PHE B O 1
ATOM 2695 N N . LEU B 1 10 ? -0.749 26.766 -21.078 1 26.52 10 LEU B N 1
ATOM 2696 C CA . LEU B 1 10 ? -0.604 26.438 -19.672 1 26.52 10 LEU B CA 1
ATOM 2697 C C . LEU B 1 10 ? -0.368 24.938 -19.484 1 26.52 10 LEU B C 1
ATOM 2699 O O . LEU B 1 10 ? -0.925 24.125 -20.219 1 26.52 10 LEU B O 1
ATOM 2703 N N . GLU B 1 11 ? 0.867 24.562 -19.094 1 26.42 11 GLU B N 1
ATOM 2704 C CA . GLU B 1 11 ? 1.232 23.188 -18.75 1 26.42 11 GLU B CA 1
ATOM 2705 C C . GLU B 1 11 ? 0.077 22.453 -18.062 1 26.42 11 GLU B C 1
ATOM 2707 O O . GLU B 1 11 ? -0.386 22.875 -17 1 26.42 11 GLU B O 1
ATOM 2712 N N . CYS B 1 12 ? -0.924 22.125 -18.859 1 26.11 12 CYS B N 1
ATOM 2713 C CA . CYS B 1 12 ? -2.004 21.25 -18.406 1 26.11 12 CYS B CA 1
ATOM 2714 C C . CYS B 1 12 ? -1.456 19.938 -17.844 1 26.11 12 CYS B C 1
ATOM 2716 O O . CYS B 1 12 ? -0.643 19.281 -18.5 1 26.11 12 CYS B O 1
ATOM 2718 N N . SER B 1 13 ? -1.325 19.766 -16.594 1 24.66 13 SER B N 1
ATOM 2719 C CA . SER B 1 13 ? -0.978 18.516 -15.945 1 24.66 13 SER B CA 1
ATOM 2720 C C . SER B 1 13 ? -1.73 17.344 -16.578 1 24.66 13 SER B C 1
ATOM 2722 O O . SER B 1 13 ? -2.797 17.531 -17.172 1 24.66 13 SER B O 1
ATOM 2724 N N . SER B 1 14 ? -1.035 16.172 -16.875 1 25.11 14 SER B N 1
ATOM 2725 C CA . SER B 1 14 ? -1.187 14.914 -17.609 1 25.11 14 SER B CA 1
ATOM 2726 C C . SER B 1 14 ? -2.543 14.273 -17.344 1 25.11 14 SER B C 1
ATOM 2728 O O . SER B 1 14 ? -2.879 13.25 -17.938 1 25.11 14 SER B O 1
ATOM 2730 N N . SER B 1 15 ? -3.262 14.57 -16.312 1 24.73 15 SER B N 1
ATOM 2731 C CA . SER B 1 15 ? -4.363 13.625 -16.172 1 24.73 15 SER B CA 1
ATOM 2732 C C . SER B 1 15 ? -5.402 13.82 -17.281 1 24.73 15 SER B C 1
ATOM 2734 O O . SER B 1 15 ? -6.48 13.219 -17.234 1 24.73 15 SER B O 1
ATOM 2736 N N . LEU B 1 16 ? -5.246 14.75 -18.078 1 25.84 16 LEU B N 1
ATOM 2737 C CA . LEU B 1 16 ? -6.402 14.914 -18.953 1 25.84 16 LEU B CA 1
ATOM 2738 C C . LEU B 1 16 ? -6.391 13.883 -20.078 1 25.84 16 LEU B C 1
ATOM 2740 O O . LEU B 1 16 ? -5.449 13.836 -20.875 1 25.84 16 LEU B O 1
ATOM 2744 N N . LYS B 1 17 ? -6.875 12.617 -19.719 1 25.03 1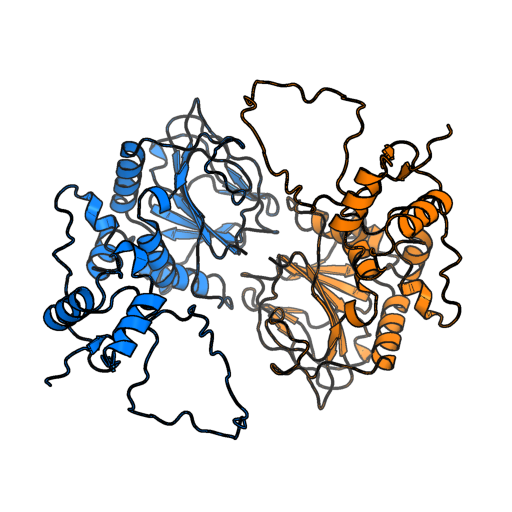7 LYS B N 1
ATOM 2745 C CA . LYS B 1 17 ? -7.164 11.625 -20.75 1 25.03 17 LYS B CA 1
ATOM 2746 C C . LYS B 1 17 ? -7.801 12.273 -21.984 1 25.03 17 LYS B C 1
ATOM 2748 O O . LYS B 1 17 ? -8.797 12.992 -21.859 1 25.03 17 LYS B O 1
ATOM 2753 N N . SER B 1 18 ? -7.039 12.57 -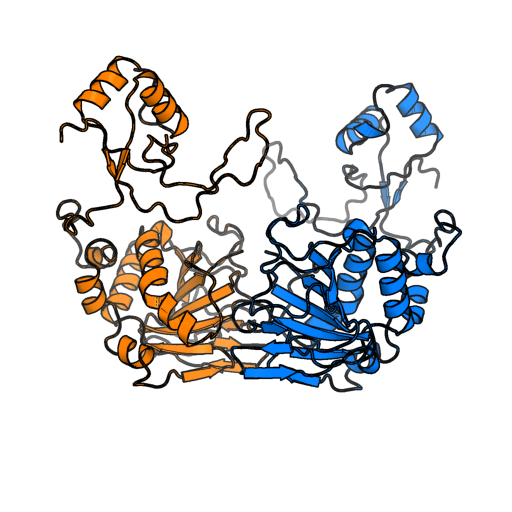22.984 1 25.94 18 SER B N 1
ATOM 2754 C CA . SER B 1 18 ? -7.48 13.031 -24.297 1 25.94 18 SER B CA 1
ATOM 2755 C C . SER B 1 18 ? -8.523 12.078 -24.875 1 25.94 18 SER B C 1
ATOM 2757 O O . SER B 1 18 ? -8.297 10.875 -24.953 1 25.94 18 SER B O 1
ATOM 2759 N N . ASN B 1 19 ? -9.68 12.062 -24.547 1 25.41 19 ASN B N 1
ATOM 2760 C CA . ASN B 1 19 ? -10.742 11.414 -25.297 1 25.41 19 ASN B CA 1
ATOM 2761 C C . ASN B 1 19 ? -10.586 11.641 -26.797 1 25.41 19 ASN B C 1
ATOM 2763 O O . ASN B 1 19 ? -11.016 12.664 -27.328 1 25.41 19 ASN B O 1
ATOM 2767 N N . VAL B 1 20 ? -9.414 11.203 -27.453 1 26.27 20 VAL B N 1
ATOM 2768 C CA . VAL B 1 20 ? -9.391 11.266 -28.906 1 26.27 20 VAL B CA 1
ATOM 2769 C C . VAL B 1 20 ? -10.422 10.297 -29.484 1 26.27 20 VAL B C 1
ATOM 2771 O O . VAL B 1 20 ? -10.391 9.102 -29.188 1 26.27 20 VAL B O 1
ATOM 2774 N N . VAL B 1 21 ? -11.562 10.586 -29.734 1 24.38 21 VAL B N 1
ATOM 2775 C CA . VAL B 1 21 ? -12.547 9.891 -30.562 1 24.38 21 VAL B CA 1
ATOM 2776 C C . VAL B 1 21 ? -11.938 9.547 -31.922 1 24.38 21 VAL B C 1
ATOM 2778 O O . VAL B 1 21 ? -11.5 10.438 -32.656 1 24.38 21 VAL B O 1
ATOM 2781 N N . PRO B 1 22 ? -11.383 8.289 -32.125 1 25.08 22 PRO B N 1
ATOM 2782 C CA . PRO B 1 22 ? -10.93 7.871 -33.438 1 25.08 22 PRO B CA 1
ATOM 2783 C C . PRO B 1 22 ? -12.047 7.883 -34.469 1 25.08 22 PRO B C 1
ATOM 2785 O O . PRO B 1 22 ? -13.086 7.25 -34.281 1 25.08 22 PRO B O 1
ATOM 2788 N N . PHE B 1 23 ? -12.273 8.812 -35.219 1 24.16 23 PHE B N 1
ATOM 2789 C CA . PHE B 1 23 ? -13.164 8.68 -36.375 1 24.16 23 PHE B CA 1
ATOM 2790 C C . PHE B 1 23 ? -12.727 7.52 -37.25 1 24.16 23 PHE B C 1
ATOM 2792 O O . PHE B 1 23 ? -13.07 6.367 -37 1 24.16 23 PHE B O 1
ATOM 2799 N N . GLY B 1 24 ? -12.477 7.734 -38.688 1 23.42 24 GLY B N 1
ATOM 2800 C CA . GLY B 1 24 ? -12.383 6.887 -39.875 1 23.42 24 GLY B CA 1
ATOM 2801 C C . GLY B 1 24 ? -11.258 5.875 -39.812 1 23.42 24 GLY B C 1
ATOM 2802 O O . GLY B 1 24 ? -10.453 5.902 -38.875 1 23.42 24 GLY B O 1
ATOM 2803 N N . SER B 1 25 ? -10.82 5.219 -41.031 1 24.08 25 SER B N 1
ATOM 2804 C CA . SER B 1 25 ? -10.055 4.125 -41.625 1 24.08 25 SER B CA 1
ATOM 2805 C C . SER B 1 25 ? -8.586 4.199 -41.219 1 24.08 25 SER B C 1
ATOM 2807 O O . SER B 1 25 ? -7.762 3.418 -41.688 1 24.08 25 SER B O 1
ATOM 2809 N N . TYR B 1 26 ? -7.949 5.344 -40.75 1 22.47 26 TYR B N 1
ATOM 2810 C CA . TYR B 1 26 ? -6.547 5.516 -41.094 1 22.47 26 TYR B CA 1
ATOM 2811 C C . TYR B 1 26 ? -5.68 4.473 -40.406 1 22.47 26 TYR B C 1
ATOM 2813 O O . TYR B 1 26 ? -5.934 4.109 -39.25 1 22.47 26 TYR B O 1
ATOM 2821 N N . SER B 1 27 ? -4.926 3.646 -41.156 1 23.89 27 SER B N 1
ATOM 2822 C CA . SER B 1 27 ? -3.861 2.65 -41.125 1 23.89 27 SER B CA 1
ATOM 2823 C C . SER B 1 27 ? -2.75 3.053 -40.156 1 23.89 27 SER B C 1
ATOM 2825 O O . SER B 1 27 ? -2.264 4.184 -40.219 1 23.89 27 SER B O 1
ATOM 2827 N N . GLN B 1 28 ? -2.703 2.633 -39.062 1 22.92 28 GLN B N 1
ATOM 2828 C CA . GLN B 1 28 ? -1.595 2.861 -38.156 1 22.92 28 GLN B CA 1
ATOM 2829 C C . GLN B 1 28 ? -0.258 2.527 -38.812 1 22.92 28 GLN B C 1
ATOM 2831 O O . GLN B 1 28 ? 0.181 1.376 -38.781 1 22.92 28 GLN B O 1
ATOM 2836 N N . GLN B 1 29 ? 0.025 2.84 -40.094 1 22.7 29 GLN B N 1
ATOM 2837 C CA . GLN B 1 29 ? 1.413 2.867 -40.531 1 22.7 29 GLN B CA 1
ATOM 2838 C C . GLN B 1 29 ? 2.33 3.434 -39.438 1 22.7 29 GLN B C 1
ATOM 2840 O O . GLN B 1 29 ? 1.873 4.137 -38.531 1 22.7 29 GLN B O 1
ATOM 2845 N N . ASP B 1 30 ? 3.74 3.238 -39.438 1 24.97 30 ASP B N 1
ATOM 2846 C CA . ASP B 1 30 ? 5.016 3.65 -38.875 1 24.97 30 ASP B CA 1
ATOM 2847 C C . ASP B 1 30 ? 5.02 5.145 -38.562 1 24.97 30 ASP B C 1
ATOM 2849 O O . ASP B 1 30 ? 6.086 5.746 -38.375 1 24.97 30 ASP B O 1
ATOM 2853 N N . THR B 1 31 ? 3.963 5.953 -38.781 1 22.42 31 THR B N 1
ATOM 2854 C CA . THR B 1 31 ? 4.152 7.387 -38.969 1 22.42 31 THR B CA 1
ATOM 2855 C C . THR B 1 31 ? 4.816 8.016 -37.719 1 22.42 31 THR B C 1
ATOM 2857 O O . THR B 1 31 ? 4.453 7.707 -36.594 1 22.42 31 THR B O 1
ATOM 2860 N N . GLU B 1 32 ? 6.125 8.516 -37.812 1 23.59 32 GLU B N 1
ATOM 2861 C CA . GLU B 1 32 ? 7.004 9.523 -37.219 1 23.59 32 GLU B CA 1
ATOM 2862 C C . GLU B 1 32 ? 6.207 10.711 -36.688 1 23.59 32 GLU B C 1
ATOM 2864 O O . GLU B 1 32 ? 5.477 11.359 -37.438 1 23.59 32 GLU B O 1
ATOM 2869 N N . PHE B 1 33 ? 5.633 10.656 -35.625 1 23.28 33 PHE B N 1
ATOM 2870 C CA . PHE B 1 33 ? 5.18 11.906 -35.031 1 23.28 33 PHE B CA 1
ATOM 2871 C C . PHE B 1 33 ? 6.234 12.992 -35.188 1 23.28 33 PHE B C 1
ATOM 2873 O O . PHE B 1 33 ? 7.246 12.992 -34.5 1 23.28 33 PHE B O 1
ATOM 2880 N N . SER B 1 34 ? 6.688 13.297 -36.344 1 22.95 34 SER B N 1
ATOM 2881 C CA . SER B 1 34 ? 7.332 14.523 -36.812 1 22.95 34 SER B CA 1
ATOM 2882 C C . SER B 1 34 ? 6.727 15.75 -36.125 1 22.95 34 SER B C 1
ATOM 2884 O O . SER B 1 34 ? 5.578 15.711 -35.656 1 22.95 34 SER B O 1
ATOM 2886 N N . ARG B 1 35 ? 7.578 16.938 -35.875 1 23.61 35 ARG B N 1
ATOM 2887 C CA . ARG B 1 35 ? 7.484 18.328 -35.469 1 23.61 35 ARG B CA 1
ATOM 2888 C C . ARG B 1 35 ? 6.262 19 -36.062 1 23.61 35 ARG B C 1
ATOM 2890 O O . ARG B 1 35 ? 6.383 19.75 -37.031 1 23.61 35 ARG B O 1
ATOM 2897 N N . PHE B 1 36 ? 5.234 18.312 -36.344 1 22.39 36 PHE B N 1
ATOM 2898 C CA . PHE B 1 36 ? 4.309 19.125 -37.125 1 22.39 36 PHE B CA 1
ATOM 2899 C C . PHE B 1 36 ? 3.844 20.328 -36.312 1 22.39 36 PHE B C 1
ATOM 2901 O O . PHE B 1 36 ? 3.51 20.219 -35.125 1 22.39 36 PHE B O 1
ATOM 2908 N N . ARG B 1 37 ? 4.273 21.625 -36.625 1 23.89 37 ARG B N 1
ATOM 2909 C CA . ARG B 1 37 ? 3.959 23.031 -36.375 1 23.89 37 ARG B CA 1
ATOM 2910 C C . ARG B 1 37 ? 2.451 23.25 -36.312 1 23.89 37 ARG B C 1
ATOM 2912 O O . ARG B 1 37 ? 1.99 24.375 -36.062 1 23.89 37 ARG B O 1
ATOM 2919 N N . GLY B 1 38 ? 1.678 22.344 -36.844 1 24.59 38 GLY B N 1
ATOM 2920 C CA . GLY B 1 38 ? 0.376 22.922 -37.094 1 24.59 38 GLY B CA 1
ATOM 2921 C C . GLY B 1 38 ? -0.486 23.078 -35.875 1 24.59 38 GLY B C 1
ATOM 2922 O O . GLY B 1 38 ? -0.125 22.594 -34.781 1 24.59 38 GLY B O 1
ATOM 2923 N N . ILE B 1 39 ? -1.662 23.797 -36.031 1 24.08 39 ILE B N 1
ATOM 2924 C CA . ILE B 1 39 ? -2.703 24.375 -35.156 1 24.08 39 ILE B CA 1
ATOM 2925 C C . ILE B 1 39 ? -3.426 23.25 -34.406 1 24.08 39 ILE B C 1
ATOM 2927 O O . ILE B 1 39 ? -3.975 22.344 -35.031 1 24.08 39 ILE B O 1
ATOM 2931 N N . GLN B 1 40 ? -2.74 22.609 -33.562 1 27.05 40 GLN B N 1
ATOM 2932 C CA . GLN B 1 40 ? -3.506 21.562 -32.875 1 27.05 40 GLN B CA 1
ATOM 2933 C C . GLN B 1 40 ? -4.641 22.172 -32.062 1 27.05 40 GLN B C 1
ATOM 2935 O O . GLN B 1 40 ? -4.449 23.172 -31.359 1 27.05 40 GLN B O 1
ATOM 2940 N N . ILE B 1 41 ? -5.793 22.047 -32.594 1 25.7 41 ILE B N 1
ATOM 2941 C CA . ILE B 1 41 ? -7.027 22.469 -31.938 1 25.7 41 ILE B CA 1
ATOM 2942 C C . ILE B 1 41 ? -7.188 21.719 -30.625 1 25.7 41 ILE B C 1
ATOM 2944 O O . ILE B 1 41 ? -7.262 20.484 -30.594 1 25.7 41 ILE B O 1
ATOM 2948 N N . VAL B 1 42 ? -6.461 22.109 -29.609 1 27.25 42 VAL B N 1
ATOM 2949 C CA . VAL B 1 42 ? -6.547 21.547 -28.266 1 27.25 42 VAL B CA 1
ATOM 2950 C C . VAL B 1 42 ? -7.906 21.875 -27.641 1 27.25 42 VAL B C 1
ATOM 2952 O O . VAL B 1 42 ? -8.32 23.031 -27.641 1 27.25 42 VAL B O 1
ATOM 2955 N N . PHE B 1 43 ? -8.781 21 -27.766 1 26.97 43 PHE B N 1
ATOM 2956 C CA . PHE B 1 43 ? -10.047 21.219 -27.094 1 26.97 43 PHE B CA 1
ATOM 2957 C C . PHE B 1 43 ? -9.82 21.672 -25.656 1 26.97 43 PHE B C 1
ATOM 2959 O O . PHE B 1 43 ? -8.914 21.188 -24.984 1 26.97 43 PHE B O 1
ATOM 2966 N N . CYS B 1 44 ? -10.188 22.922 -25.406 1 27.67 44 CYS B N 1
ATOM 2967 C CA . CYS B 1 44 ? -10.047 23.859 -24.297 1 27.67 44 CYS B CA 1
ATOM 2968 C C . CYS B 1 44 ? -10.578 23.266 -23 1 27.67 44 CYS B C 1
ATOM 2970 O O . CYS B 1 44 ? -11.789 23.266 -22.75 1 27.67 44 CYS B O 1
ATOM 2972 N N . ALA B 1 45 ? -10.312 22.094 -22.75 1 28.86 45 ALA B N 1
ATOM 2973 C CA . ALA B 1 45 ? -10.75 21.703 -21.406 1 28.86 45 ALA B CA 1
ATOM 2974 C C . ALA B 1 45 ? -10.156 22.609 -20.344 1 28.86 45 ALA B C 1
ATOM 2976 O O . ALA B 1 45 ? -10.242 22.328 -19.156 1 28.86 45 ALA B O 1
ATOM 2977 N N . THR B 1 46 ? -9.32 23.469 -20.766 1 29.52 46 THR B N 1
ATOM 2978 C CA . THR B 1 46 ? -8.664 24.25 -19.703 1 29.52 46 THR B CA 1
ATOM 2979 C C . THR B 1 46 ? -9.602 25.328 -19.172 1 29.52 46 THR B C 1
ATOM 2981 O O . THR B 1 46 ? -10.531 25.75 -19.875 1 29.52 46 THR B O 1
ATOM 2984 N N . ASP B 1 47 ? -9.617 25.547 -17.875 1 31.52 47 ASP B N 1
ATOM 2985 C CA . ASP B 1 47 ? -10.414 26.484 -17.078 1 31.52 47 ASP B CA 1
ATOM 2986 C C . ASP B 1 47 ? -10.312 27.906 -17.625 1 31.52 47 ASP B C 1
ATOM 2988 O O . ASP B 1 47 ? -11.203 28.719 -17.406 1 31.52 47 ASP B O 1
ATOM 2992 N N . ALA B 1 48 ? -9.078 28.422 -18.078 1 30.61 48 ALA B N 1
ATOM 2993 C CA . ALA B 1 48 ? -9.031 29.859 -18.406 1 30.61 48 ALA B CA 1
ATOM 2994 C C . ALA B 1 48 ? -8.648 30.078 -19.859 1 30.61 48 ALA B C 1
ATOM 2996 O O . ALA B 1 48 ? -7.723 29.438 -20.375 1 30.61 48 ALA B O 1
ATOM 2997 N N . ILE B 1 49 ? -9.477 30.438 -20.734 1 38.62 49 ILE B N 1
ATOM 2998 C CA . ILE B 1 49 ? -9.227 30.922 -22.078 1 38.62 49 ILE B CA 1
ATOM 2999 C C . ILE B 1 49 ? -9.102 32.438 -22.062 1 38.62 49 ILE B C 1
ATOM 3001 O O . ILE B 1 49 ? -9.945 33.156 -21.5 1 38.62 49 ILE B O 1
ATOM 3005 N N . LEU B 1 50 ? -7.875 32.875 -22.219 1 33.59 50 LEU B N 1
ATOM 3006 C CA . LEU B 1 50 ? -7.723 34.312 -22.359 1 33.59 50 LEU B CA 1
ATOM 3007 C C . LEU B 1 50 ? -8.117 34.781 -23.75 1 33.59 50 LEU B C 1
ATOM 3009 O O . LEU B 1 50 ? -7.555 34.312 -24.75 1 33.59 50 LEU B O 1
ATOM 3013 N N . LEU B 1 51 ? -9.359 35.156 -23.891 1 38.66 51 LEU B N 1
ATOM 3014 C CA . LEU B 1 51 ? -9.836 35.719 -25.156 1 38.66 51 LEU B CA 1
ATOM 3015 C C . LEU B 1 51 ? -9.727 37.25 -25.156 1 38.66 51 LEU B C 1
ATOM 3017 O O . LEU B 1 51 ? -9.867 37.875 -24.109 1 38.66 51 LEU B O 1
ATOM 3021 N N . ARG B 1 52 ? -9.156 37.719 -26.125 1 36.47 52 ARG B N 1
ATOM 3022 C CA . ARG B 1 52 ? -9.242 39.188 -26.266 1 36.47 52 ARG B CA 1
ATOM 3023 C C . ARG B 1 52 ? -10.688 39.656 -26.172 1 36.47 52 ARG B C 1
ATOM 3025 O O . ARG B 1 52 ? -11.602 38.969 -26.641 1 36.47 52 ARG B O 1
ATOM 3032 N N . THR B 1 53 ? -10.898 40.656 -25.328 1 39.59 53 THR B N 1
ATOM 3033 C CA . THR B 1 53 ? -12.211 41.219 -25.047 1 39.59 53 THR B CA 1
ATOM 3034 C C . THR B 1 53 ? -13.008 41.406 -26.328 1 39.59 53 THR B C 1
ATOM 3036 O O . THR B 1 53 ? -14.203 41.125 -26.375 1 39.59 53 THR B O 1
ATOM 3039 N N . LYS B 1 54 ? -12.25 41.844 -27.375 1 43.66 54 LYS B N 1
ATOM 3040 C CA . LYS B 1 54 ? -12.969 42.156 -28.609 1 43.66 54 LYS B CA 1
ATOM 3041 C C . LYS B 1 54 ? -13.508 40.906 -29.266 1 43.66 54 LYS B C 1
ATOM 3043 O O . LYS B 1 54 ? -14.602 40.906 -29.844 1 43.66 54 LYS B O 1
ATOM 3048 N N . VAL B 1 55 ? -12.781 39.844 -29.141 1 46.28 55 VAL B N 1
ATOM 3049 C CA . VAL B 1 55 ? -13.219 38.562 -29.719 1 46.28 55 VAL B CA 1
ATOM 3050 C C . VAL B 1 55 ? -14.359 38 -28.891 1 46.28 55 VAL B C 1
ATOM 3052 O O . VAL B 1 55 ? -15.344 37.5 -29.438 1 46.28 55 VAL B O 1
ATOM 3055 N N . LEU B 1 56 ? -14.227 38.156 -27.562 1 45.66 56 LEU B N 1
ATOM 3056 C CA . LEU B 1 56 ? -15.297 37.719 -26.688 1 45.66 56 LEU B CA 1
ATOM 3057 C C . LEU B 1 56 ? -16.578 38.5 -26.938 1 45.66 56 LEU B C 1
ATOM 3059 O O . LEU B 1 56 ? -17.672 37.906 -26.984 1 45.66 56 LEU B O 1
ATOM 3063 N N . GLN B 1 57 ? -16.422 39.656 -27.031 1 47.19 57 GLN B N 1
ATOM 3064 C CA . GLN B 1 57 ? -17.578 40.5 -27.297 1 47.19 57 GLN B CA 1
ATOM 3065 C C . GLN B 1 57 ? -18.25 40.125 -28.609 1 47.19 57 GLN B C 1
ATOM 3067 O O . GLN B 1 57 ? -19.484 40.062 -28.688 1 47.19 57 GLN B O 1
ATOM 3072 N N . LYS B 1 58 ? -17.422 39.875 -29.625 1 51.09 58 LYS B N 1
ATOM 3073 C CA . LYS B 1 58 ? -17.984 39.5 -30.922 1 51.09 58 LYS B CA 1
ATOM 3074 C C . LYS B 1 58 ? -18.656 38.125 -30.844 1 51.09 58 LYS B C 1
ATOM 3076 O O . LYS B 1 58 ? -19.719 37.906 -31.422 1 51.09 58 LYS B O 1
ATOM 3081 N N . MET B 1 59 ? -18.031 37.281 -30.094 1 50.19 59 MET B N 1
ATOM 3082 C CA . MET B 1 59 ? -18.609 35.969 -29.922 1 50.19 59 MET B CA 1
ATOM 3083 C C . MET B 1 59 ? -19.922 36.031 -29.156 1 50.19 59 MET B C 1
ATOM 3085 O O . MET B 1 59 ? -20.891 35.375 -29.547 1 50.19 59 MET B O 1
ATOM 3089 N N . LEU B 1 60 ? -19.906 36.75 -28.078 1 50.53 60 LEU B N 1
ATOM 3090 C CA . LEU B 1 60 ? -21.125 36.875 -27.281 1 50.53 60 LEU B CA 1
ATOM 3091 C C . LEU B 1 60 ? -22.219 37.594 -28.062 1 50.53 60 LEU B C 1
ATOM 3093 O O . LEU B 1 60 ? -23.406 37.344 -27.859 1 50.53 60 LEU B O 1
ATOM 3097 N N . ALA B 1 61 ? -21.75 38.5 -28.828 1 55.97 61 ALA B N 1
ATOM 3098 C CA . ALA B 1 61 ? -22.719 39.188 -29.688 1 55.97 61 ALA B CA 1
ATOM 3099 C C . ALA B 1 61 ? -23.312 38.25 -30.719 1 55.97 61 ALA B C 1
ATOM 3101 O O . ALA B 1 61 ? -24.5 38.344 -31.031 1 55.97 61 ALA B O 1
ATOM 3102 N N . ASN B 1 62 ? -22.484 37.312 -31.25 1 57.69 62 ASN B N 1
ATOM 3103 C CA . ASN B 1 62 ? -22.938 36.469 -32.312 1 57.69 62 ASN B CA 1
ATOM 3104 C C . ASN B 1 62 ? -23.578 35.188 -31.781 1 57.69 62 ASN B C 1
ATOM 3106 O O . ASN B 1 62 ? -24.25 34.469 -32.531 1 57.69 62 ASN B O 1
ATOM 3110 N N . HIS B 1 63 ? -23.188 34.938 -30.516 1 47.31 63 HIS B N 1
ATOM 3111 C CA . HIS B 1 63 ? -23.75 33.719 -29.906 1 47.31 63 HIS B CA 1
ATOM 3112 C C . HIS B 1 63 ? -24.297 34.031 -28.516 1 47.31 63 HIS B C 1
ATOM 3114 O O . HIS B 1 63 ? -23.688 33.656 -27.516 1 47.31 63 HIS B O 1
ATOM 3120 N N . PRO B 1 64 ? -25.359 34.875 -28.391 1 50.09 64 PRO B N 1
ATOM 3121 C CA . PRO B 1 64 ? -25.953 35.312 -27.125 1 50.09 64 PRO B CA 1
ATOM 3122 C C . PRO B 1 64 ? -26.422 34.156 -26.234 1 50.09 64 PRO B C 1
ATOM 3124 O O . PRO B 1 64 ? -26.656 34.375 -25.047 1 50.09 64 PRO B O 1
ATOM 3127 N N . GLU B 1 65 ? -26.609 33.094 -26.891 1 48.09 65 GLU B N 1
ATOM 3128 C CA . GLU B 1 65 ? -27.141 31.953 -26.125 1 48.09 65 GLU B CA 1
ATOM 3129 C C . GLU B 1 65 ? -26.078 31.359 -25.203 1 48.09 65 GLU B C 1
ATOM 3131 O O . GLU B 1 65 ? -26.391 30.578 -24.312 1 48.09 65 GLU B O 1
ATOM 3136 N N . ILE B 1 66 ? -24.859 31.641 -25.469 1 43.91 66 ILE B N 1
ATOM 3137 C CA . ILE B 1 66 ? -23.812 31.125 -24.594 1 43.91 66 ILE B CA 1
ATOM 3138 C C . ILE B 1 66 ? -23.844 31.875 -23.266 1 43.91 66 ILE B C 1
ATOM 3140 O O . ILE B 1 66 ? -23.656 33.094 -23.234 1 43.91 66 ILE B O 1
ATOM 3144 N N . THR B 1 67 ? -24.812 31.531 -22.344 1 37.81 67 THR B N 1
ATOM 3145 C CA . THR B 1 67 ? -24.781 32.125 -21 1 37.81 67 THR B CA 1
ATOM 3146 C C . THR B 1 67 ? -23.516 31.719 -20.25 1 37.81 67 THR B C 1
ATOM 3148 O O . THR B 1 67 ? -22.891 30.703 -20.578 1 37.81 67 THR B O 1
ATOM 3151 N N . LEU B 1 68 ? -22.906 32.625 -19.516 1 35.09 68 LEU B N 1
ATOM 3152 C CA . LEU B 1 68 ? -21.734 32.406 -18.672 1 35.09 68 LEU B CA 1
ATOM 3153 C C . LEU B 1 68 ? -21.797 31.031 -18.031 1 35.09 68 LEU B C 1
ATOM 3155 O O . LEU B 1 68 ? -20.75 30.391 -17.828 1 35.09 68 LEU B O 1
ATOM 3159 N N . PHE B 1 69 ? -22.906 30.641 -17.594 1 35.44 69 PHE B N 1
ATOM 3160 C CA . PHE B 1 69 ? -23.016 29.375 -16.875 1 35.44 69 PHE B CA 1
ATOM 3161 C C . PHE B 1 69 ? -22.812 28.203 -17.828 1 35.44 69 PHE B C 1
ATOM 3163 O O . PHE B 1 69 ? -22.297 27.156 -17.438 1 35.44 69 PHE B O 1
ATOM 3170 N N . GLU B 1 70 ? -23.312 28.234 -18.984 1 35.66 70 GLU B N 1
ATOM 3171 C CA . GLU B 1 70 ? -23.266 27.172 -19.984 1 35.66 70 GLU B CA 1
ATOM 3172 C C . GLU B 1 70 ? -21.938 27.156 -20.734 1 35.66 70 GLU B C 1
ATOM 3174 O O . GLU B 1 70 ? -21.781 26.453 -21.734 1 35.66 70 GLU B O 1
ATOM 3179 N N . MET B 1 71 ? -21.109 28.125 -20.453 1 35.47 71 MET B N 1
ATOM 3180 C CA . MET B 1 71 ? -19.797 28.203 -21.109 1 35.47 71 MET B CA 1
ATOM 3181 C C . MET B 1 71 ? -18.984 26.938 -20.859 1 35.47 71 MET B C 1
ATOM 3183 O O . MET B 1 71 ? -17.969 26.984 -20.156 1 35.47 71 MET B O 1
ATOM 3187 N N . GLY B 1 72 ? -19.719 25.938 -20.484 1 36.84 72 GLY B N 1
ATOM 3188 C CA . GLY B 1 72 ? -18.906 24.734 -20.469 1 36.84 72 GLY B CA 1
ATOM 3189 C C . GLY B 1 72 ? -18.094 24.547 -21.734 1 36.84 72 GLY B C 1
ATOM 3190 O O . GLY B 1 72 ? -18.375 25.188 -22.75 1 36.84 72 GLY B O 1
ATOM 3191 N N . ASN B 1 73 ? -16.953 23.891 -21.625 1 41.84 73 ASN B N 1
ATOM 3192 C CA . ASN B 1 73 ? -15.859 23.797 -22.578 1 41.84 73 ASN B CA 1
ATOM 3193 C C . ASN B 1 73 ? -16.359 23.484 -23.984 1 41.84 73 ASN B C 1
ATOM 3195 O O . ASN B 1 73 ? -15.922 24.078 -24.953 1 41.84 73 ASN B O 1
ATOM 3199 N N . GLU B 1 74 ? -17.344 22.688 -23.969 1 41.75 74 GLU B N 1
ATOM 3200 C CA . GLU B 1 74 ? -17.656 22.219 -25.312 1 41.75 74 GLU B CA 1
ATOM 3201 C C . GLU B 1 74 ? -18.359 23.297 -26.141 1 41.75 74 GLU B C 1
ATOM 3203 O O . GLU B 1 74 ? -18.094 23.453 -27.328 1 41.75 74 GLU B O 1
ATOM 3208 N N . TYR B 1 75 ? -19.141 24.094 -25.453 1 44.66 75 TYR B N 1
ATOM 3209 C CA . TYR B 1 75 ? -19.922 25.047 -26.219 1 44.66 75 TYR B CA 1
ATOM 3210 C C . TYR B 1 75 ? -19.062 26.234 -26.656 1 44.66 75 TYR B C 1
ATOM 3212 O O . TYR B 1 75 ? -19.188 26.734 -27.766 1 44.66 75 TYR B O 1
ATOM 3220 N N . LEU B 1 76 ? -18.156 26.656 -25.797 1 47.38 76 LEU B N 1
ATOM 3221 C CA . LEU B 1 76 ? -17.266 27.734 -26.156 1 47.38 76 LEU B CA 1
ATOM 3222 C C . LEU B 1 76 ? -16.328 27.312 -27.281 1 47.38 76 LEU B C 1
ATOM 3224 O O . LEU B 1 76 ? -16.094 28.078 -28.219 1 47.38 76 LEU B O 1
ATOM 3228 N N . CYS B 1 77 ? -15.906 26.062 -27.078 1 46.09 77 CYS B N 1
ATOM 3229 C CA . CYS B 1 77 ? -15.016 25.562 -28.125 1 46.09 77 CYS B CA 1
ATOM 3230 C C . CYS B 1 77 ? -15.719 25.5 -29.469 1 46.09 77 CYS B C 1
ATOM 3232 O O . CYS B 1 77 ? -15.141 25.875 -30.5 1 46.09 77 CYS B O 1
ATOM 3234 N N . LYS B 1 78 ? -16.906 25.062 -29.359 1 50.16 78 LYS B N 1
ATOM 3235 C CA . LYS B 1 78 ? -17.672 25 -30.594 1 50.16 78 LYS B CA 1
ATOM 3236 C C . LYS B 1 78 ? -17.953 26.406 -31.141 1 50.16 78 LYS B C 1
ATOM 3238 O O . LYS B 1 78 ? -17.875 26.641 -32.344 1 50.16 78 LYS B O 1
ATOM 3243 N N . ALA B 1 79 ? -18.141 27.312 -30.234 1 49.91 79 ALA B N 1
ATOM 3244 C CA . ALA B 1 79 ? -18.438 28.688 -30.641 1 49.91 79 ALA B CA 1
ATOM 3245 C C . ALA B 1 79 ? -17.188 29.359 -31.219 1 49.91 79 ALA B C 1
ATOM 3247 O O . ALA B 1 79 ? -17.266 30.078 -32.219 1 49.91 79 ALA B O 1
ATOM 3248 N N . LEU B 1 80 ? -16.109 29.078 -30.609 1 50.56 80 LEU B N 1
ATOM 3249 C CA . LEU B 1 80 ? -14.844 29.625 -31.094 1 50.56 80 LEU B CA 1
ATOM 3250 C C . LEU B 1 80 ? -14.484 29.031 -32.469 1 50.56 80 LEU B C 1
ATOM 3252 O O . LEU B 1 80 ? -14.023 29.75 -33.344 1 50.56 80 LEU B O 1
ATOM 3256 N N . ASP B 1 81 ? -14.75 27.734 -32.5 1 49.31 81 ASP B N 1
ATOM 3257 C CA . ASP B 1 81 ? -14.5 27.062 -33.75 1 49.31 81 ASP B CA 1
ATOM 3258 C C . ASP B 1 81 ? -15.383 27.625 -34.875 1 49.31 81 ASP B C 1
ATOM 3260 O O . ASP B 1 81 ? -14.922 27.812 -36 1 49.31 81 ASP B O 1
ATOM 3264 N N . ASN B 1 82 ? -16.547 27.859 -34.469 1 54.19 82 ASN B N 1
ATOM 3265 C CA . ASN B 1 82 ? -17.469 28.406 -35.438 1 54.19 82 ASN B CA 1
ATOM 3266 C C . ASN B 1 82 ? -17.078 29.812 -35.875 1 54.19 82 ASN B C 1
ATOM 3268 O O . ASN B 1 82 ? -17.375 30.234 -37 1 54.19 82 ASN B O 1
ATOM 3272 N N . GLU B 1 83 ? -16.344 30.5 -34.875 1 49.56 83 GLU B N 1
ATOM 3273 C CA . GLU B 1 83 ? -15.93 31.859 -35.219 1 49.56 83 GLU B CA 1
ATOM 3274 C C . GLU B 1 83 ? -14.516 31.891 -35.781 1 49.56 83 GLU B C 1
ATOM 3276 O O . GLU B 1 83 ? -13.992 32.969 -36.094 1 49.56 83 GLU B O 1
ATOM 3281 N N . GLY B 1 84 ? -13.844 30.734 -36 1 46.78 84 GLY B N 1
ATOM 3282 C CA . GLY B 1 84 ? -12.539 30.609 -36.625 1 46.78 84 GLY B CA 1
ATOM 3283 C C . GLY B 1 84 ? -11.391 31.016 -35.719 1 46.78 84 GLY B C 1
ATOM 3284 O O . GLY B 1 84 ? -10.336 31.422 -36.188 1 46.78 84 GLY B O 1
ATOM 3285 N N . ILE B 1 85 ? -11.695 31.281 -34.594 1 39.66 85 ILE B N 1
ATOM 3286 C CA . ILE B 1 85 ? -10.641 31.719 -33.688 1 39.66 85 ILE B CA 1
ATOM 3287 C C . ILE B 1 85 ? -9.828 30.5 -33.219 1 39.66 85 ILE B C 1
ATOM 3289 O O . ILE B 1 85 ? -10.383 29.562 -32.656 1 39.66 85 ILE B O 1
ATOM 3293 N N . PHE B 1 86 ? -8.602 30.406 -33.656 1 37.19 86 PHE B N 1
ATOM 3294 C CA . PHE B 1 86 ? -7.633 29.359 -33.344 1 37.19 86 PHE B CA 1
ATOM 3295 C C . PHE B 1 86 ? -6.914 29.672 -32.031 1 37.19 86 PHE B C 1
ATOM 3297 O O . PHE B 1 86 ? -6.527 30.812 -31.781 1 37.19 86 PHE B O 1
ATOM 3304 N N . ILE B 1 87 ? -7.055 28.844 -31 1 36.44 87 ILE B N 1
ATOM 3305 C CA . ILE B 1 87 ? -6.332 28.984 -29.734 1 36.44 87 ILE B CA 1
ATOM 3306 C C . ILE B 1 87 ? -4.945 28.359 -29.859 1 36.44 87 ILE B C 1
ATOM 3308 O O . ILE B 1 87 ? -4.816 27.219 -30.312 1 36.44 87 ILE B O 1
ATOM 3312 N N . PHE B 1 88 ? -3.83 29.156 -29.859 1 31.89 88 PHE B N 1
ATOM 3313 C CA . PHE B 1 88 ? -2.439 28.734 -29.969 1 31.89 88 PHE B CA 1
ATOM 3314 C C . PHE B 1 88 ? -1.812 28.594 -28.578 1 31.89 88 PHE B C 1
ATOM 3316 O O . PHE B 1 88 ? -2.104 29.375 -27.672 1 31.89 88 PHE B O 1
ATOM 3323 N N . SER B 1 89 ? -1.32 27.234 -28.125 1 30.98 89 SER B N 1
ATOM 3324 C CA . SER B 1 89 ? -0.547 27.031 -26.906 1 30.98 89 SER B CA 1
ATOM 3325 C C . SER B 1 89 ? 0.948 27.172 -27.172 1 30.98 89 SER B C 1
ATOM 3327 O O . SER B 1 89 ? 1.463 26.656 -28.156 1 30.98 89 SER B O 1
ATOM 3329 N N . THR B 1 90 ? 1.646 28.281 -26.953 1 27.98 90 THR B N 1
ATOM 3330 C CA . THR B 1 90 ? 3.09 28.406 -27.125 1 27.98 90 THR B CA 1
ATOM 3331 C C . THR B 1 90 ? 3.824 28.016 -25.859 1 27.98 90 THR B C 1
ATOM 3333 O O . THR B 1 90 ? 3.395 28.344 -24.75 1 27.98 90 THR B O 1
ATOM 3336 N N . SER B 1 91 ? 4.699 26.875 -25.828 1 27.64 91 SER B N 1
ATOM 3337 C CA . SER B 1 91 ? 5.582 26.375 -24.781 1 27.64 91 SER B CA 1
ATOM 3338 C C . SER B 1 91 ? 6.746 27.328 -24.531 1 27.64 91 SER B C 1
ATOM 3340 O O . SER B 1 91 ? 7.613 27.047 -23.703 1 27.64 91 SER B O 1
ATOM 3342 N N . LEU B 1 92 ? 7.207 28.156 -25.406 1 25.89 92 LEU B N 1
ATOM 3343 C CA . LEU B 1 92 ? 8.547 28.719 -25.234 1 25.89 92 LEU B CA 1
ATOM 3344 C C . LEU B 1 92 ? 8.656 29.453 -23.891 1 25.89 92 LEU B C 1
ATOM 3346 O O . LEU B 1 92 ? 9.633 29.25 -23.156 1 25.89 92 LEU B O 1
ATOM 3350 N N . GLU B 1 93 ? 8.531 30.766 -23.938 1 24.98 93 GLU B N 1
ATOM 3351 C CA . GLU B 1 93 ? 9.039 31.766 -23 1 24.98 93 GLU B CA 1
ATOM 3352 C C . GLU B 1 93 ? 8.312 31.688 -21.656 1 24.98 93 GLU B C 1
ATOM 3354 O O . GLU B 1 93 ? 7.082 31.688 -21.625 1 24.98 93 GLU B O 1
ATOM 3359 N N . THR B 1 94 ? 9.062 30.969 -20.719 1 26.92 94 THR B N 1
ATOM 3360 C CA . THR B 1 94 ? 8.641 31.031 -19.312 1 26.92 94 THR B CA 1
ATOM 3361 C C . THR B 1 94 ? 8.414 32.469 -18.891 1 26.92 94 THR B C 1
ATOM 3363 O O . THR B 1 94 ? 9.344 33.281 -18.891 1 26.92 94 THR B O 1
ATOM 3366 N N . PHE B 1 95 ? 7.516 33.188 -19.297 1 25.2 95 PHE B N 1
ATOM 3367 C CA . PHE B 1 95 ? 7.238 34.562 -18.844 1 25.2 95 PHE B CA 1
ATOM 3368 C C . PHE B 1 95 ? 7.246 34.656 -17.328 1 25.2 95 PHE B C 1
ATOM 3370 O O . PHE B 1 95 ? 7.051 33.625 -16.641 1 25.2 95 PHE B O 1
ATOM 3377 N N . GLY B 1 96 ? 7.832 35.938 -16.75 1 24.34 96 GLY B N 1
ATOM 3378 C CA . GLY B 1 96 ? 7.961 36.469 -15.398 1 24.34 96 GLY B CA 1
ATOM 3379 C C . GLY B 1 96 ? 6.805 36.094 -14.492 1 24.34 96 GLY B C 1
ATOM 3380 O O . GLY B 1 96 ? 5.742 35.688 -14.969 1 24.34 96 GLY B O 1
ATOM 3381 N N . HIS B 1 97 ? 7.238 35.469 -13.398 1 26.34 97 HIS B N 1
ATOM 3382 C CA . HIS B 1 97 ? 6.289 35.125 -12.344 1 26.34 97 HIS B CA 1
ATOM 3383 C C . HIS B 1 97 ? 5.445 36.344 -11.945 1 26.34 97 HIS B C 1
ATOM 3385 O O . HIS B 1 97 ? 5.984 37.406 -11.594 1 26.34 97 HIS B O 1
ATOM 3391 N N . MET B 1 98 ? 4.582 36.781 -12.742 1 24.42 98 MET B N 1
ATOM 3392 C CA . MET B 1 98 ? 3.672 37.844 -12.375 1 24.42 98 MET B CA 1
ATOM 3393 C C . MET B 1 98 ? 3.08 37.625 -10.984 1 24.42 98 MET B C 1
ATOM 3395 O O . MET B 1 98 ? 2.553 36.562 -10.703 1 24.42 98 MET B O 1
ATOM 3399 N N . ILE B 1 99 ? 3.824 38.25 -9.922 1 27.84 99 ILE B N 1
ATOM 3400 C CA . ILE B 1 99 ? 3.238 38.406 -8.602 1 27.84 99 ILE B CA 1
ATOM 3401 C C . ILE B 1 99 ? 1.801 38.906 -8.727 1 27.84 99 ILE B C 1
ATOM 3403 O O . ILE B 1 99 ? 1.553 39.938 -9.336 1 27.84 99 ILE B O 1
ATOM 3407 N N . HIS B 1 100 ? 0.958 38.062 -9.023 1 28.81 100 HIS B N 1
ATOM 3408 C CA . HIS B 1 100 ? -0.429 38.5 -9.109 1 28.81 100 HIS B CA 1
ATOM 3409 C C . HIS B 1 100 ? -0.852 39.25 -7.84 1 28.81 100 HIS B C 1
ATOM 3411 O O . HIS B 1 100 ? -1.042 38.625 -6.793 1 28.81 100 HIS B O 1
ATOM 3417 N N . SER B 1 101 ? -0.36 40.469 -7.602 1 28.56 101 SER B N 1
ATOM 3418 C CA . SER B 1 101 ? -0.665 41.406 -6.516 1 28.56 101 SER B CA 1
ATOM 3419 C C . SER B 1 101 ? -2.168 41.5 -6.281 1 28.56 101 SER B C 1
ATOM 3421 O O . SER B 1 101 ? -2.607 42 -5.242 1 28.56 101 SER B O 1
ATOM 3423 N N . GLU B 1 102 ? -2.898 41.469 -7.367 1 30.91 102 GLU B N 1
ATOM 3424 C CA . GLU B 1 102 ? -4.25 41.969 -7.176 1 30.91 102 GLU B CA 1
ATOM 3425 C C . GLU B 1 102 ? -5.047 41.094 -6.215 1 30.91 102 GLU B C 1
ATOM 3427 O O . GLU B 1 102 ? -6.066 41.531 -5.672 1 30.91 102 GLU B O 1
ATOM 3432 N N . ASP B 1 103 ? -4.852 39.844 -6.445 1 32.22 103 ASP B N 1
ATOM 3433 C CA . ASP B 1 103 ? -5.805 39.125 -5.629 1 32.22 103 ASP B CA 1
ATOM 3434 C C . ASP B 1 103 ? -5.359 39.062 -4.172 1 32.22 103 ASP B C 1
ATOM 3436 O O . ASP B 1 103 ? -5.301 38 -3.57 1 32.22 103 ASP B O 1
ATOM 3440 N N . PHE B 1 104 ? -4.402 39.938 -3.82 1 32.28 104 PHE B N 1
ATOM 3441 C CA . PHE B 1 104 ? -4.121 40.094 -2.396 1 32.28 104 PHE B CA 1
ATOM 3442 C C . PHE B 1 104 ? -5.398 40.375 -1.617 1 32.28 104 PHE B C 1
ATOM 3444 O O . PHE B 1 104 ? -5.98 41.469 -1.739 1 32.28 104 PHE B O 1
ATOM 3451 N N . LYS B 1 105 ? -6.133 39.469 -1.438 1 34.62 105 LYS B N 1
ATOM 3452 C CA . LYS B 1 105 ? -7.094 39.75 -0.376 1 34.62 105 LYS B CA 1
ATOM 3453 C C . LYS B 1 105 ? -6.438 40.469 0.78 1 34.62 105 LYS B C 1
ATOM 3455 O O . LYS B 1 105 ? -5.395 40.062 1.286 1 34.62 105 LYS B O 1
ATOM 3460 N N . GLN B 1 106 ? -6.508 41.688 1.027 1 33.06 106 GLN B N 1
ATOM 3461 C CA . GLN B 1 106 ? -6.141 42.625 2.096 1 33.06 106 GLN B CA 1
ATOM 3462 C C . GLN B 1 106 ? -5.992 41.875 3.426 1 33.06 106 GLN B C 1
ATOM 3464 O O . GLN B 1 106 ? -5.09 42.188 4.211 1 33.06 106 GLN B O 1
ATOM 3469 N N . GLY B 1 107 ? -7.09 41.531 4.082 1 34.84 107 GLY B N 1
ATOM 3470 C CA . GLY B 1 107 ? -7.152 41.625 5.531 1 34.84 107 GLY B CA 1
ATOM 3471 C C . GLY B 1 107 ? -6.141 40.719 6.223 1 34.84 107 GLY B C 1
ATOM 3472 O O . GLY B 1 107 ? -5.223 41.219 6.883 1 34.84 107 GLY B O 1
ATOM 3473 N N . SER B 1 108 ? -6.461 39.438 6.785 1 40.38 108 SER B N 1
ATOM 3474 C CA . SER B 1 108 ? -5.914 38.719 7.938 1 40.38 108 SER B CA 1
ATOM 3475 C C . SER B 1 108 ? -4.578 38.062 7.598 1 40.38 108 SER B C 1
ATOM 3477 O O . SER B 1 108 ? -4.305 37.781 6.434 1 40.38 108 SER B O 1
ATOM 3479 N N . THR B 1 109 ? -3.375 38.344 8.328 1 46.66 109 THR B N 1
ATOM 3480 C CA . THR B 1 109 ? -2.115 37.625 8.508 1 46.66 109 THR B CA 1
ATOM 3481 C C . THR B 1 109 ? -2.215 36.188 7.957 1 46.66 109 THR B C 1
ATOM 3483 O O . THR B 1 109 ? -1.22 35.625 7.504 1 46.66 109 THR B O 1
ATOM 3486 N N . GLU B 1 110 ? -3.412 35.719 7.84 1 62.38 110 GLU B N 1
ATOM 3487 C CA . GLU B 1 110 ? -3.686 34.312 7.477 1 62.38 110 GLU B CA 1
ATOM 3488 C C . GLU B 1 110 ? -3.777 34.156 5.961 1 62.38 110 GLU B C 1
ATOM 3490 O O . GLU B 1 110 ? -3.725 33.031 5.449 1 62.38 110 GLU B O 1
ATOM 3495 N N . GLY B 1 111 ? -3.535 35.25 5.16 1 72.62 111 GLY B N 1
ATOM 3496 C CA . GLY B 1 111 ? -3.639 35.156 3.711 1 72.62 111 GLY B CA 1
ATOM 3497 C C . GLY B 1 111 ? -2.43 34.531 3.062 1 72.62 111 GLY B C 1
ATOM 3498 O O . GLY B 1 111 ? -2.551 33.875 2.021 1 72.62 111 GLY B O 1
ATOM 3499 N N . GLU B 1 112 ? -1.311 34.688 3.736 1 85.5 112 GLU B N 1
ATOM 3500 C CA . GLU B 1 112 ? -0.071 34.156 3.182 1 85.5 112 GLU B CA 1
ATOM 3501 C C . GLU B 1 112 ? -0.103 32.625 3.131 1 85.5 112 GLU B C 1
ATOM 3503 O O . GLU B 1 112 ? 0.6 32.031 2.326 1 85.5 112 GLU B O 1
ATOM 3508 N N . LEU B 1 113 ? -0.89 32.062 3.893 1 89.75 113 LEU B N 1
ATOM 3509 C CA . LEU B 1 113 ? -1.054 30.625 3.947 1 89.75 113 LEU B CA 1
ATOM 3510 C C . LEU B 1 113 ? -1.502 30.078 2.596 1 89.75 113 LEU B C 1
ATOM 3512 O O . LEU B 1 113 ? -1.117 28.969 2.209 1 89.75 113 LEU B O 1
ATOM 3516 N N . TYR B 1 114 ? -2.129 30.906 1.823 1 88.44 114 TYR B N 1
ATOM 3517 C CA . TYR B 1 114 ? -2.777 30.484 0.587 1 88.44 114 TYR B CA 1
ATOM 3518 C C . TYR B 1 114 ? -1.886 30.75 -0.618 1 88.44 114 TYR B C 1
ATOM 3520 O O . TYR B 1 114 ? -2.242 30.422 -1.751 1 88.44 114 TYR B O 1
ATOM 3528 N N . GLU B 1 115 ? -0.745 31.297 -0.393 1 87.94 115 GLU B N 1
ATOM 3529 C CA . GLU B 1 115 ? -0.029 31.938 -1.493 1 87.94 115 GLU B CA 1
ATOM 3530 C C . GLU B 1 115 ? 1.182 31.109 -1.918 1 87.94 115 GLU B C 1
ATOM 3532 O O . GLU B 1 115 ? 2.139 31.641 -2.479 1 87.94 115 GLU B O 1
ATOM 3537 N N . LEU B 1 116 ? 1.123 29.859 -1.658 1 89 116 LEU B N 1
ATOM 3538 C CA . LEU B 1 116 ? 2.275 29.047 -2.027 1 89 116 LEU B CA 1
ATOM 3539 C C . LEU B 1 116 ? 2.51 29.078 -3.533 1 89 116 LEU B C 1
ATOM 3541 O O . LEU B 1 116 ? 3.654 29.125 -3.986 1 89 116 LEU B O 1
ATOM 3545 N N . VAL B 1 117 ? 1.481 29.078 -4.316 1 84.56 117 VAL B N 1
ATOM 3546 C CA . VAL B 1 117 ? 1.587 29.047 -5.77 1 84.56 117 VAL B CA 1
ATOM 3547 C C . VAL B 1 117 ? 2.117 30.375 -6.289 1 84.56 117 VAL B C 1
ATOM 3549 O O . VAL B 1 117 ? 3.021 30.406 -7.125 1 84.56 117 VAL B O 1
ATOM 3552 N N . LYS B 1 118 ? 1.677 31.422 -5.727 1 84.81 118 LYS B N 1
ATOM 3553 C CA . LYS B 1 118 ? 2.006 32.75 -6.199 1 84.81 118 LYS B CA 1
ATOM 3554 C C . LYS B 1 118 ? 3.348 33.219 -5.637 1 84.81 118 LYS B C 1
ATOM 3556 O O . LYS B 1 118 ? 4.109 33.906 -6.324 1 84.81 118 LYS B O 1
ATOM 3561 N N . ASN B 1 119 ? 3.582 32.844 -4.406 1 88.88 119 ASN B N 1
ATOM 3562 C CA . ASN B 1 119 ? 4.781 33.312 -3.709 1 88.88 119 ASN B CA 1
ATOM 3563 C C . ASN B 1 119 ? 5.5 32.156 -3.01 1 88.88 119 ASN B C 1
ATOM 3565 O O . ASN B 1 119 ? 5.613 32.156 -1.783 1 88.88 119 ASN B O 1
ATOM 3569 N N . PRO B 1 120 ? 6.129 31.297 -3.836 1 90.69 120 PRO B N 1
ATOM 3570 C CA . PRO B 1 120 ? 6.684 30.062 -3.252 1 90.69 120 PRO B CA 1
ATOM 3571 C C . PRO B 1 120 ? 7.863 30.344 -2.322 1 90.69 120 PRO B C 1
ATOM 3573 O O . PRO B 1 120 ? 8.008 29.672 -1.292 1 90.69 120 PRO B O 1
ATOM 3576 N N . PHE B 1 121 ? 8.68 31.297 -2.633 1 90.69 121 PHE B N 1
ATOM 3577 C CA . PHE B 1 121 ? 9.867 31.547 -1.824 1 90.69 121 PHE B CA 1
ATOM 3578 C C . PHE B 1 121 ? 9.477 32.062 -0.446 1 90.69 121 PHE B C 1
ATOM 3580 O O . PHE B 1 121 ? 9.93 31.547 0.573 1 90.69 121 PHE B O 1
ATOM 3587 N N . ASP B 1 122 ? 8.664 33.062 -0.396 1 91.81 122 ASP B N 1
ATOM 3588 C CA . ASP B 1 122 ? 8.242 33.656 0.872 1 91.81 122 ASP B CA 1
ATOM 3589 C C . ASP B 1 122 ? 7.441 32.656 1.7 1 91.81 122 ASP B C 1
ATOM 3591 O O . ASP B 1 122 ? 7.57 32.625 2.926 1 91.81 122 ASP B O 1
ATOM 3595 N N . TRP B 1 123 ? 6.625 31.906 1.007 1 94.81 123 TRP B N 1
ATOM 3596 C CA . TRP B 1 123 ? 5.824 30.906 1.704 1 94.81 123 TRP B CA 1
ATOM 3597 C C . TRP B 1 123 ? 6.711 29.875 2.398 1 94.81 123 TRP B C 1
ATOM 3599 O O . TRP B 1 123 ? 6.496 29.547 3.568 1 94.81 123 TRP B O 1
ATOM 3609 N N . ARG B 1 124 ? 7.727 29.453 1.717 1 94.94 124 ARG B N 1
ATOM 3610 C CA . ARG B 1 124 ? 8.641 28.469 2.262 1 94.94 124 ARG B CA 1
ATOM 3611 C C . ARG B 1 124 ? 9.398 29.016 3.469 1 94.94 124 ARG B C 1
ATOM 3613 O O . ARG B 1 124 ? 9.555 28.312 4.477 1 94.94 124 ARG B O 1
ATOM 3620 N N . GLN B 1 125 ? 9.797 30.188 3.379 1 94.5 125 GLN B N 1
ATOM 3621 C CA . GLN B 1 125 ? 10.547 30.797 4.473 1 94.5 125 GLN B CA 1
ATOM 3622 C C . GLN B 1 125 ? 9.688 30.938 5.727 1 94.5 125 GLN B C 1
ATOM 3624 O O . GLN B 1 125 ? 10.18 30.781 6.844 1 94.5 125 GLN B O 1
ATOM 3629 N N . ARG B 1 126 ? 8.484 31.141 5.473 1 95.75 126 ARG B N 1
ATOM 3630 C CA . ARG B 1 126 ? 7.578 31.438 6.582 1 95.75 126 ARG B CA 1
ATOM 3631 C C . ARG B 1 126 ? 7.027 30.141 7.191 1 95.75 126 ARG B C 1
ATOM 3633 O O . ARG B 1 126 ? 6.852 30.062 8.406 1 95.75 126 ARG B O 1
ATOM 3640 N N . TYR B 1 127 ? 6.754 29.109 6.281 1 97.75 127 TYR B N 1
ATOM 3641 C CA . TYR B 1 127 ? 5.887 28.047 6.766 1 97.75 127 TYR B CA 1
ATOM 3642 C C . TYR B 1 127 ? 6.59 26.703 6.703 1 97.75 127 TYR B C 1
ATOM 3644 O O . TYR B 1 127 ? 6.145 25.734 7.324 1 97.75 127 TYR B O 1
ATOM 3652 N N . LEU B 1 128 ? 7.652 26.609 5.996 1 98.12 128 LEU B N 1
ATOM 3653 C CA . LEU B 1 128 ? 8.43 25.375 5.977 1 98.12 128 LEU B CA 1
ATOM 3654 C C . LEU B 1 128 ? 9.438 25.359 7.121 1 98.12 128 LEU B C 1
ATOM 3656 O O . LEU B 1 128 ? 10.094 26.359 7.402 1 98.12 128 LEU B O 1
ATOM 3660 N N . HIS B 1 129 ? 9.508 24.203 7.77 1 98.56 129 HIS B N 1
ATOM 3661 C CA . HIS B 1 129 ? 10.453 24.078 8.867 1 98.56 129 HIS B CA 1
ATOM 3662 C C . HIS B 1 129 ? 11.875 24.391 8.414 1 98.56 129 HIS B C 1
ATOM 3664 O O . HIS B 1 129 ? 12.312 23.906 7.367 1 98.56 129 HIS B O 1
ATOM 3670 N N . PRO B 1 130 ? 12.641 25.094 9.188 1 97.19 130 PRO B N 1
ATOM 3671 C CA . PRO B 1 130 ? 13.969 25.531 8.742 1 97.19 130 PRO B CA 1
ATOM 3672 C C . PRO B 1 130 ? 14.938 24.359 8.578 1 97.19 130 PRO B C 1
ATOM 3674 O O . PRO B 1 130 ? 15.898 24.453 7.801 1 97.19 130 PRO B O 1
ATOM 3677 N N . GLU B 1 131 ? 14.68 23.266 9.188 1 97.75 131 GLU B N 1
ATOM 3678 C CA . GLU B 1 131 ? 15.602 22.141 9.102 1 97.75 131 GLU B CA 1
ATOM 3679 C C . GLU B 1 131 ? 15.156 21.141 8.055 1 97.75 131 GLU B C 1
ATOM 3681 O O . GLU B 1 131 ? 15.82 20.125 7.84 1 97.75 131 GLU B O 1
ATOM 3686 N N . PHE B 1 132 ? 14.102 21.375 7.391 1 98.38 132 PHE B N 1
ATOM 3687 C CA . PHE B 1 132 ? 13.562 20.406 6.434 1 98.38 132 PHE B CA 1
ATOM 3688 C C . PHE B 1 132 ? 14.625 20.016 5.41 1 98.38 132 PHE B C 1
ATOM 3690 O O . PHE B 1 132 ? 14.844 18.828 5.156 1 98.38 132 PHE B O 1
ATOM 3697 N N . GLU B 1 133 ? 15.305 21.016 4.898 1 96.56 133 GLU B N 1
ATOM 3698 C CA . GLU B 1 133 ? 16.281 20.781 3.842 1 96.56 133 GLU B CA 1
ATOM 3699 C C . GLU B 1 133 ? 17.453 19.953 4.352 1 96.56 133 GLU B C 1
ATOM 3701 O O . GLU B 1 133 ? 18.062 19.188 3.596 1 96.56 133 GLU B O 1
ATOM 3706 N N . LEU B 1 134 ? 17.75 20.062 5.621 1 97.88 134 LEU B N 1
ATOM 3707 C CA . LEU B 1 134 ? 18.859 19.297 6.195 1 97.88 134 LEU B CA 1
ATOM 3708 C C . LEU B 1 134 ? 18.531 17.812 6.207 1 97.88 134 LEU B C 1
ATOM 3710 O O . LEU B 1 134 ? 19.422 16.969 6.043 1 97.88 134 LEU B O 1
ATOM 3714 N N . TYR B 1 135 ? 17.297 17.5 6.355 1 98 135 TYR B N 1
ATOM 3715 C CA . TYR B 1 135 ? 16.875 16.109 6.316 1 98 135 TYR B CA 1
ATOM 3716 C C . TYR B 1 135 ? 16.75 15.617 4.879 1 98 135 TYR B C 1
ATOM 3718 O O . TYR B 1 135 ? 17.094 14.477 4.574 1 98 135 TYR B O 1
ATOM 3726 N N . LEU B 1 136 ? 16.359 16.484 4.047 1 97.06 136 LEU B N 1
ATOM 3727 C CA . LEU B 1 136 ? 16.172 16.125 2.645 1 97.06 136 LEU B CA 1
ATOM 3728 C C . LEU B 1 136 ? 17.5 15.859 1.967 1 97.06 136 LEU B C 1
ATOM 3730 O O . LEU B 1 136 ? 17.641 14.891 1.213 1 97.06 136 LEU B O 1
ATOM 3734 N N . ASN B 1 137 ? 18.484 16.609 2.277 1 95.88 137 ASN B N 1
ATOM 3735 C CA . ASN B 1 137 ? 19.75 16.484 1.571 1 95.88 137 ASN B CA 1
ATOM 3736 C C . ASN B 1 137 ? 20.688 15.484 2.262 1 95.88 137 ASN B C 1
ATOM 3738 O O . ASN B 1 137 ? 21.797 15.25 1.801 1 95.88 137 ASN B O 1
ATOM 3742 N N . GLY B 1 138 ? 20.328 15 3.4 1 96.06 138 GLY B N 1
ATOM 3743 C CA . GLY B 1 138 ? 21.094 13.93 4.023 1 96.06 138 GLY B CA 1
ATOM 3744 C C . GLY B 1 138 ? 22.031 14.414 5.102 1 96.06 138 GLY B C 1
ATOM 3745 O O . GLY B 1 138 ? 22.734 13.617 5.727 1 96.06 138 GLY B O 1
ATOM 3746 N N . SER B 1 139 ? 21.984 15.719 5.348 1 97 139 SER B N 1
ATOM 3747 C CA . SER B 1 139 ? 22.828 16.25 6.414 1 97 139 SER B CA 1
ATOM 3748 C C . SER B 1 139 ? 22.359 15.766 7.781 1 97 139 SER B C 1
ATOM 3750 O O . SER B 1 139 ? 23.172 15.625 8.703 1 97 139 SER B O 1
ATOM 3752 N N . LYS B 1 140 ? 21.125 15.609 7.906 1 97.81 140 LYS B N 1
ATOM 3753 C CA . LYS B 1 140 ? 20.547 14.984 9.102 1 97.81 140 LYS B CA 1
ATOM 3754 C C . LYS B 1 140 ? 19.828 13.688 8.75 1 97.81 140 LYS B C 1
ATOM 3756 O O . LYS B 1 140 ? 19.281 13.555 7.656 1 97.81 140 LYS B O 1
ATOM 3761 N N . LEU B 1 141 ? 19.844 12.812 9.68 1 97.69 141 LEU B N 1
ATOM 3762 C CA . LEU B 1 141 ? 19.25 11.5 9.453 1 97.69 141 LEU B CA 1
ATOM 3763 C C . LEU B 1 141 ? 17.75 11.531 9.766 1 97.69 141 LEU B C 1
ATOM 3765 O O . LEU B 1 141 ? 17.344 12.094 10.781 1 97.69 141 LEU B O 1
ATOM 3769 N N . ILE B 1 142 ? 17.016 11.016 8.852 1 98.12 142 ILE B N 1
ATOM 3770 C CA . ILE B 1 142 ? 15.578 10.875 9.07 1 98.12 142 ILE B CA 1
ATOM 3771 C C . ILE B 1 142 ? 15.305 9.695 9.992 1 98.12 142 ILE B C 1
ATOM 3773 O O . ILE B 1 142 ? 15.805 8.594 9.766 1 98.12 142 ILE B O 1
ATOM 3777 N N . LYS B 1 143 ? 14.562 9.93 11.016 1 97.69 143 LYS B N 1
ATOM 3778 C CA . LYS B 1 143 ? 14.242 8.867 11.969 1 97.69 143 LYS B CA 1
ATOM 3779 C C . LYS B 1 143 ? 13.102 7.996 11.453 1 97.69 143 LYS B C 1
ATOM 3781 O O . LYS B 1 143 ? 12.188 8.484 10.789 1 97.69 143 LYS B O 1
ATOM 3786 N N . GLU B 1 144 ? 13.148 6.719 11.75 1 97.94 144 GLU B N 1
ATOM 3787 C CA . GLU B 1 144 ? 12.133 5.715 11.445 1 97.94 144 GLU B CA 1
ATOM 3788 C C . GLU B 1 144 ? 11.633 5.027 12.711 1 97.94 144 GLU B C 1
ATOM 3790 O O . GLU B 1 144 ? 11.969 3.869 12.969 1 97.94 144 GLU B O 1
ATOM 3795 N N . PRO B 1 145 ? 10.773 5.66 13.469 1 98.12 145 PRO B N 1
ATOM 3796 C CA . PRO B 1 145 ? 10.375 5.137 14.781 1 98.12 145 PRO B CA 1
ATOM 3797 C C . PRO B 1 145 ? 9.648 3.799 14.688 1 98.12 145 PRO B C 1
ATOM 3799 O O . PRO B 1 145 ? 9.648 3.023 15.648 1 98.12 145 PRO B O 1
ATOM 3802 N N . CYS B 1 146 ? 8.961 3.51 13.664 1 98.06 146 CYS B N 1
ATOM 3803 C CA . CYS B 1 146 ? 8.336 2.236 13.328 1 98.06 146 CYS B CA 1
ATOM 3804 C C . CYS B 1 146 ? 8.695 1.815 11.906 1 98.06 146 CYS B C 1
ATOM 3806 O O . CYS B 1 146 ? 9.109 2.645 11.094 1 98.06 146 CYS B O 1
ATOM 3808 N N . PRO B 1 147 ? 8.562 0.536 11.594 1 97.12 147 PRO B N 1
ATOM 3809 C CA . PRO B 1 147 ? 8.93 0.096 10.242 1 97.12 147 PRO B CA 1
ATOM 3810 C C . PRO B 1 147 ? 8.227 0.895 9.148 1 97.12 147 PRO B C 1
ATOM 3812 O O . PRO B 1 147 ? 6.996 0.908 9.086 1 97.12 147 PRO B O 1
ATOM 3815 N N . ASP B 1 148 ? 9.031 1.571 8.359 1 97.81 148 ASP B N 1
ATOM 3816 C CA . ASP B 1 148 ? 8.594 2.311 7.176 1 97.81 148 ASP B CA 1
ATOM 3817 C C . ASP B 1 148 ? 7.789 3.547 7.57 1 97.81 148 ASP B C 1
ATOM 3819 O O . ASP B 1 148 ? 7.031 4.086 6.762 1 97.81 148 ASP B O 1
ATOM 3823 N N . VAL B 1 149 ? 7.848 3.926 8.883 1 98.62 149 VAL B N 1
ATOM 3824 C CA . VAL B 1 149 ? 7.262 5.176 9.359 1 98.62 149 VAL B CA 1
ATOM 3825 C C . VAL B 1 149 ? 8.359 6.207 9.594 1 98.62 149 VAL B C 1
ATOM 3827 O O . VAL B 1 149 ? 9.203 6.039 10.477 1 98.62 149 VAL B O 1
ATOM 3830 N N . TYR B 1 150 ? 8.289 7.301 8.828 1 98.75 150 TYR B N 1
ATOM 3831 C CA . TYR B 1 150 ? 9.391 8.258 8.867 1 98.75 150 TYR B CA 1
ATOM 3832 C C . TYR B 1 150 ? 8.961 9.562 9.531 1 98.75 150 TYR B C 1
ATOM 3834 O O . TYR B 1 150 ? 7.852 10.047 9.297 1 98.75 150 TYR B O 1
ATOM 3842 N N . TRP B 1 151 ? 9.797 10.062 10.375 1 98.75 151 TRP B N 1
ATOM 3843 C CA . TRP B 1 151 ? 9.547 11.219 11.227 1 98.75 151 TRP B CA 1
ATOM 3844 C C . TRP B 1 151 ? 10.547 12.336 10.938 1 98.75 151 TRP B C 1
ATOM 3846 O O . TRP B 1 151 ? 11.758 12.133 11.031 1 98.75 151 TRP B O 1
ATOM 3856 N N . PHE B 1 152 ? 10.062 13.531 10.547 1 98.69 152 PHE B N 1
ATOM 3857 C CA . PHE B 1 152 ? 10.953 14.633 10.18 1 98.69 152 PHE B CA 1
ATOM 3858 C C . PHE B 1 152 ? 10.242 15.969 10.336 1 98.69 152 PHE B C 1
ATOM 3860 O O . PHE B 1 152 ? 9.016 16.031 10.328 1 98.69 152 PHE B O 1
ATOM 3867 N N . PRO B 1 153 ? 11.055 17.062 10.523 1 98.69 153 PRO B N 1
ATOM 3868 C CA . PRO B 1 153 ? 10.438 18.391 10.586 1 98.69 153 PRO B CA 1
ATOM 3869 C C . PRO B 1 153 ? 9.852 18.828 9.25 1 98.69 153 PRO B C 1
ATOM 3871 O O . PRO B 1 153 ? 10.461 18.609 8.195 1 98.69 153 PRO B O 1
ATOM 3874 N N . LEU B 1 154 ? 8.664 19.422 9.266 1 98.69 154 LEU B N 1
ATOM 3875 C CA . LEU B 1 154 ? 7.984 19.734 8.016 1 98.69 154 LEU B CA 1
ATOM 3876 C C . LEU B 1 154 ? 7.473 21.172 8.016 1 98.69 154 LEU B C 1
ATOM 3878 O O . LEU B 1 154 ? 7.867 21.969 7.176 1 98.69 154 LEU B O 1
ATOM 3882 N N . MET B 1 155 ? 6.703 21.547 9.016 1 98.69 155 MET B N 1
ATOM 3883 C CA . MET B 1 155 ? 6.098 22.875 9.055 1 98.69 155 MET B CA 1
ATOM 3884 C C . MET B 1 155 ? 6.59 23.656 10.266 1 98.69 155 MET B C 1
ATOM 3886 O O . MET B 1 155 ? 7 23.062 11.266 1 98.69 155 MET B O 1
ATOM 3890 N N . THR B 1 156 ? 6.492 24.969 10.164 1 98.56 156 THR B N 1
ATOM 3891 C CA . THR B 1 156 ? 6.848 25.844 11.273 1 98.56 156 THR B CA 1
ATOM 3892 C C . THR B 1 156 ? 5.715 25.922 12.297 1 98.56 156 THR B C 1
ATOM 3894 O O . THR B 1 156 ? 4.578 25.531 11.992 1 98.56 156 THR B O 1
ATOM 3897 N N . GLU B 1 157 ? 6.09 26.484 13.469 1 98 157 GLU B N 1
ATOM 3898 C CA . GLU B 1 157 ? 5.066 26.781 14.469 1 98 157 GLU B CA 1
ATOM 3899 C C . GLU B 1 157 ? 4.039 27.766 13.93 1 98 157 GLU B C 1
ATOM 3901 O O . GLU B 1 157 ? 2.85 27.672 14.234 1 98 157 GLU B O 1
ATOM 3906 N N . ARG B 1 158 ? 4.52 28.703 13.164 1 97.19 158 ARG B N 1
ATOM 3907 C CA . ARG B 1 158 ? 3.645 29.719 12.578 1 97.19 158 ARG B CA 1
ATOM 3908 C C . ARG B 1 158 ? 2.574 29.062 11.711 1 97.19 158 ARG B C 1
ATOM 3910 O O . ARG B 1 158 ? 1.4 29.438 11.773 1 97.19 158 ARG B O 1
ATOM 3917 N N . TYR B 1 159 ? 2.994 28.172 10.883 1 98 159 TYR B N 1
ATOM 3918 C CA . TYR B 1 159 ? 2.041 27.438 10.055 1 98 159 TYR B CA 1
ATOM 3919 C C . TYR B 1 159 ? 0.968 26.781 10.906 1 98 159 TYR B C 1
ATOM 3921 O O . TYR B 1 159 ? -0.227 26.953 10.656 1 98 159 TYR B O 1
ATOM 3929 N N . CYS B 1 160 ? 1.405 26.047 11.906 1 98.62 160 CYS B N 1
ATOM 3930 C CA . CYS B 1 160 ? 0.5 25.281 12.758 1 98.62 160 CYS B CA 1
ATOM 3931 C C . CYS B 1 160 ? -0.508 26.203 13.445 1 98.62 160 CYS B C 1
ATOM 3933 O O . CYS B 1 160 ? -1.715 25.953 13.383 1 98.62 160 CYS B O 1
ATOM 3935 N N . LYS B 1 161 ? -0.038 27.234 14.008 1 97.69 161 LYS B N 1
ATOM 3936 C CA . LYS B 1 161 ? -0.903 28.172 14.719 1 97.69 161 LYS B CA 1
ATOM 3937 C C . LYS B 1 161 ? -1.882 28.859 13.773 1 97.69 161 LYS B C 1
ATOM 3939 O O . LYS B 1 161 ? -3.045 29.062 14.117 1 97.69 161 LYS B O 1
ATOM 3944 N N . SER B 1 162 ? -1.387 29.188 12.617 1 96.62 162 SER B N 1
ATOM 3945 C CA . SER B 1 162 ? -2.248 29.844 11.633 1 96.62 162 SER B CA 1
ATOM 3946 C C . SER B 1 162 ? -3.381 28.906 11.195 1 96.62 162 SER B C 1
ATOM 3948 O O . SER B 1 162 ? -4.531 29.344 11.094 1 96.62 162 SER B O 1
ATOM 3950 N N . ILE B 1 163 ? -3.08 27.656 10.891 1 97.69 163 ILE B N 1
ATOM 3951 C CA . ILE B 1 163 ? -4.082 26.688 10.469 1 97.69 163 ILE B CA 1
ATOM 3952 C C . ILE B 1 163 ? -5.117 26.5 11.578 1 97.69 163 ILE B C 1
ATOM 3954 O O . ILE B 1 163 ? -6.32 26.594 11.336 1 97.69 163 ILE B O 1
ATOM 3958 N N . ILE B 1 164 ? -4.637 26.281 12.805 1 97.56 164 ILE B N 1
ATOM 3959 C CA . ILE B 1 164 ? -5.551 26.062 13.914 1 97.56 164 ILE B CA 1
ATOM 3960 C C . ILE B 1 164 ? -6.473 27.266 14.078 1 97.56 164 ILE B C 1
ATOM 3962 O O . ILE B 1 164 ? -7.688 27.109 14.219 1 97.56 164 ILE B O 1
ATOM 3966 N N . ARG B 1 165 ? -5.914 28.422 14.039 1 95.88 165 ARG B N 1
ATOM 3967 C CA . ARG B 1 165 ? -6.703 29.641 14.211 1 95.88 165 ARG B CA 1
ATOM 3968 C C . ARG B 1 165 ? -7.766 29.766 13.133 1 95.88 165 ARG B C 1
ATOM 3970 O O . ARG B 1 165 ? -8.938 30 13.43 1 95.88 165 ARG B O 1
ATOM 3977 N N . GLU B 1 166 ? -7.383 29.609 11.922 1 94.12 166 GLU B N 1
ATOM 3978 C CA . GLU B 1 166 ? -8.305 29.734 10.805 1 94.12 166 GLU B CA 1
ATOM 3979 C C . GLU B 1 166 ? -9.414 28.688 10.883 1 94.12 166 GLU B C 1
ATOM 3981 O O . GLU B 1 166 ? -10.586 28.984 10.633 1 94.12 166 GLU B O 1
ATOM 3986 N N . PHE B 1 167 ? -9.07 27.547 11.258 1 95 167 PHE B N 1
ATOM 3987 C CA . PHE B 1 167 ? -10.031 26.453 11.25 1 95 167 PHE B CA 1
ATOM 3988 C C . PHE B 1 167 ? -10.977 26.547 12.445 1 95 167 PHE B C 1
ATOM 3990 O O . PHE B 1 167 ? -12.164 26.25 12.328 1 95 167 PHE B O 1
ATOM 3997 N N . GLU B 1 168 ? -10.477 26.969 13.539 1 94.62 168 GLU B N 1
ATOM 3998 C CA . GLU B 1 168 ? -11.344 27.203 14.695 1 94.62 168 GLU B CA 1
ATOM 3999 C C . GLU B 1 168 ? -12.305 28.359 14.445 1 94.62 168 GLU B C 1
ATOM 4001 O O . GLU B 1 168 ? -13.445 28.328 14.898 1 94.62 168 GLU B O 1
ATOM 4006 N N . THR B 1 169 ? -11.859 29.328 13.742 1 91.19 169 THR B N 1
ATOM 4007 C CA . THR B 1 169 ? -12.703 30.469 13.422 1 91.19 169 THR B CA 1
ATOM 4008 C C . THR B 1 169 ? -13.812 30.078 12.453 1 91.19 169 THR B C 1
ATOM 4010 O O . THR B 1 169 ? -14.93 30.594 12.531 1 91.19 169 THR B O 1
ATOM 4013 N N . PHE B 1 170 ? -13.484 29.266 11.477 1 86.19 170 PHE B N 1
ATOM 4014 C CA . PHE B 1 170 ? -14.492 28.75 10.562 1 86.19 170 PHE B CA 1
ATOM 4015 C C . PHE B 1 170 ? -15.672 28.156 11.336 1 86.19 170 PHE B C 1
ATOM 4017 O O . PHE B 1 170 ? -16.828 28.453 11.023 1 86.19 170 PHE B O 1
ATOM 4024 N N . GLY B 1 171 ? -15.383 27.281 12.336 1 78.62 171 GLY B N 1
ATOM 4025 C CA . GLY B 1 171 ? -16.359 26.891 13.336 1 78.62 171 GLY B CA 1
ATOM 4026 C C . GLY B 1 171 ? -17.219 25.719 12.906 1 78.62 171 GLY B C 1
ATOM 4027 O O . GLY B 1 171 ? -18 25.203 13.703 1 78.62 171 GLY B O 1
ATOM 4028 N N . PHE B 1 172 ? -17.188 25.297 11.672 1 83 172 PHE B N 1
ATOM 4029 C CA . PHE B 1 172 ? -17.984 24.156 11.242 1 83 172 PHE B CA 1
ATOM 4030 C C . PHE B 1 172 ? -17.125 22.891 11.164 1 83 172 PHE B C 1
ATOM 4032 O O . PHE B 1 172 ? -16.391 22.703 10.195 1 83 172 PHE B O 1
ATOM 4039 N N . TRP B 1 173 ? -17.25 22.094 12.234 1 89.69 173 TRP B N 1
ATOM 4040 C CA . TRP B 1 173 ? -16.5 20.844 12.352 1 89.69 173 TRP B CA 1
ATOM 4041 C C . TRP B 1 173 ? -17.406 19.641 12.125 1 89.69 173 TRP B C 1
ATOM 4043 O O . TRP B 1 173 ? -18.562 19.641 12.547 1 89.69 173 TRP B O 1
ATOM 4053 N N . GLY B 1 174 ? -16.828 18.656 11.438 1 84.31 174 GLY B N 1
ATOM 4054 C CA . GLY B 1 174 ? -17.516 17.391 11.422 1 84.31 174 GLY B CA 1
ATOM 4055 C C . GLY B 1 174 ? -17.75 16.812 12.805 1 84.31 174 GLY B C 1
ATOM 4056 O O . GLY B 1 174 ? -17.078 17.203 13.766 1 84.31 174 GLY B O 1
ATOM 4057 N N . ASN B 1 175 ? -18.641 15.844 12.914 1 80.5 175 ASN B N 1
ATOM 4058 C CA . ASN B 1 175 ? -19.031 15.422 14.25 1 80.5 175 ASN B CA 1
ATOM 4059 C C . ASN B 1 175 ? -18.469 14.047 14.594 1 80.5 175 ASN B C 1
ATOM 4061 O O . ASN B 1 175 ? -18.828 13.453 15.609 1 80.5 175 ASN B O 1
ATOM 4065 N N . GLY B 1 176 ? -17.641 13.508 13.742 1 77.38 176 GLY B N 1
ATOM 4066 C CA . GLY B 1 176 ? -16.984 12.25 14.055 1 77.38 176 GLY B CA 1
ATOM 4067 C C . GLY B 1 176 ? -17.922 11.055 13.992 1 77.38 176 GLY B C 1
ATOM 4068 O O . GLY B 1 176 ? -17.641 10.016 14.594 1 77.38 176 GLY B O 1
ATOM 4069 N N . SER B 1 177 ? -19.016 11.312 13.391 1 77.25 177 SER B N 1
ATOM 4070 C CA . SER B 1 177 ? -19.969 10.227 13.281 1 77.25 177 SER B CA 1
ATOM 4071 C C . SER B 1 177 ? -20.125 9.758 11.836 1 77.25 177 SER B C 1
ATOM 4073 O O . SER B 1 177 ? -19.734 10.477 10.906 1 77.25 177 SER B O 1
ATOM 4075 N N . GLU B 1 178 ? -20.562 8.555 11.711 1 73.75 178 GLU B N 1
ATOM 4076 C CA . GLU B 1 178 ? -20.781 7.992 10.383 1 73.75 178 GLU B CA 1
ATOM 4077 C C . GLU B 1 178 ? -21.844 8.781 9.617 1 73.75 178 GLU B C 1
ATOM 4079 O O . GLU B 1 178 ? -21.891 8.758 8.391 1 73.75 178 GLU B O 1
ATOM 4084 N N . GLU B 1 179 ? -22.625 9.594 10.305 1 70.25 179 GLU B N 1
ATOM 4085 C CA . GLU B 1 179 ? -23.734 10.336 9.719 1 70.25 179 GLU B CA 1
ATOM 4086 C C . GLU B 1 179 ? -23.281 11.727 9.273 1 70.25 179 GLU B C 1
ATOM 4088 O O . GLU B 1 179 ? -24.094 12.508 8.766 1 70.25 179 GLU B O 1
ATOM 4093 N N . ASP B 1 180 ? -22.078 11.953 9.461 1 73.12 180 ASP B N 1
ATOM 4094 C CA . ASP B 1 180 ? -21.578 13.242 8.992 1 73.12 180 ASP B CA 1
ATOM 4095 C C . ASP B 1 180 ? -21.797 13.406 7.492 1 73.12 180 ASP B C 1
ATOM 4097 O O . ASP B 1 180 ? -21.359 12.586 6.695 1 73.12 180 ASP B O 1
ATOM 4101 N N . PRO B 1 181 ? -22.578 14.375 7.082 1 68.5 181 PRO B N 1
ATOM 4102 C CA . PRO B 1 181 ? -22.922 14.547 5.668 1 68.5 181 PRO B CA 1
ATOM 4103 C C . PRO B 1 181 ? -21.688 14.781 4.793 1 68.5 181 PRO B C 1
ATOM 4105 O O . PRO B 1 181 ? -21.766 14.625 3.57 1 68.5 181 PRO B O 1
ATOM 4108 N N . ARG B 1 182 ? -20.719 15.078 5.438 1 66.75 182 ARG B N 1
ATOM 4109 C CA . ARG B 1 182 ? -19.516 15.359 4.672 1 66.75 182 ARG B CA 1
ATOM 4110 C C . ARG B 1 182 ? -18.797 14.062 4.289 1 66.75 182 ARG B C 1
ATOM 4112 O O . ARG B 1 182 ? -17.938 14.055 3.402 1 66.75 182 ARG B O 1
ATOM 4119 N N . ASN B 1 183 ? -19.219 13.07 5.062 1 64.94 183 ASN B N 1
ATOM 4120 C CA . ASN B 1 183 ? -18.547 11.797 4.848 1 64.94 183 ASN B CA 1
ATOM 4121 C C . ASN B 1 183 ? -18.906 11.188 3.496 1 64.94 183 ASN B C 1
ATOM 4123 O O . ASN B 1 183 ? -20.078 10.883 3.244 1 64.94 183 ASN B O 1
ATOM 4127 N N . ASP B 1 184 ? -18.031 11.141 2.561 1 63.53 184 ASP B N 1
ATOM 4128 C CA . ASP B 1 184 ? -18.266 10.531 1.252 1 63.53 184 ASP B CA 1
ATOM 4129 C C . ASP B 1 184 ? -17.734 9.094 1.213 1 63.53 184 ASP B C 1
ATOM 4131 O O . ASP B 1 184 ? -17.625 8.5 0.139 1 63.53 184 ASP B O 1
ATOM 4135 N N . GLY B 1 185 ? -17.438 8.547 2.379 1 63.78 185 GLY B N 1
ATOM 4136 C CA . GLY B 1 185 ? -17 7.164 2.447 1 63.78 185 GLY B CA 1
ATOM 4137 C C . GLY B 1 185 ? -15.5 6.992 2.295 1 63.78 185 GLY B C 1
ATOM 4138 O O . GLY B 1 185 ? -14.984 5.875 2.377 1 63.78 185 GLY B O 1
ATOM 4139 N N . HIS B 1 186 ? -14.797 8.047 2.17 1 65.06 186 HIS B N 1
ATOM 4140 C CA . HIS B 1 186 ? -13.367 7.93 1.937 1 65.06 186 HIS B CA 1
ATOM 4141 C C . HIS B 1 186 ? -12.617 7.676 3.24 1 65.06 186 HIS B C 1
ATOM 4143 O O . HIS B 1 186 ? -11.523 7.105 3.23 1 65.06 186 HIS B O 1
ATOM 4149 N N . GLU B 1 187 ? -13.234 8.211 4.285 1 69.5 187 GLU B N 1
ATOM 4150 C CA . GLU B 1 187 ? -12.609 7.961 5.582 1 69.5 187 GLU B CA 1
ATOM 4151 C C . GLU B 1 187 ? -13.094 6.641 6.18 1 69.5 187 GLU B C 1
ATOM 4153 O O . GLU B 1 187 ? -14.281 6.473 6.449 1 69.5 187 GLU B O 1
ATOM 4158 N N . PRO B 1 188 ? -12.117 5.797 6.359 1 71.31 188 PRO B N 1
ATOM 4159 C CA . PRO B 1 188 ? -12.547 4.52 6.934 1 71.31 188 PRO B CA 1
ATOM 4160 C C . PRO B 1 188 ? -13.234 4.684 8.289 1 71.31 188 PRO B C 1
ATOM 4162 O O . PRO B 1 188 ? -14.125 3.9 8.633 1 71.31 188 PRO B O 1
ATOM 4165 N N . VAL B 1 189 ? -12.711 5.699 9.039 1 78.44 189 VAL B N 1
ATOM 4166 C CA . VAL B 1 189 ? -13.305 6 10.336 1 78.44 189 VAL B CA 1
ATOM 4167 C C . VAL B 1 189 ? -13.562 7.5 10.453 1 78.44 189 VAL B C 1
ATOM 4169 O O . VAL B 1 189 ? -12.711 8.312 10.094 1 78.44 189 VAL B O 1
ATOM 4172 N N . PRO B 1 190 ? -14.766 7.777 10.984 1 84.88 190 PRO B N 1
ATOM 4173 C CA . PRO B 1 190 ? -15.102 9.203 11.07 1 84.88 190 PRO B CA 1
ATOM 4174 C C . PRO B 1 190 ? -14.281 9.938 12.133 1 84.88 190 PRO B C 1
ATOM 4176 O O . PRO B 1 190 ? -13.977 9.367 13.188 1 84.88 190 PRO B O 1
ATOM 4179 N N . THR B 1 191 ? -13.969 11.164 11.797 1 90.81 191 THR B N 1
ATOM 4180 C CA . THR B 1 191 ? -13.242 12.039 12.711 1 90.81 191 THR B CA 1
ATOM 4181 C C . THR B 1 191 ? -13.953 13.383 12.852 1 90.81 191 THR B C 1
ATOM 4183 O O . THR B 1 191 ? -14.773 13.75 12.008 1 90.81 191 THR B O 1
ATOM 4186 N N . VAL B 1 192 ? -13.758 14.078 14.016 1 93.56 192 VAL B N 1
ATOM 4187 C CA . VAL B 1 192 ? -14.094 15.492 14.141 1 93.56 192 VAL B CA 1
ATOM 4188 C C . VAL B 1 192 ? -13.047 16.344 13.414 1 93.56 192 VAL B C 1
ATOM 4190 O O . VAL B 1 192 ? -11.922 16.5 13.898 1 93.56 192 VAL B O 1
ATOM 4193 N N . ASP B 1 193 ? -13.484 16.812 12.227 1 94 193 ASP B N 1
ATOM 4194 C CA . ASP B 1 193 ? -12.453 17.422 11.383 1 94 193 ASP B CA 1
ATOM 4195 C C . ASP B 1 193 ? -13.047 18.516 10.492 1 94 193 ASP B C 1
ATOM 4197 O O . ASP B 1 193 ? -14.258 18.75 10.508 1 94 193 ASP B O 1
ATOM 4201 N N . VAL B 1 194 ? -12.195 19.328 9.922 1 93.25 194 VAL B N 1
ATOM 4202 C CA . VAL B 1 194 ? -12.484 20.281 8.852 1 93.25 194 VAL B CA 1
ATOM 4203 C C . VAL B 1 194 ? -11.586 20 7.656 1 93.25 194 VAL B C 1
ATOM 4205 O O . VAL B 1 194 ? -10.375 19.828 7.812 1 93.25 194 VAL B O 1
ATOM 4208 N N . TYR B 1 195 ? -12.148 20 6.492 1 92.62 195 TYR B N 1
ATOM 4209 C CA . TYR B 1 195 ? -11.398 19.688 5.281 1 92.62 195 TYR B CA 1
ATOM 4210 C C . TYR B 1 195 ? -10.711 20.938 4.742 1 92.62 195 TYR B C 1
ATOM 4212 O O . TYR B 1 195 ? -11.258 22.047 4.812 1 92.62 195 TYR B O 1
ATOM 4220 N N . PHE B 1 196 ? -9.555 20.703 4.152 1 94.88 196 PHE B N 1
ATOM 4221 C CA . PHE B 1 196 ? -8.828 21.797 3.504 1 94.88 196 PHE B CA 1
ATOM 4222 C C . PHE B 1 196 ? -9.617 22.344 2.322 1 94.88 196 PHE B C 1
ATOM 4224 O O . PHE B 1 196 ? -9.5 23.516 1.988 1 94.88 196 PHE B O 1
ATOM 4231 N N . THR B 1 197 ? -10.438 21.531 1.688 1 91.56 197 THR B N 1
ATOM 4232 C CA . THR B 1 197 ? -11.289 22 0.604 1 91.56 197 THR B CA 1
ATOM 4233 C C . THR B 1 197 ? -12.281 23.047 1.105 1 91.56 197 THR B C 1
ATOM 4235 O O . THR B 1 197 ? -12.555 24.031 0.414 1 91.56 197 THR B O 1
ATOM 4238 N N . ASP B 1 198 ? -12.797 22.891 2.281 1 90 198 ASP B N 1
ATOM 4239 C CA . ASP B 1 198 ? -13.758 23.828 2.85 1 90 198 ASP B CA 1
ATOM 4240 C C . ASP B 1 198 ? -13.094 25.172 3.152 1 90 198 ASP B C 1
ATOM 4242 O O . ASP B 1 198 ? -13.758 26.203 3.164 1 90 198 ASP B O 1
ATOM 4246 N N . MET B 1 199 ? -11.805 25.141 3.35 1 93.19 199 MET B N 1
ATOM 4247 C CA . MET B 1 199 ? -11.07 26.344 3.756 1 93.19 199 MET B CA 1
ATOM 4248 C C . MET B 1 199 ? -10.406 27 2.555 1 93.19 199 MET B C 1
ATOM 4250 O O . MET B 1 199 ? -9.703 28 2.703 1 93.19 199 MET B O 1
ATOM 4254 N N . GLY B 1 200 ? -10.578 26.391 1.357 1 91.81 200 GLY B N 1
ATOM 4255 C CA . GLY B 1 200 ? -9.945 26.938 0.163 1 91.81 200 GLY B CA 1
ATOM 4256 C C . GLY B 1 200 ? -8.445 26.703 0.126 1 91.81 200 GLY B C 1
ATOM 4257 O O . GLY B 1 200 ? -7.723 27.422 -0.57 1 91.81 200 GLY B O 1
ATOM 4258 N N . LEU B 1 201 ? -7.992 25.766 0.872 1 95.25 201 LEU B N 1
ATOM 4259 C CA . LEU B 1 201 ? -6.559 25.531 0.989 1 95.25 201 LEU B CA 1
ATOM 4260 C C . LEU B 1 201 ? -6.137 24.312 0.161 1 95.25 201 LEU B C 1
ATOM 4262 O O . LEU B 1 201 ? -4.949 23.984 0.099 1 95.25 201 LEU B O 1
ATOM 4266 N N . HIS B 1 202 ? -7.043 23.734 -0.508 1 93.94 202 HIS B N 1
ATOM 4267 C CA . HIS B 1 202 ? -6.777 22.484 -1.217 1 93.94 202 HIS B CA 1
ATOM 4268 C C . HIS B 1 202 ? -5.688 22.672 -2.268 1 93.94 202 HIS B C 1
ATOM 4270 O O . HIS B 1 202 ? -4.73 21.891 -2.314 1 93.94 202 HIS B O 1
ATOM 4276 N N . GLU B 1 203 ? -5.797 23.672 -3.059 1 91.56 203 GLU B N 1
ATOM 4277 C CA . GLU B 1 203 ? -4.84 23.859 -4.141 1 91.56 203 GLU B CA 1
ATOM 4278 C C . GLU B 1 203 ? -3.447 24.172 -3.596 1 91.56 203 GLU B C 1
ATOM 4280 O O . GLU B 1 203 ? -2.447 23.688 -4.133 1 91.56 203 GLU B O 1
ATOM 4285 N N . THR B 1 204 ? -3.447 24.969 -2.604 1 94.81 204 THR B N 1
ATOM 4286 C CA . THR B 1 204 ? -2.174 25.281 -1.961 1 94.81 204 THR B CA 1
ATOM 4287 C C . THR B 1 204 ? -1.527 24.016 -1.407 1 94.81 204 THR B C 1
ATOM 4289 O O . THR B 1 204 ? -0.329 23.781 -1.596 1 94.81 204 THR B O 1
ATOM 4292 N N . TRP B 1 205 ? -2.281 23.203 -0.85 1 97 205 TRP B N 1
ATOM 4293 C CA . TRP B 1 205 ? -1.75 21.969 -0.265 1 97 205 TRP B CA 1
ATOM 4294 C C . TRP B 1 205 ? -1.301 21 -1.353 1 97 205 TRP B C 1
ATOM 4296 O O . TRP B 1 205 ? -0.267 20.344 -1.217 1 97 205 TRP B O 1
ATOM 4306 N N . MET B 1 206 ? -2.047 20.938 -2.398 1 95.62 206 MET B N 1
ATOM 4307 C CA . MET B 1 206 ? -1.646 20.078 -3.52 1 95.62 206 MET B CA 1
ATOM 4308 C C . MET B 1 206 ? -0.28 20.5 -4.055 1 95.62 206 MET B C 1
ATOM 4310 O O . MET B 1 206 ? 0.562 19.656 -4.348 1 95.62 206 MET B O 1
ATOM 4314 N N . GLN B 1 207 ? -0.184 21.766 -4.156 1 94.69 207 GLN B N 1
ATOM 4315 C CA . GLN B 1 207 ? 1.115 22.25 -4.598 1 94.69 207 GLN B CA 1
ATOM 4316 C C . GLN B 1 207 ? 2.213 21.875 -3.607 1 94.69 207 GLN B C 1
ATOM 4318 O O . GLN B 1 207 ? 3.311 21.484 -4.008 1 94.69 207 GLN B O 1
ATOM 4323 N N . PHE B 1 208 ? 1.914 22.031 -2.391 1 97.62 208 PHE B N 1
ATOM 4324 C CA . PHE B 1 208 ? 2.859 21.641 -1.351 1 97.62 208 PHE B CA 1
ATOM 4325 C C . PHE B 1 208 ? 3.262 20.172 -1.503 1 97.62 208 PHE B C 1
ATOM 4327 O O . PHE B 1 208 ? 4.449 19.844 -1.45 1 97.62 208 PHE B O 1
ATOM 4334 N N . LEU B 1 209 ? 2.334 19.312 -1.698 1 97.69 209 LEU B N 1
ATOM 4335 C CA . LEU B 1 209 ? 2.605 17.891 -1.868 1 97.69 209 LEU B CA 1
ATOM 4336 C C . LEU B 1 209 ? 3.508 17.641 -3.074 1 97.69 209 LEU B C 1
ATOM 4338 O O . LEU B 1 209 ? 4.461 16.875 -2.994 1 97.69 209 LEU B O 1
ATOM 4342 N N . ARG B 1 210 ? 3.312 18.328 -4.078 1 95.25 210 ARG B N 1
ATOM 4343 C CA . ARG B 1 210 ? 3.977 18.078 -5.352 1 95.25 210 ARG B CA 1
ATOM 4344 C C . ARG B 1 210 ? 5.406 18.609 -5.344 1 95.25 210 ARG B C 1
ATOM 4346 O O . ARG B 1 210 ? 6.324 17.953 -5.84 1 95.25 210 ARG B O 1
ATOM 4353 N N . VAL B 1 211 ? 5.625 19.719 -4.719 1 94.62 211 VAL B N 1
ATOM 4354 C CA . VAL B 1 211 ? 6.91 20.375 -4.941 1 94.62 211 VAL B CA 1
ATOM 4355 C C . VAL B 1 211 ? 7.785 20.234 -3.695 1 94.62 211 VAL B C 1
ATOM 4357 O O . VAL B 1 211 ? 8.992 20.453 -3.752 1 94.62 211 VAL B O 1
ATOM 4360 N N . ILE B 1 212 ? 7.156 19.875 -2.604 1 96.44 212 ILE B N 1
ATOM 4361 C CA . ILE B 1 212 ? 7.957 19.828 -1.386 1 96.44 212 ILE B CA 1
ATOM 4362 C C . ILE B 1 212 ? 7.945 18.422 -0.811 1 96.44 212 ILE B C 1
ATOM 4364 O O . ILE B 1 212 ? 8.977 17.75 -0.789 1 96.44 212 ILE B O 1
ATOM 4368 N N . LEU B 1 213 ? 6.785 17.922 -0.473 1 97.81 213 LEU B N 1
ATOM 4369 C CA . LEU B 1 213 ? 6.723 16.641 0.245 1 97.81 213 LEU B CA 1
ATOM 4370 C C . LEU B 1 213 ? 7.172 15.492 -0.646 1 97.81 213 LEU B C 1
ATOM 4372 O O . LEU B 1 213 ? 7.793 14.539 -0.168 1 97.81 213 LEU B O 1
ATOM 4376 N N . PHE B 1 214 ? 6.867 15.594 -1.909 1 96.94 214 PHE B N 1
ATOM 4377 C CA . PHE B 1 214 ? 7.133 14.484 -2.82 1 96.94 214 PHE B CA 1
ATOM 4378 C C . PHE B 1 214 ? 8.625 14.164 -2.865 1 96.94 214 PHE B C 1
ATOM 4380 O O . PHE B 1 214 ? 9.008 13 -2.986 1 96.94 214 PHE B O 1
ATOM 4387 N N . GLU B 1 215 ? 9.469 15.117 -2.723 1 95.81 215 GLU B N 1
ATOM 4388 C CA . GLU B 1 215 ? 10.914 14.867 -2.691 1 95.81 215 GLU B CA 1
ATOM 4389 C C . GLU B 1 215 ? 11.297 14.008 -1.492 1 95.81 215 GLU B C 1
ATOM 4391 O O . GLU B 1 215 ? 12.156 13.125 -1.603 1 95.81 215 GLU B O 1
ATOM 4396 N N . MET B 1 216 ? 10.695 14.289 -0.411 1 97.88 216 MET B N 1
ATOM 4397 C CA . MET B 1 216 ? 10.961 13.484 0.78 1 97.88 216 MET B CA 1
ATOM 4398 C C . MET B 1 216 ? 10.453 12.062 0.601 1 97.88 216 MET B C 1
ATOM 4400 O O . MET B 1 216 ? 11.125 11.102 0.991 1 97.88 216 MET B O 1
ATOM 4404 N N . VAL B 1 217 ? 9.281 11.938 -0.015 1 97.38 217 VAL B N 1
ATOM 4405 C CA . VAL B 1 217 ? 8.688 10.625 -0.263 1 97.38 217 VAL B CA 1
ATOM 4406 C C . VAL B 1 217 ? 9.633 9.789 -1.126 1 97.38 217 VAL B C 1
ATOM 4408 O O . VAL B 1 217 ? 9.898 8.625 -0.818 1 97.38 217 VAL B O 1
ATOM 4411 N N . GLN B 1 218 ? 10.18 10.375 -2.127 1 94.56 218 GLN B N 1
ATOM 4412 C CA . GLN B 1 218 ? 11.086 9.664 -3.025 1 94.56 218 GLN B CA 1
ATOM 4413 C C . GLN B 1 218 ? 12.383 9.281 -2.311 1 94.56 218 GLN B C 1
ATOM 4415 O O . GLN B 1 218 ? 12.977 8.25 -2.613 1 94.56 218 GLN B O 1
ATOM 4420 N N . LYS B 1 219 ? 12.703 10.086 -1.424 1 95.94 219 LYS B N 1
ATOM 4421 C CA . LYS B 1 219 ? 13.938 9.82 -0.69 1 95.94 219 LYS B CA 1
ATOM 4422 C C . LYS B 1 219 ? 13.781 8.609 0.228 1 95.94 219 LYS B C 1
ATOM 4424 O O . LYS B 1 219 ? 14.648 7.73 0.262 1 95.94 219 LYS B O 1
ATOM 4429 N N . VAL B 1 220 ? 12.672 8.531 0.935 1 97.31 220 VAL B N 1
ATOM 4430 C CA . VAL B 1 220 ? 12.578 7.531 1.991 1 97.31 220 VAL B CA 1
ATOM 4431 C C . VAL B 1 220 ? 11.992 6.238 1.429 1 97.31 220 VAL B C 1
ATOM 4433 O O . VAL B 1 220 ? 12.234 5.152 1.962 1 97.31 220 VAL B O 1
ATOM 4436 N N . TYR B 1 221 ? 11.188 6.363 0.441 1 96.62 221 TYR B N 1
ATOM 4437 C CA . TYR B 1 221 ? 10.656 5.188 -0.238 1 96.62 221 TYR B CA 1
ATOM 4438 C C . TYR B 1 221 ? 11.312 5 -1.6 1 96.62 221 TYR B C 1
ATOM 4440 O O . TYR B 1 221 ? 10.672 5.172 -2.637 1 96.62 221 TYR B O 1
ATOM 4448 N N . ARG B 1 222 ? 12.469 4.445 -1.531 1 92.25 222 ARG B N 1
ATOM 4449 C CA . ARG B 1 222 ? 13.305 4.32 -2.721 1 92.25 222 ARG B CA 1
ATOM 4450 C C . ARG B 1 222 ? 12.641 3.436 -3.768 1 92.25 222 ARG B C 1
ATOM 4452 O O . ARG B 1 222 ? 12.148 2.35 -3.451 1 92.25 222 ARG B O 1
ATOM 4459 N N . GLY B 1 223 ? 12.617 3.945 -4.945 1 89.5 223 GLY B N 1
ATOM 4460 C CA . GLY B 1 223 ? 12.039 3.213 -6.059 1 89.5 223 GLY B CA 1
ATOM 4461 C C . GLY B 1 223 ? 10.625 3.648 -6.391 1 89.5 223 GLY B C 1
ATOM 4462 O O . GLY B 1 223 ? 10.117 3.367 -7.48 1 89.5 223 GLY B O 1
ATOM 4463 N N . PHE B 1 224 ? 10.031 4.277 -5.391 1 90.5 224 PHE B N 1
ATOM 4464 C CA . PHE B 1 224 ? 8.688 4.789 -5.645 1 90.5 224 PHE B CA 1
ATOM 4465 C C . PHE B 1 224 ? 8.734 5.992 -6.578 1 90.5 224 PHE B C 1
ATOM 4467 O O . PHE B 1 224 ? 9.469 6.953 -6.32 1 90.5 224 PHE B O 1
ATOM 4474 N N . SER B 1 225 ? 7.969 5.883 -7.699 1 80.25 225 SER B N 1
ATOM 4475 C CA . SER B 1 225 ? 8.07 6.988 -8.641 1 80.25 225 SER B CA 1
ATOM 4476 C C . SER B 1 225 ? 6.695 7.418 -9.141 1 80.25 225 SER B C 1
ATOM 4478 O O . SER B 1 225 ? 6.59 8.273 -10.023 1 80.25 225 SER B O 1
ATOM 4480 N N . ARG B 1 226 ? 5.719 6.883 -8.508 1 82.19 226 ARG B N 1
ATOM 4481 C CA . ARG B 1 226 ? 4.391 7.309 -8.93 1 82.19 226 ARG B CA 1
ATOM 4482 C C . ARG B 1 226 ? 4.152 8.781 -8.594 1 82.19 226 ARG B C 1
ATOM 4484 O O . ARG B 1 226 ? 4.316 9.195 -7.441 1 82.19 226 ARG B O 1
ATOM 4491 N N . GLY B 1 227 ? 3.801 9.508 -9.656 1 81.06 227 GLY B N 1
ATOM 4492 C CA . GLY B 1 227 ? 3.52 10.93 -9.477 1 81.06 227 GLY B CA 1
ATOM 4493 C C . GLY B 1 227 ? 2.83 11.555 -10.672 1 81.06 227 GLY B C 1
ATOM 4494 O O . GLY B 1 227 ? 2.697 10.922 -11.727 1 81.06 227 GLY B O 1
ATOM 4495 N N . PRO B 1 228 ? 2.418 12.883 -10.477 1 91.06 228 PRO B N 1
ATOM 4496 C CA . PRO B 1 228 ? 2.422 13.727 -9.281 1 91.06 228 PRO B CA 1
ATOM 4497 C C . PRO B 1 228 ? 1.4 13.281 -8.234 1 91.06 228 PRO B C 1
ATOM 4499 O O . PRO B 1 228 ? 0.34 12.758 -8.594 1 91.06 228 PRO B O 1
ATOM 4502 N N . PRO B 1 229 ? 1.809 13.5 -6.977 1 94.75 229 PRO B N 1
ATOM 4503 C CA . PRO B 1 229 ? 0.886 13.086 -5.914 1 94.75 229 PRO B CA 1
ATOM 4504 C C . PRO B 1 229 ? -0.429 13.867 -5.941 1 94.75 229 PRO B C 1
ATOM 4506 O O . PRO B 1 229 ? -0.446 15.047 -6.305 1 94.75 229 PRO B O 1
ATOM 4509 N N . GLU B 1 230 ? -1.447 13.18 -5.543 1 91.75 230 GLU B N 1
ATOM 4510 C CA . GLU B 1 230 ? -2.779 13.766 -5.414 1 91.75 230 GLU B CA 1
ATOM 4511 C C . GLU B 1 230 ? -3.432 13.367 -4.094 1 91.75 230 GLU B C 1
ATOM 4513 O O . GLU B 1 230 ? -3.207 12.266 -3.592 1 91.75 230 GLU B O 1
ATOM 4518 N N . SER B 1 231 ? -4.133 14.328 -3.566 1 91.44 231 SER B N 1
ATOM 4519 C CA . SER B 1 231 ? -4.898 14.039 -2.359 1 91.44 231 SER B CA 1
ATOM 4520 C C . SER B 1 231 ? -6.289 14.664 -2.426 1 91.44 231 SER B C 1
ATOM 4522 O O . SER B 1 231 ? -6.426 15.875 -2.592 1 91.44 231 SER B O 1
ATOM 4524 N N . ALA B 1 232 ? -7.293 13.812 -2.34 1 79.81 232 ALA B N 1
ATOM 4525 C CA . ALA B 1 232 ? -8.656 14.336 -2.25 1 79.81 232 ALA B CA 1
ATOM 4526 C C . ALA B 1 232 ? -9.062 14.562 -0.797 1 79.81 232 ALA B C 1
ATOM 4528 O O . ALA B 1 232 ? -10.031 15.273 -0.521 1 79.81 232 ALA B O 1
ATOM 4529 N N . HIS B 1 233 ? -8.258 14.062 0.099 1 87.56 233 HIS B N 1
ATOM 4530 C CA . HIS B 1 233 ? -8.688 14.07 1.493 1 87.56 233 HIS B CA 1
ATOM 4531 C C . HIS B 1 233 ? -7.578 14.578 2.408 1 87.56 233 HIS B C 1
ATOM 4533 O O . HIS B 1 233 ? -6.715 13.805 2.832 1 87.56 233 HIS B O 1
ATOM 4539 N N . THR B 1 234 ? -7.543 15.852 2.621 1 94.69 234 THR B N 1
ATOM 4540 C CA . THR B 1 234 ? -6.723 16.5 3.639 1 94.69 234 THR B CA 1
ATOM 4541 C C . THR B 1 234 ? -7.594 17.25 4.637 1 94.69 234 THR B C 1
ATOM 4543 O O . THR B 1 234 ? -8.484 18.016 4.246 1 94.69 234 THR B O 1
ATOM 4546 N N . PHE B 1 235 ? -7.312 17.016 5.922 1 94.94 235 PHE B N 1
ATOM 4547 C CA . PHE B 1 235 ? -8.18 17.594 6.93 1 94.94 235 PHE B CA 1
ATOM 4548 C C . PHE B 1 235 ? -7.434 17.797 8.242 1 94.94 235 PHE B C 1
ATOM 4550 O O . PHE B 1 235 ? -6.371 17.219 8.453 1 94.94 235 PHE B O 1
ATOM 4557 N N . LEU B 1 236 ? -7.926 18.734 8.992 1 96.94 236 LEU B N 1
ATOM 4558 C CA . LEU B 1 236 ? -7.473 18.938 10.367 1 96.94 236 LEU B CA 1
ATOM 4559 C C . LEU B 1 236 ? -8.398 18.25 11.352 1 96.94 236 LEU B C 1
ATOM 4561 O O . LEU B 1 236 ? -9.594 18.531 11.398 1 96.94 236 LEU B O 1
ATOM 4565 N N . VAL B 1 237 ? -7.824 17.359 12.141 1 96.75 237 VAL B N 1
ATOM 4566 C CA . VAL B 1 237 ? -8.578 16.609 13.148 1 96.75 237 VAL B CA 1
ATOM 4567 C C . VAL B 1 237 ? -8.367 17.25 14.523 1 96.75 237 VAL B C 1
ATOM 4569 O O . VAL B 1 237 ? -7.262 17.672 14.859 1 96.75 237 VAL B O 1
ATOM 4572 N N . ARG B 1 238 ? -9.469 17.234 15.258 1 97 238 ARG B N 1
ATOM 4573 C CA . ARG B 1 238 ? -9.398 17.703 16.641 1 97 238 ARG B CA 1
ATOM 4574 C C . ARG B 1 238 ? -9.844 16.625 17.609 1 97 238 ARG B C 1
ATOM 4576 O O . ARG B 1 238 ? -10.922 16.047 17.453 1 97 238 ARG B O 1
ATOM 4583 N N . TYR B 1 239 ? -9.023 16.344 18.609 1 97.06 239 TYR B N 1
ATOM 4584 C CA . TYR B 1 239 ? -9.367 15.484 19.75 1 97.06 239 TYR B CA 1
ATOM 4585 C C . TYR B 1 239 ? -9.531 16.312 21.016 1 97.06 239 TYR B C 1
ATOM 4587 O O . TYR B 1 239 ? -8.641 17.078 21.391 1 97.06 239 TYR B O 1
ATOM 4595 N N . GLN B 1 240 ? -10.625 16.109 21.672 1 95.75 240 GLN B N 1
ATOM 4596 C CA . GLN B 1 240 ? -10.875 16.797 22.922 1 95.75 240 GLN B CA 1
ATOM 4597 C C . GLN B 1 240 ? -11.891 16.047 23.781 1 95.75 240 GLN B C 1
ATOM 4599 O O . GLN B 1 240 ? -12.734 15.312 23.25 1 95.75 240 GLN B O 1
ATOM 4604 N N . LEU B 1 241 ? -11.758 16.281 25.078 1 95.06 241 LEU B N 1
ATOM 4605 C CA . LEU B 1 241 ? -12.711 15.648 25.984 1 95.06 241 LEU B CA 1
ATOM 4606 C C . LEU B 1 241 ? -14.133 16.125 25.688 1 95.06 241 LEU B C 1
ATOM 4608 O O . LEU B 1 241 ? -14.352 17.297 25.406 1 95.06 241 LEU B O 1
ATOM 4612 N N . GLY B 1 242 ? -15.078 15.141 25.797 1 92.81 242 GLY B N 1
ATOM 4613 C CA . GLY B 1 242 ? -16.469 15.477 25.5 1 92.81 242 GLY B CA 1
ATOM 4614 C C . GLY B 1 242 ? -16.828 15.312 24.047 1 92.81 242 GLY B C 1
ATOM 4615 O O . GLY B 1 242 ? -18 15.398 23.672 1 92.81 242 GLY B O 1
ATOM 4616 N N . GLU B 1 243 ? -15.898 15.219 23.219 1 93.06 243 GLU B N 1
ATOM 4617 C CA . GLU B 1 243 ? -16.062 14.945 21.797 1 93.06 243 GLU B CA 1
ATOM 4618 C C . GLU B 1 243 ? -15.352 13.656 21.391 1 93.06 243 GLU B C 1
ATOM 4620 O O . GLU B 1 243 ? -15.641 12.586 21.953 1 93.06 243 GLU B O 1
ATOM 4625 N N . GLN B 1 244 ? -14.484 13.703 20.453 1 94.38 244 GLN B N 1
ATOM 4626 C CA . GLN B 1 244 ? -13.688 12.547 20.062 1 94.38 244 GLN B CA 1
ATOM 4627 C C . GLN B 1 244 ? -12.312 12.578 20.734 1 94.38 244 GLN B C 1
ATOM 4629 O O . GLN B 1 244 ? -11.617 13.594 20.688 1 94.38 244 GLN B O 1
ATOM 4634 N N . THR B 1 245 ? -11.898 11.43 21.344 1 96.44 245 THR B N 1
ATOM 4635 C CA . THR B 1 245 ? -10.672 11.438 22.125 1 96.44 245 THR B CA 1
ATOM 4636 C C . THR B 1 245 ? -9.672 10.43 21.578 1 96.44 245 THR B C 1
ATOM 4638 O O . THR B 1 245 ? -8.508 10.398 21.984 1 96.44 245 THR B O 1
ATOM 4641 N N . TYR B 1 246 ? -10.148 9.555 20.672 1 96.25 246 TYR B N 1
ATOM 4642 C CA . TYR B 1 246 ? -9.32 8.5 20.094 1 96.25 246 TYR B CA 1
ATOM 4643 C C . TYR B 1 246 ? -9.82 8.117 18.703 1 96.25 246 TYR B C 1
ATOM 4645 O O . TYR B 1 246 ? -10.852 8.609 18.25 1 96.25 246 TYR B O 1
ATOM 4653 N N . LEU B 1 247 ? -9.102 7.395 18.047 1 95.69 247 LEU B N 1
ATOM 4654 C CA . LEU B 1 247 ? -9.523 6.789 16.781 1 95.69 247 LEU B CA 1
ATOM 4655 C C . LEU B 1 247 ? -9.227 5.293 16.781 1 95.69 247 LEU B C 1
ATOM 4657 O O . LEU B 1 247 ? -8.086 4.879 17 1 95.69 247 LEU B O 1
ATOM 4661 N N . ARG B 1 248 ? -10.172 4.516 16.5 1 93.75 248 ARG B N 1
ATOM 4662 C CA . ARG B 1 248 ? -10.031 3.062 16.516 1 93.75 248 ARG B CA 1
ATOM 4663 C C . ARG B 1 248 ? -9.117 2.592 15.391 1 93.75 248 ARG B C 1
ATOM 4665 O O . ARG B 1 248 ? -8.852 3.336 14.445 1 93.75 248 ARG B O 1
ATOM 4672 N N . SER B 1 249 ? -8.711 1.353 15.539 1 94.25 249 SER B N 1
ATOM 4673 C CA . SER B 1 249 ? -7.812 0.751 14.555 1 94.25 249 SER B CA 1
ATOM 4674 C C . SER B 1 249 ? -8.43 0.762 13.164 1 94.25 249 SER B C 1
ATOM 4676 O O . SER B 1 249 ? -9.609 0.43 13 1 94.25 249 SER B O 1
ATOM 4678 N N . HIS B 1 250 ? -7.609 1.253 12.156 1 93.5 250 HIS B N 1
ATOM 4679 C CA . HIS B 1 250 ? -8.086 1.368 10.789 1 93.5 250 HIS B CA 1
ATOM 4680 C C . HIS B 1 250 ? -6.922 1.481 9.805 1 93.5 250 HIS B C 1
ATOM 4682 O O . HIS B 1 250 ? -5.777 1.665 10.219 1 93.5 250 HIS B O 1
ATOM 4688 N N . GLU B 1 251 ? -7.238 1.271 8.555 1 92 251 GLU B N 1
ATOM 4689 C CA . GLU B 1 251 ? -6.336 1.621 7.461 1 92 251 GLU B CA 1
ATOM 4690 C C . GLU B 1 251 ? -6.809 2.881 6.738 1 92 251 GLU B C 1
ATOM 4692 O O . GLU B 1 251 ? -8.008 3.131 6.633 1 92 251 GLU B O 1
ATOM 4697 N N . ASP B 1 252 ? -5.855 3.615 6.344 1 91.38 252 ASP B N 1
ATOM 4698 C CA . ASP B 1 252 ? -6.195 4.785 5.543 1 91.38 252 ASP B CA 1
ATOM 4699 C C . ASP B 1 252 ? -6.461 4.398 4.09 1 91.38 252 ASP B C 1
ATOM 4701 O O . ASP B 1 252 ? -5.969 3.371 3.615 1 91.38 252 ASP B O 1
ATOM 4705 N N . THR B 1 253 ? -7.219 5.188 3.406 1 87.94 253 THR B N 1
ATOM 4706 C CA . THR B 1 253 ? -7.555 4.918 2.014 1 87.94 253 THR B CA 1
ATOM 4707 C C . THR B 1 253 ? -6.641 5.703 1.075 1 87.94 253 THR B C 1
ATOM 4709 O O . THR B 1 253 ? -7.082 6.633 0.402 1 87.94 253 THR B O 1
ATOM 4712 N N . ALA B 1 254 ? -5.414 5.328 0.99 1 92.56 254 ALA B N 1
ATOM 4713 C CA . ALA B 1 254 ? -4.387 5.965 0.17 1 92.56 254 ALA B CA 1
ATOM 4714 C C . ALA B 1 254 ? -3.166 5.059 0.019 1 92.56 254 ALA B C 1
ATOM 4716 O O . ALA B 1 254 ? -3.125 3.967 0.587 1 92.56 254 ALA B O 1
ATOM 4717 N N . ILE B 1 255 ? -2.27 5.477 -0.848 1 93.75 255 ILE B N 1
ATOM 4718 C CA . ILE B 1 255 ? -1.003 4.758 -0.932 1 93.75 255 ILE B CA 1
ATOM 4719 C C . ILE B 1 255 ? -0.146 5.078 0.291 1 93.75 255 ILE B C 1
ATOM 4721 O O . ILE B 1 255 ? 0.401 4.176 0.928 1 93.75 255 ILE B O 1
ATOM 4725 N N . TYR B 1 256 ? -0.068 6.336 0.62 1 96.38 256 TYR B N 1
ATOM 4726 C CA . TYR B 1 256 ? 0.637 6.75 1.828 1 96.38 256 TYR B CA 1
ATOM 4727 C C . TYR B 1 256 ? -0.046 7.945 2.475 1 96.38 256 TYR B C 1
ATOM 4729 O O . TYR B 1 256 ? -0.883 8.602 1.853 1 96.38 256 TYR B O 1
ATOM 4737 N N . THR B 1 257 ? 0.261 8.164 3.75 1 96.94 257 THR B N 1
ATOM 4738 C CA . THR B 1 257 ? -0.374 9.188 4.574 1 96.94 257 THR B CA 1
ATOM 4739 C C . THR B 1 257 ? 0.674 10.023 5.309 1 96.94 257 THR B C 1
ATOM 4741 O O . THR B 1 257 ? 1.67 9.484 5.797 1 96.94 257 THR B O 1
ATOM 4744 N N . ILE B 1 258 ? 0.452 11.312 5.363 1 98.44 258 ILE B N 1
ATOM 4745 C CA . ILE B 1 258 ? 1.26 12.172 6.219 1 98.44 258 ILE B CA 1
ATOM 4746 C C . ILE B 1 258 ? 0.393 12.75 7.336 1 98.44 258 ILE B C 1
ATOM 4748 O O . ILE B 1 258 ? -0.709 13.242 7.082 1 98.44 258 ILE B O 1
ATOM 4752 N N . ASN B 1 259 ? 0.833 12.609 8.562 1 98.19 259 ASN B N 1
ATOM 4753 C CA . ASN B 1 259 ? 0.283 13.242 9.75 1 98.19 259 ASN B CA 1
ATOM 4754 C C . ASN B 1 259 ? 1.209 14.336 10.281 1 98.19 259 ASN B C 1
ATOM 4756 O O . ASN B 1 259 ? 2.393 14.086 10.523 1 98.19 259 ASN B O 1
ATOM 4760 N N . ILE B 1 260 ? 0.658 15.469 10.453 1 98.75 260 ILE B N 1
ATOM 4761 C CA . ILE B 1 260 ? 1.448 16.562 11.008 1 98.75 260 ILE B CA 1
ATOM 4762 C C . ILE B 1 260 ? 0.9 16.953 12.375 1 98.75 260 ILE B C 1
ATOM 4764 O O . ILE B 1 260 ? -0.287 17.266 12.516 1 98.75 260 ILE B O 1
ATOM 4768 N N . ALA B 1 261 ? 1.806 16.938 13.398 1 98.75 261 ALA B N 1
ATOM 4769 C CA . ALA B 1 261 ? 1.415 17.422 14.719 1 98.75 261 ALA B CA 1
ATOM 4770 C C . ALA B 1 261 ? 1.24 18.938 14.703 1 98.75 261 ALA B C 1
ATOM 4772 O O . ALA B 1 261 ? 2.188 19.672 14.422 1 98.75 261 ALA B O 1
ATOM 4773 N N . MET B 1 262 ? 0.077 19.375 15.156 1 98.69 262 MET B N 1
ATOM 4774 C CA . MET B 1 262 ? -0.236 20.766 14.891 1 98.69 262 MET B CA 1
ATOM 4775 C C . MET B 1 262 ? -0.111 21.609 16.172 1 98.69 262 MET B C 1
ATOM 4777 O O . MET B 1 262 ? -0.103 22.828 16.109 1 98.69 262 MET B O 1
ATOM 4781 N N . ASN B 1 263 ? -0.056 21.016 17.375 1 98.5 263 ASN B N 1
ATOM 4782 C CA . ASN B 1 263 ? 0.16 21.75 18.609 1 98.5 263 ASN B CA 1
ATOM 4783 C C . ASN B 1 263 ? 1.103 21 19.562 1 98.5 263 ASN B C 1
ATOM 4785 O O . ASN B 1 263 ? 1.339 19.797 19.375 1 98.5 263 ASN B O 1
ATOM 4789 N N . PRO B 1 264 ? 1.716 21.719 20.484 1 98.19 264 PRO B N 1
ATOM 4790 C CA . PRO B 1 264 ? 2.744 21.109 21.328 1 98.19 264 PRO B CA 1
ATOM 4791 C C . PRO B 1 264 ? 2.178 20.047 22.266 1 98.19 264 PRO B C 1
ATOM 4793 O O . PRO B 1 264 ? 1.008 20.125 22.656 1 98.19 264 PRO B O 1
ATOM 4796 N N . ASN B 1 265 ? 3.037 19.172 22.625 1 97.06 265 ASN B N 1
ATOM 4797 C CA . ASN B 1 265 ? 2.662 18.078 23.531 1 97.06 265 ASN B CA 1
ATOM 4798 C C . ASN B 1 265 ? 2.213 18.609 24.891 1 97.06 265 ASN B C 1
ATOM 4800 O O . ASN B 1 265 ? 1.539 17.906 25.641 1 97.06 265 ASN B O 1
ATOM 4804 N N . SER B 1 266 ? 2.549 19.812 25.234 1 97.44 266 SER B N 1
ATOM 4805 C CA . SER B 1 266 ? 2.156 20.406 26.5 1 97.44 266 SER B CA 1
ATOM 4806 C C . SER B 1 266 ? 0.663 20.719 26.531 1 97.44 266 SER B C 1
ATOM 4808 O O . SER B 1 266 ? 0.092 20.953 27.594 1 97.44 266 SER B O 1
ATOM 4810 N N . ASP B 1 267 ? 0.036 20.75 25.422 1 97.75 267 ASP B N 1
ATOM 4811 C CA . ASP B 1 267 ? -1.359 21.172 25.312 1 97.75 267 ASP B CA 1
ATOM 4812 C C . ASP B 1 267 ? -2.303 20.031 25.688 1 97.75 267 ASP B C 1
ATOM 4814 O O . ASP B 1 267 ? -3.51 20.234 25.828 1 97.75 267 ASP B O 1
ATOM 4818 N N . PHE B 1 268 ? -1.835 18.844 25.828 1 97.75 268 PHE B N 1
ATOM 4819 C CA . PHE B 1 268 ? -2.67 17.688 26.109 1 97.75 268 PHE B CA 1
ATOM 4820 C C . PHE B 1 268 ? -1.862 16.594 26.797 1 97.75 268 PHE B C 1
ATOM 4822 O O . PHE B 1 268 ? -0.636 16.688 26.891 1 97.75 268 PHE B O 1
ATOM 4829 N N . THR B 1 269 ? -2.58 15.57 27.359 1 97.56 269 THR B N 1
ATOM 4830 C CA . THR B 1 269 ? -1.952 14.359 27.875 1 97.56 269 THR B CA 1
ATOM 4831 C C . THR B 1 269 ? -2.574 13.117 27.25 1 97.56 269 THR B C 1
ATOM 4833 O O . THR B 1 269 ? -3.709 13.164 26.766 1 97.56 269 THR B O 1
ATOM 4836 N N . GLY B 1 270 ? -1.703 12.016 27.156 1 97.12 270 GLY B N 1
ATOM 4837 C CA . GLY B 1 270 ? -2.127 10.812 26.469 1 97.12 270 GLY B CA 1
ATOM 4838 C C . GLY B 1 270 ? -1.812 10.828 24.984 1 97.12 270 GLY B C 1
ATOM 4839 O O . GLY B 1 270 ? -0.729 11.258 24.578 1 97.12 270 GLY B O 1
ATOM 4840 N N . ALA B 1 271 ? -2.746 10.203 24.156 1 96.62 271 ALA B N 1
ATOM 4841 C CA . ALA B 1 271 ? -2.662 10.172 22.703 1 96.62 271 ALA B CA 1
ATOM 4842 C C . ALA B 1 271 ? -1.585 9.195 22.234 1 96.62 271 ALA B C 1
ATOM 4844 O O . ALA B 1 271 ? -1.348 8.172 22.875 1 96.62 271 ALA B O 1
ATOM 4845 N N . GLY B 1 272 ? -1.078 9.375 21.094 1 97.06 272 GLY B N 1
ATOM 4846 C CA . GLY B 1 272 ? -0.1 8.484 20.484 1 97.06 272 GLY B CA 1
ATOM 4847 C C . GLY B 1 272 ? -0.666 7.68 19.328 1 97.06 272 GLY B C 1
ATOM 4848 O O . GLY B 1 272 ? -1.884 7.613 19.141 1 97.06 272 GLY B O 1
ATOM 4849 N N . LEU B 1 273 ? 0.261 7.129 18.578 1 97.62 273 LEU B N 1
ATOM 4850 C CA . LEU B 1 273 ? -0.071 6.344 17.391 1 97.62 273 LEU B CA 1
ATOM 4851 C C . LEU B 1 273 ? 0.474 4.922 17.516 1 97.62 273 LEU B C 1
ATOM 4853 O O . LEU B 1 273 ? 1.662 4.73 17.781 1 97.62 273 LEU B O 1
ATOM 4857 N N . ARG B 1 274 ? -0.442 3.955 17.344 1 97.75 274 ARG B N 1
ATOM 4858 C CA . ARG B 1 274 ? -0.037 2.557 17.438 1 97.75 274 ARG B CA 1
ATOM 4859 C C . ARG B 1 274 ? -0.268 1.837 16.109 1 97.75 274 ARG B C 1
ATOM 4861 O O . ARG B 1 274 ? -1.351 1.929 15.531 1 97.75 274 ARG B O 1
ATOM 4868 N N . PHE B 1 275 ? 0.75 1.136 15.664 1 97.31 275 PHE B N 1
ATOM 4869 C CA . PHE B 1 275 ? 0.638 0.286 14.484 1 97.31 275 PHE B CA 1
ATOM 4870 C C . PHE B 1 275 ? 0.466 -1.175 14.883 1 97.31 275 PHE B C 1
ATOM 4872 O O . PHE B 1 275 ? 1.304 -1.731 15.594 1 97.31 275 PHE B O 1
ATOM 4879 N N . SER B 1 276 ? -0.538 -1.808 14.367 1 94.12 276 SER B N 1
ATOM 4880 C CA . SER B 1 276 ? -0.988 -3.109 14.844 1 94.12 276 SER B CA 1
ATOM 4881 C C . SER B 1 276 ? -0.018 -4.215 14.438 1 94.12 276 SER B C 1
ATOM 4883 O O . SER B 1 276 ? 0.404 -5.016 15.273 1 94.12 276 SER B O 1
ATOM 4885 N N . LYS B 1 277 ? 0.359 -4.262 13.188 1 94.75 277 LYS B N 1
ATOM 4886 C CA . LYS B 1 277 ? 1.16 -5.379 12.695 1 94.75 277 LYS B CA 1
ATOM 4887 C C . LYS B 1 277 ? 2.529 -5.414 13.375 1 94.75 277 LYS B C 1
ATOM 4889 O O . LYS B 1 277 ? 2.975 -6.469 13.828 1 94.75 277 LYS B O 1
ATOM 4894 N N . SER B 1 278 ? 3.166 -4.246 13.453 1 95.5 278 SER B N 1
ATOM 4895 C CA . SER B 1 278 ? 4.512 -4.18 14.016 1 95.5 278 SER B CA 1
ATOM 4896 C C . SER B 1 278 ? 4.473 -4.078 15.531 1 95.5 278 SER B C 1
ATOM 4898 O O . SER B 1 278 ? 5.508 -4.156 16.188 1 95.5 278 SER B O 1
ATOM 4900 N N . GLU B 1 279 ? 3.285 -3.9 16.141 1 95.69 279 GLU B N 1
ATOM 4901 C CA . GLU B 1 279 ? 3.127 -3.645 17.562 1 95.69 279 GLU B CA 1
ATOM 4902 C C . GLU B 1 279 ? 4.027 -2.502 18.031 1 95.69 279 GLU B C 1
ATOM 4904 O O . GLU B 1 279 ? 4.664 -2.59 19.078 1 95.69 279 GLU B O 1
ATOM 4909 N N . CYS B 1 280 ? 4.086 -1.547 17.188 1 97.69 280 CYS B N 1
ATOM 4910 C CA . CYS B 1 280 ? 4.93 -0.381 17.422 1 97.69 280 CYS B CA 1
ATOM 4911 C C . CYS B 1 280 ? 4.094 0.813 17.875 1 97.69 280 CYS B C 1
ATOM 4913 O O . CYS B 1 280 ? 3.008 1.049 17.344 1 97.69 280 CYS B O 1
ATOM 4915 N N . PHE B 1 281 ? 4.602 1.575 18.859 1 98 281 PHE B N 1
ATOM 4916 C CA . PHE B 1 281 ? 3.875 2.697 19.453 1 98 281 PHE B CA 1
ATOM 4917 C C . PHE B 1 281 ? 4.727 3.963 19.422 1 98 281 PHE B C 1
ATOM 4919 O O . PHE B 1 281 ? 5.887 3.945 19.828 1 98 281 PHE B O 1
ATOM 4926 N N . ILE B 1 282 ? 4.145 5.027 18.844 1 98 282 ILE B N 1
ATOM 4927 C CA . ILE B 1 282 ? 4.746 6.355 18.859 1 98 282 ILE B CA 1
ATOM 4928 C C . ILE B 1 282 ? 3.98 7.266 19.812 1 98 282 ILE B C 1
ATOM 4930 O O . ILE B 1 282 ? 2.9 7.758 19.469 1 98 282 ILE B O 1
ATOM 4934 N N . PRO B 1 283 ? 4.477 7.57 20.938 1 94.62 283 PRO B N 1
ATOM 4935 C CA . PRO B 1 283 ? 3.719 8.281 21.969 1 94.62 283 PRO B CA 1
ATOM 4936 C C . PRO B 1 283 ? 3.531 9.766 21.641 1 94.62 283 PRO B C 1
ATOM 4938 O O . PRO B 1 283 ? 2.48 10.336 21.953 1 94.62 283 PRO B O 1
ATOM 4941 N N . GLU B 1 284 ? 4.629 10.43 21.172 1 88 284 GLU B N 1
ATOM 4942 C CA . GLU B 1 284 ? 4.574 11.875 20.953 1 88 284 GLU B CA 1
ATOM 4943 C C . GLU B 1 284 ? 5.297 12.273 19.672 1 88 284 GLU B C 1
ATOM 4945 O O . GLU B 1 284 ? 6.195 11.562 19.219 1 88 284 GLU B O 1
ATOM 4950 N N . THR B 1 285 ? 4.75 13.281 19.078 1 93.19 285 THR B N 1
ATOM 4951 C CA . THR B 1 285 ? 5.41 13.938 17.953 1 93.19 285 THR B CA 1
ATOM 4952 C C . THR B 1 285 ? 5.535 15.438 18.203 1 93.19 285 THR B C 1
ATOM 4954 O O . THR B 1 285 ? 4.73 16.016 18.922 1 93.19 285 THR B O 1
ATOM 4957 N N . GLU B 1 286 ? 6.551 16.047 17.672 1 97.06 286 GLU B N 1
ATOM 4958 C CA . GLU B 1 286 ? 6.805 17.469 17.828 1 97.06 286 GLU B CA 1
ATOM 4959 C C . GLU B 1 286 ? 5.91 18.312 16.922 1 97.06 286 GLU B C 1
ATOM 4961 O O . GLU B 1 286 ? 5.66 17.922 15.773 1 97.06 286 GLU B O 1
ATOM 4966 N N . MET B 1 287 ? 5.473 19.484 17.531 1 98.5 287 MET B N 1
ATOM 4967 C CA . MET B 1 287 ? 4.668 20.391 16.719 1 98.5 287 MET B CA 1
ATOM 4968 C C . MET B 1 287 ? 5.375 20.719 15.414 1 98.5 287 MET B C 1
ATOM 4970 O O . MET B 1 287 ? 6.562 21.062 15.406 1 98.5 287 MET B O 1
ATOM 4974 N N . GLY B 1 288 ? 4.684 20.578 14.32 1 98.75 288 GLY B N 1
ATOM 4975 C CA . GLY B 1 288 ? 5.223 20.891 13.008 1 98.75 288 GLY B CA 1
ATOM 4976 C C . GLY B 1 288 ? 5.91 19.703 12.352 1 98.75 288 GLY B C 1
ATOM 4977 O O . GLY B 1 288 ? 6.227 19.75 11.156 1 98.75 288 GLY B O 1
ATOM 4978 N N . TRP B 1 289 ? 6.105 18.641 13.094 1 98.75 289 TRP B N 1
ATOM 4979 C CA . TRP B 1 289 ? 6.762 17.469 12.539 1 98.75 289 TRP B CA 1
ATOM 4980 C C . TRP B 1 289 ? 5.742 16.516 11.914 1 98.75 289 TRP B C 1
ATOM 4982 O O . TRP B 1 289 ? 4.594 16.453 12.367 1 98.75 289 TRP B O 1
ATOM 4992 N N . GLY B 1 290 ? 6.199 15.867 10.812 1 98.44 290 GLY B N 1
ATOM 4993 C CA . GLY B 1 290 ? 5.352 14.93 10.086 1 98.44 290 GLY B CA 1
ATOM 4994 C C . GLY B 1 290 ? 5.734 13.484 10.305 1 98.44 290 GLY B C 1
ATOM 4995 O O . GLY B 1 290 ? 6.918 13.164 10.445 1 98.44 290 GLY B O 1
ATOM 4996 N N . LEU B 1 291 ? 4.777 12.648 10.367 1 98.69 291 LEU B N 1
ATOM 4997 C CA . LEU B 1 291 ? 4.926 11.195 10.273 1 98.69 291 LEU B CA 1
ATOM 4998 C C . LEU B 1 291 ? 4.395 10.68 8.945 1 98.69 291 LEU B C 1
ATOM 5000 O O . LEU B 1 291 ? 3.201 10.805 8.656 1 98.69 291 LEU B O 1
ATOM 5004 N N . LEU B 1 292 ? 5.289 10.156 8.156 1 98.69 292 LEU B N 1
ATOM 5005 C CA . LEU B 1 292 ? 4.98 9.602 6.84 1 98.69 292 LEU B CA 1
ATOM 5006 C C . LEU B 1 292 ? 4.977 8.078 6.875 1 98.69 292 LEU B C 1
ATOM 5008 O O . LEU B 1 292 ? 5.949 7.461 7.305 1 98.69 292 LEU B O 1
ATOM 5012 N N . HIS B 1 293 ? 3.867 7.461 6.445 1 98.38 293 HIS B N 1
ATOM 5013 C CA . HIS B 1 293 ? 3.797 6.004 6.512 1 98.38 293 HIS B CA 1
ATOM 5014 C C . HIS B 1 293 ? 2.902 5.445 5.41 1 98.38 293 HIS B C 1
ATOM 5016 O O . HIS B 1 293 ? 2.02 6.145 4.906 1 98.38 293 HIS B O 1
ATOM 5022 N N . PRO B 1 294 ? 3.104 4.141 5.043 1 96.88 294 PRO B N 1
ATOM 5023 C CA . PRO B 1 294 ? 2.125 3.504 4.16 1 96.88 294 PRO B CA 1
ATOM 5024 C C . PRO B 1 294 ? 0.714 3.5 4.742 1 96.88 294 PRO B C 1
ATOM 5026 O O . PRO B 1 294 ? 0.549 3.449 5.965 1 96.88 294 PRO B O 1
ATOM 5029 N N . SER B 1 295 ? -0.294 3.488 3.887 1 93.69 295 SER B N 1
ATOM 5030 C CA . SER B 1 295 ? -1.666 3.672 4.348 1 93.69 295 SER B CA 1
ATOM 5031 C C . SER B 1 295 ? -2.344 2.332 4.617 1 93.69 295 SER B C 1
ATOM 5033 O O . SER B 1 295 ? -3.273 2.252 5.422 1 93.69 295 SER B O 1
ATOM 5035 N N . ARG B 1 296 ? -1.844 1.319 3.881 1 91.44 296 ARG B N 1
ATOM 5036 C CA . ARG B 1 296 ? -2.678 0.122 3.883 1 91.44 296 ARG B CA 1
ATOM 5037 C C . ARG B 1 296 ? -1.855 -1.117 4.223 1 91.44 296 ARG B C 1
ATOM 5039 O O . ARG B 1 296 ? -0.636 -1.034 4.383 1 91.44 296 ARG B O 1
ATOM 5046 N N . LEU B 1 297 ? -2.5 -2.17 4.445 1 93.81 297 LEU B N 1
ATOM 5047 C CA . LEU B 1 297 ? -2.049 -3.555 4.527 1 93.81 297 LEU B CA 1
ATOM 5048 C C . LEU B 1 297 ? -1.17 -3.768 5.758 1 93.81 297 LEU B C 1
ATOM 5050 O O . LEU B 1 297 ? -1.561 -4.473 6.691 1 93.81 297 LEU B O 1
ATOM 5054 N N . THR B 1 298 ? 0.003 -3.043 5.785 1 96.75 298 THR B N 1
ATOM 5055 C CA . THR B 1 298 ? 0.976 -3.301 6.84 1 96.75 298 THR B CA 1
ATOM 5056 C C . THR B 1 298 ? 0.864 -2.256 7.949 1 96.75 298 THR B C 1
ATOM 5058 O O . THR B 1 298 ? 1.512 -2.375 8.992 1 96.75 298 THR B O 1
ATOM 5061 N N . HIS B 1 299 ? 0.031 -1.296 7.727 1 96.94 299 HIS B N 1
ATOM 5062 C CA . HIS B 1 299 ? 0.079 -0.157 8.633 1 96.94 299 HIS B CA 1
ATOM 5063 C C . HIS B 1 299 ? -1.312 0.195 9.156 1 96.94 299 HIS B C 1
ATOM 5065 O O . HIS B 1 299 ? -1.674 1.372 9.219 1 96.94 299 HIS B O 1
ATOM 5071 N N . ASN B 1 300 ? -2.021 -0.869 9.43 1 95.56 300 ASN B N 1
ATOM 5072 C CA . ASN B 1 300 ? -3.176 -0.624 10.297 1 95.56 300 ASN B CA 1
ATOM 5073 C C . ASN B 1 300 ? -2.77 0.068 11.594 1 95.56 300 ASN B C 1
ATOM 5075 O O . ASN B 1 300 ? -1.754 -0.281 12.195 1 95.56 300 ASN B O 1
ATOM 5079 N N . HIS B 1 301 ? -3.592 1.121 11.953 1 97.12 301 HIS B N 1
ATOM 5080 C CA . HIS B 1 301 ? -3.133 1.917 13.086 1 97.12 301 HIS B CA 1
ATOM 5081 C C . HIS B 1 301 ? -4.309 2.525 13.844 1 97.12 301 HIS B C 1
ATOM 5083 O O . HIS B 1 301 ? -5.441 2.512 13.359 1 97.12 301 HIS B O 1
ATOM 5089 N N . GLU B 1 302 ? -4.012 2.945 15.031 1 96.75 302 GLU B N 1
ATOM 5090 C CA . GLU B 1 302 ? -4.992 3.592 15.898 1 96.75 302 GLU B CA 1
ATOM 5091 C C . GLU B 1 302 ? -4.371 4.758 16.656 1 96.75 302 GLU B C 1
ATOM 5093 O O . GLU B 1 302 ? -3.16 4.777 16.906 1 96.75 302 GLU B O 1
ATOM 5098 N N . ALA B 1 303 ? -5.211 5.754 16.891 1 97.19 303 ALA B N 1
ATOM 5099 C CA . ALA B 1 303 ? -4.832 6.832 17.812 1 97.19 303 ALA B CA 1
ATOM 5100 C C . ALA B 1 303 ? -5.363 6.578 19.219 1 97.19 303 ALA B C 1
ATOM 5102 O O . ALA B 1 303 ? -6.574 6.43 19.406 1 97.19 303 ALA B O 1
ATOM 5103 N N . LYS B 1 304 ? -4.465 6.57 20.156 1 97.75 304 LYS B N 1
ATOM 5104 C CA . LYS B 1 304 ? -4.859 6.34 21.547 1 97.75 304 LYS B CA 1
ATOM 5105 C C . LYS B 1 304 ? -5.543 7.57 22.141 1 97.75 304 LYS B C 1
ATOM 5107 O O . LYS B 1 304 ? -5.344 8.688 21.656 1 97.75 304 LYS B O 1
ATOM 5112 N N . PRO B 1 305 ? -6.277 7.402 23.172 1 97.56 305 PRO B N 1
ATOM 5113 C CA . PRO B 1 305 ? -7.078 8.508 23.703 1 97.56 305 PRO B CA 1
ATOM 5114 C C . PRO B 1 305 ? -6.23 9.586 24.375 1 97.56 305 PRO B C 1
ATOM 5116 O O . PRO B 1 305 ? -5.242 9.266 25.047 1 97.56 305 PRO B O 1
ATOM 5119 N N . ILE B 1 306 ? -6.676 10.805 24.156 1 97.69 306 ILE B N 1
ATOM 5120 C CA . ILE B 1 306 ? -6.152 11.852 25.016 1 97.69 306 ILE B CA 1
ATOM 5121 C C . ILE B 1 306 ? -6.836 11.789 26.375 1 97.69 306 ILE B C 1
ATOM 5123 O O . ILE B 1 306 ? -7.949 11.273 26.5 1 97.69 306 ILE B O 1
ATOM 5127 N N . ARG B 1 307 ? -6.176 12.367 27.359 1 97.38 307 ARG B N 1
ATOM 5128 C CA . ARG B 1 307 ? -6.711 12.352 28.719 1 97.38 307 ARG B CA 1
ATOM 5129 C C . ARG B 1 307 ? -7.047 13.758 29.188 1 97.38 307 ARG B C 1
ATOM 5131 O O . ARG B 1 307 ? -7.793 13.93 30.156 1 97.38 307 ARG B O 1
ATOM 5138 N N . SER B 1 308 ? -6.473 14.703 28.594 1 97.69 308 SER B N 1
ATOM 5139 C CA . SER B 1 308 ? -6.762 16.109 28.891 1 97.69 308 SER B CA 1
ATOM 5140 C C . SER B 1 308 ? -6.359 17 27.719 1 97.69 308 SER B C 1
ATOM 5142 O O . SER B 1 308 ? -5.594 16.594 26.844 1 97.69 308 SER B O 1
ATOM 5144 N N . GLY B 1 309 ? -6.977 18.219 27.688 1 97.75 309 GLY B N 1
ATOM 5145 C CA . GLY B 1 309 ? -6.582 19.203 26.703 1 97.75 309 GLY B CA 1
ATOM 5146 C C . GLY B 1 309 ? -7.18 18.969 25.328 1 97.75 309 GLY B C 1
ATOM 5147 O O . GLY B 1 309 ? -8.25 18.359 25.203 1 97.75 309 GLY B O 1
ATOM 5148 N N . LYS B 1 310 ? -6.48 19.625 24.359 1 97.38 310 LYS B N 1
ATOM 5149 C CA . LYS B 1 310 ? -6.879 19.531 22.953 1 97.38 310 LYS B CA 1
ATOM 5150 C C . LYS B 1 310 ? -5.691 19.172 22.062 1 97.38 310 LYS B C 1
ATOM 5152 O O . LYS B 1 310 ? -4.613 19.766 22.203 1 97.38 310 LYS B O 1
ATOM 5157 N N . ARG B 1 311 ? -5.914 18.156 21.25 1 98.06 311 ARG B N 1
ATOM 5158 C CA . ARG B 1 311 ? -4.898 17.75 20.281 1 98.06 311 ARG B CA 1
ATOM 5159 C C . ARG B 1 311 ? -5.375 17.969 18.859 1 98.06 311 ARG B C 1
ATOM 5161 O O . ARG B 1 311 ? -6.5 17.609 18.5 1 98.06 311 ARG B O 1
ATOM 5168 N N . TYR B 1 312 ? -4.496 18.625 18.047 1 98.44 312 TYR B N 1
ATOM 5169 C CA . TYR B 1 312 ? -4.781 18.844 16.625 1 98.44 312 TYR B CA 1
ATOM 5170 C C . TYR B 1 312 ? -3.779 18.109 15.75 1 98.44 312 TYR B C 1
ATOM 5172 O O . TYR B 1 312 ? -2.576 18.125 16.016 1 98.44 312 TYR B O 1
ATOM 5180 N N . VAL B 1 313 ? -4.281 17.438 14.719 1 98.38 313 VAL B N 1
ATOM 5181 C CA . VAL B 1 313 ? -3.445 16.734 13.75 1 98.38 313 VAL B CA 1
ATOM 5182 C C . VAL B 1 313 ? -3.938 17.016 12.336 1 98.38 313 VAL B C 1
ATOM 5184 O O . VAL B 1 313 ? -5.129 16.875 12.039 1 98.38 313 VAL B O 1
ATOM 5187 N N . GLN B 1 314 ? -3.059 17.5 11.469 1 98.44 314 GLN B N 1
ATOM 5188 C CA . GLN B 1 314 ? -3.377 17.562 10.047 1 98.44 314 GLN B CA 1
ATOM 5189 C C . GLN B 1 314 ? -3.084 16.234 9.359 1 98.44 314 GLN B C 1
ATOM 5191 O O . GLN B 1 314 ? -1.988 15.68 9.5 1 98.44 314 GLN B O 1
ATOM 5196 N N . VAL B 1 315 ? -4.047 15.727 8.672 1 97.38 315 VAL B N 1
ATOM 5197 C CA . VAL B 1 315 ? -3.918 14.43 8.008 1 97.38 315 VAL B CA 1
ATOM 5198 C C . VAL B 1 315 ? -4.148 14.594 6.504 1 97.38 315 VAL B C 1
ATOM 5200 O O . VAL B 1 315 ? -5.086 15.273 6.082 1 97.38 315 VAL B O 1
ATOM 5203 N N . SER B 1 316 ? -3.279 13.984 5.746 1 97 316 SER B N 1
ATOM 5204 C CA . SER B 1 316 ? -3.461 13.961 4.297 1 97 316 SER B CA 1
ATOM 5205 C C . SER B 1 316 ? -3.33 12.547 3.744 1 97 316 SER B C 1
ATOM 5207 O O . SER B 1 316 ? -2.297 11.898 3.926 1 97 316 SER B O 1
ATOM 5209 N N . PHE B 1 317 ? -4.406 12.062 3.131 1 95.44 317 PHE B N 1
ATOM 5210 C CA . PHE B 1 317 ? -4.379 10.82 2.371 1 95.44 317 PHE B CA 1
ATOM 5211 C C . PHE B 1 317 ? -3.889 11.062 0.948 1 95.44 317 PHE B C 1
ATOM 5213 O O . PHE B 1 317 ? -4.539 11.773 0.176 1 95.44 317 PHE B O 1
ATOM 5220 N N . ILE B 1 318 ? -2.756 10.414 0.568 1 96.12 318 ILE B N 1
ATOM 5221 C CA . ILE B 1 318 ? -2.141 10.789 -0.699 1 96.12 318 ILE B CA 1
ATOM 5222 C C . ILE B 1 318 ? -2.205 9.617 -1.674 1 96.12 318 ILE B C 1
ATOM 5224 O O . ILE B 1 318 ? -1.821 8.5 -1.332 1 96.12 318 ILE B O 1
ATOM 5228 N N . ASP B 1 319 ? -2.752 9.922 -2.9 1 89.81 319 ASP B N 1
ATOM 5229 C CA . ASP B 1 319 ? -2.943 8.984 -4.004 1 89.81 319 ASP B CA 1
ATOM 5230 C C . ASP B 1 319 ? -3.99 7.93 -3.656 1 89.81 319 ASP B C 1
ATOM 5232 O O . ASP B 1 319 ? -3.711 6.73 -3.707 1 89.81 319 ASP B O 1
ATOM 5236 N N . ASN B 1 320 ? -5.203 8.531 -3.453 1 74.31 320 ASN B N 1
ATOM 5237 C CA . ASN B 1 320 ? -6.367 7.719 -3.117 1 74.31 320 ASN B CA 1
ATOM 5238 C C . ASN B 1 320 ? -6.867 6.934 -4.324 1 74.31 320 ASN B C 1
ATOM 5240 O O . ASN B 1 320 ? -6.98 7.477 -5.422 1 74.31 320 ASN B O 1
ATOM 5244 N N . GLU B 1 321 ? -6.641 5.617 -4.359 1 57.41 321 GLU B N 1
ATOM 5245 C CA . GLU B 1 321 ? -7.184 4.859 -5.48 1 57.41 321 GLU B CA 1
ATOM 5246 C C . GLU B 1 321 ? -8.578 4.332 -5.172 1 57.41 321 GLU B C 1
ATOM 5248 O O . GLU B 1 321 ? -8.922 4.113 -4.008 1 57.41 321 GLU B O 1
#

Nearest PDB structures (foldseek):
  8one-assembly1_A  TM=8.602E-01  e=1.665E-27  Homo sapiens
  6tex-assembly1_A  TM=8.485E-01  e=7.764E-27  Homo sapiens
  6tez-assembly1_A-2  TM=8.462E-01  e=6.069E-27  Homo sapiens
  6te3-assembly1_A-2  TM=8.492E-01  e=9.119E-26  Homo sapiens
  6fxk-assembly1_A-2  TM=7.796E-01  e=1.909E-25  Homo sapiens

Foldseek 3Di:
DVQQWEQAQPVDPPPPPPPPPDDDDDDPPPDDPPPPPDLPQPQCQDPDGPGDPVVVVVLCVVCVVCDPVNVHSVVVSVSCVVVVRGHHHDPPDPPPLPLPVVVPPPDDPLSLLQCCPSCVVVNCVQWFDPCLVCCLVVVDDWDDQDVQKTKDFGTDLRNLVSVVVLVVVVVDWFQFDPPGPVCPPQFVGGFGKDWCVVVNRQVVVLVCQQPPVVSVVCVSVPPDDDDDKDFPGKIKGKAAPPGHFKWDWDFHQAQKKKKAWRDAPVQFAFKWKAFDQRRGIGTDGGHRMIIMHGRDDRGTMMITGIDHGMTMMIMTGMHRD/DVQQFEQAQPVPPPPPPPPPPDDDDDDPPPDDPPPPPDQPQPQCQDPDGDHDPVVVVVLCVVCVVCPPVNVHSVVVSVSCVVVVRGHHHDPPDPDPLPLVVVVPPPDDPLSLLQCCPSCVVVNCVQWFDPCLVCCLVVVDPWDDQDVQKTKDFGTDLRNLVSVVVLVVVVVDWFQQDPPGPVCPPQFVGGFGKDWCVVVNRQVVVLVCQQPPVVSVVCVSVPPDDDDDKDFPTKIKGKAAPPGHFKWDWDFHQAQKKKKAWRDAPVQFAWKWKAFDQRRGIGTDGGHNMIIMHGRDDRGTMMITGIDHGMTMMIMTGMHRD

Solvent-accessible surface area (backbone atoms only — not comparable to full-atom values): 36585 Å² total; per-residue (Å²): 130,88,68,72,38,54,25,70,45,61,87,69,72,79,78,64,74,72,80,72,77,79,73,85,86,81,70,86,63,90,76,71,87,62,87,72,84,67,80,56,78,62,78,48,74,60,92,74,72,61,61,43,65,70,57,46,51,51,45,45,69,75,40,66,80,62,41,82,82,60,53,41,47,66,53,48,43,50,50,31,55,74,68,67,57,61,50,37,62,61,80,75,79,82,66,78,82,69,69,71,63,75,78,54,71,74,78,67,90,64,52,58,73,56,29,39,83,72,37,48,67,64,31,41,70,58,31,35,23,88,58,30,61,38,44,67,74,59,77,34,82,71,43,59,91,37,94,75,27,37,43,46,59,44,33,19,67,60,38,28,52,48,50,52,52,54,55,61,67,69,63,74,62,44,74,38,39,88,78,32,84,81,61,83,70,64,59,76,64,58,53,31,28,40,46,32,66,81,70,69,37,42,66,34,48,45,49,42,41,50,77,50,50,42,59,50,49,40,63,76,28,31,72,41,73,86,70,81,63,44,60,91,48,41,32,41,36,50,32,28,81,98,67,46,37,58,41,72,76,43,46,51,60,22,56,30,32,41,38,30,27,40,47,53,64,86,46,36,41,67,38,29,42,35,31,56,48,75,70,35,74,46,61,78,63,54,52,19,22,30,42,37,29,55,11,45,60,68,35,14,28,27,36,40,47,47,75,43,53,55,47,42,37,38,38,35,33,32,46,57,91,133,89,68,73,39,54,28,69,43,61,87,68,72,79,78,67,75,72,81,74,78,80,77,86,86,79,72,86,64,90,75,70,86,62,87,71,84,65,86,59,80,65,80,52,76,62,91,77,77,65,58,45,64,70,56,45,50,51,45,44,68,74,39,65,80,62,40,81,83,61,54,40,48,66,54,47,48,50,50,32,54,73,67,67,56,62,57,40,61,60,80,73,81,81,68,76,82,68,66,69,63,77,79,54,73,75,80,66,90,64,52,58,73,57,29,39,82,70,37,48,69,64,33,41,68,59,30,36,22,89,59,30,61,39,44,66,73,58,79,34,84,71,44,59,89,37,94,76,26,36,43,45,60,44,32,19,67,60,41,29,51,47,52,51,53,55,55,60,66,69,63,72,60,45,74,37,40,89,77,32,84,80,61,81,70,62,58,77,63,59,53,30,27,40,47,31,66,81,70,68,37,42,66,36,48,47,49,42,41,50,75,50,50,42,59,50,49,40,65,76,28,31,72,42,72,86,70,81,64,44,60,93,48,39,33,41,35,52,32,28,83,96,68,46,37,58,41,72,75,44,47,49,60,21,58,30,32,43,39,29,27,40,47,54,63,86,45,35,41,70,39,28,42,36,31,54,49,77,69,35,75,46,60,79,64,52,50,18,22,31,42,38,30,55,12,43,58,66,35,14,27,26,37,40,47,47,77,44,55,56,47,42,36,38,39,35,32,32,45,57,92